Protein AF-A0A948B153-F1 (afdb_monomer)

Secondary structure (DSSP, 8-state):
-HHHHHHHHHHHHHHHHHHHHHHHHS-HHHHHHHHHT--HHHHHHHHHHHHHHHHHHHHHHHHHHHHTT----HHHHHHHHHHHHHHHHHSGGGGGGGHHHHHHHHTS---HHHHHHHHHHHHHHHHHTHHHHHHHHHHHTT---HHHHHHHHHHHHHHHHHHHHHHHHHHHHHHHHHTT-GGG-HHHHHHHHHHHHHHHHHHHHHHHTT-HHHHHHHHHHHHHHHHHHHHHHHHHHHGGGT--GGGS-HHHHHHHHHHHHHHHTSTT--GGGTTHHHHHHHHHHHHHTS-HHHHHHHHHHHHHHHHHHHHHHHHHHHHHHHSGGG--PPPP---PPPPHHHHHHHHHHHHHHHHHHHHHHHHHSPP---------SS--HHHHHHHHHHHTT---EEEEEETTEEEEEETT---PEEEESS-EEEEE-TTSSEEEEEETTEEEEEETTEEEEEEEEE-SSEEEEEE-TTSSEEEEEETTEEEEEETTT--EEEEEESSEEEEEEE-TTS-EEEEEESSSEEEEEE-TTT--EEEEEE-B---B-TTSSEEEEEETTTTEEEEEETTT--B--

Radius of gyration: 30.51 Å; Cα contacts (8 Å, |Δi|>4): 969; chains: 1; bounding box: 80×53×83 Å

Sequence (573 aa):
MKKNLAYVLFSVAVTVGIFAWLFSHVSVRDVADLLRNVDPRGVALFLLASLAMSLFRAWRYLVVLRASGYVPGRIALYLVVLVRNTFSDLLPARIGTLVYIYIITTRLGIPFGAASSSFALAFIFDMIALAPLIAWAALGLGGGSLWMLIGFGVLLAGLMIAILRWLPRLLEYAGERVARVRLLGAERGRRWKQALDEVVNDLRKAREAGIYGRVFVLSLMVRFFKYASLYLFLFALVAPLGYGWRALPVPRVFTGLCAAEAAASLPISGFAGFGAYEGAWAMVFRMLLFPAPLAKMTSIAHHLFTQVYGYSLGALALLVLLLPFWRRVHTPRPQGTEPAFRFGAKLVALLLGVAGLAGLLYHFSPAAQGGTIPVESRPSDQETAALNRLAGRIDGWVVFQRPDGVYRVRVGETEPVCLASPGEFPRWSPDGQRIAFLQSNRVVQVSRGGGEPEVLTQVLAPRALAYHPSGEEIYFTDGRLIRAVNLKTRAVRDVLSGFQFRELDIAPDGRIVATLRARGVSMIGFDPGSGKQWRIAGGCSASLAPDGRRVTNNEGDHRKLAIRDFESGARLG

pLDDT: mean 88.72, std 10.33, range [36.38, 98.69]

Foldseek 3Di:
DVVVVVVVVVLVVLVCVLVVVLCVQAPPVLLVVLLVLFWQLLVVLLVLLLLQLLLLLLVLLQQLLVLVQFHADSLLSSLLSLLLLLLQLQAALSPRNCVQLVCCCFQVVRDSLSSVLSVVLLVLLLVLLVQLVLLVLCVVVVNDDPVVSVVSNVVSVVVSCVCLVCVLVVLLVVLVVLCPPPVCPNVSSPVSSVSSVSNSVSSVSSVVLVCSVVSNVSSNSSVVSVLSSLLSRLCRSCQLVVQDPVLPRPSLSSVLQVQLVVQLSHNSARGSSPPSSLVSQLVSCCVRHDPNNSSNSSSCSSSVVVSVVSNVRSVVSVVVSPDPVSRDNTDRDNDHNDDPVVSVVVVVVSVVVSVVVSVVSNVPPDTSPRNPPPPVVDPDPVVLVVQVVQCVVDFDKDWDADSFPIWIDTRSDDDIDGQDGHWAAWEAQLVRQKIWTDDPQFIWMAGPVHDDIHTLDGADAWAYWYAFLVSQWIWTDGQQFIWIAGRPPSDIDTQDGDFGWHYWEAANVGKMWTWTDDVAIFIKIADSVVRDIDGQGGADDWYADNNRQWIWGQDDPSPDIFIAGRPRNHTPD

Solvent-accessible surface area (backbone atoms only — not comparable to full-atom values): 29054 Å² total; per-residue (Å²): 113,72,74,60,50,54,51,50,52,47,42,49,50,51,33,51,52,43,50,53,57,49,54,75,77,42,62,68,64,59,35,51,52,41,63,73,54,38,17,50,30,26,44,54,48,16,50,51,28,46,53,49,18,44,48,34,47,28,53,37,46,50,58,43,27,31,45,58,17,39,82,75,56,68,67,61,45,36,32,47,43,39,32,23,55,32,29,28,42,48,35,51,44,36,57,32,40,55,50,39,41,53,47,38,34,73,40,43,34,39,56,65,22,45,37,49,30,35,49,51,52,51,52,54,32,45,60,57,36,44,49,64,56,52,47,55,25,38,42,69,70,72,74,55,53,76,66,55,47,52,53,51,49,51,51,49,51,51,51,49,52,47,51,69,68,44,48,48,57,52,41,51,53,47,19,61,49,47,40,65,39,74,92,62,36,68,69,53,10,47,52,53,23,51,51,34,52,39,22,37,50,31,48,48,38,34,56,75,57,65,44,60,69,59,43,37,54,30,24,31,47,25,46,49,24,45,53,48,14,57,49,31,39,51,45,10,49,37,35,29,66,63,45,50,73,83,72,53,49,61,35,55,52,51,51,22,53,50,45,13,56,52,37,26,47,33,86,77,20,23,63,60,23,44,56,30,23,38,51,35,23,22,52,39,27,36,75,67,74,34,59,64,69,57,17,46,44,49,28,49,42,53,49,52,50,54,47,54,52,37,41,54,52,9,52,53,28,43,57,61,59,66,42,79,87,54,64,42,80,59,71,77,44,95,58,83,75,80,55,69,66,62,53,49,51,52,51,49,52,50,51,50,52,52,50,53,50,44,52,49,45,57,69,71,35,59,68,49,76,67,25,63,57,78,60,62,92,56,68,51,75,67,51,46,51,48,30,51,55,45,32,77,75,41,86,54,75,49,74,48,68,51,102,64,16,28,33,38,30,46,53,56,60,90,74,65,47,80,47,43,72,67,33,39,61,68,35,63,36,74,85,63,54,33,36,35,29,37,44,87,50,27,43,30,36,25,46,64,91,31,62,81,68,44,79,59,47,81,47,89,46,61,66,29,50,33,50,37,63,86,62,50,36,38,37,31,34,39,44,45,30,33,30,35,35,33,73,84,79,51,50,72,46,84,69,46,72,87,47,40,50,52,41,44,26,58,20,74,87,59,34,32,41,36,20,32,56,72,104,51,49,28,30,32,33,36,33,76,89,80,68,51,71,47,70,32,47,71,19,36,74,52,44,55,38,91,85,48,48,37,26,38,33,32,32,87,88,69,84,46,78,32,36,21,34,47,80,78,28,48,78,79,80

Structure (mmCIF, N/CA/C/O backbone):
data_AF-A0A948B153-F1
#
_entry.id   AF-A0A948B153-F1
#
loop_
_atom_site.group_PDB
_atom_site.id
_atom_site.type_symbol
_atom_site.label_atom_id
_atom_site.label_alt_id
_atom_site.label_comp_id
_atom_site.label_asym_id
_atom_site.label_entity_id
_atom_site.label_seq_id
_atom_site.pdbx_PDB_ins_code
_atom_site.Cartn_x
_atom_site.Cartn_y
_atom_site.Cartn_z
_atom_site.occupancy
_atom_site.B_iso_or_equiv
_atom_site.auth_seq_id
_atom_site.auth_comp_id
_atom_site.auth_asym_id
_atom_site.auth_atom_id
_atom_site.pdbx_PDB_model_num
ATOM 1 N N . MET A 1 1 ? -37.673 11.334 1.629 1.00 49.97 1 MET A N 1
ATOM 2 C CA . MET A 1 1 ? -37.453 10.279 0.609 1.00 49.97 1 MET A CA 1
ATOM 3 C C . MET A 1 1 ? -36.768 10.792 -0.665 1.00 49.97 1 MET A C 1
ATOM 5 O O . MET A 1 1 ? -35.723 10.251 -0.992 1.00 49.97 1 MET A O 1
ATOM 9 N N . LYS A 1 2 ? -37.243 11.857 -1.339 1.00 51.28 2 LYS A N 1
ATOM 10 C CA . LYS A 1 2 ? -36.663 12.344 -2.620 1.00 51.28 2 LYS A CA 1
ATOM 11 C C . LYS A 1 2 ? -35.162 12.720 -2.592 1.00 51.28 2 LYS A C 1
ATOM 13 O O . LYS A 1 2 ? -34.446 12.390 -3.529 1.00 51.28 2 LYS A O 1
ATOM 18 N N . LYS A 1 3 ? -34.656 13.336 -1.511 1.00 54.22 3 LYS A N 1
ATOM 19 C CA . LYS A 1 3 ? -33.224 13.705 -1.377 1.00 54.22 3 LYS A CA 1
ATOM 20 C C . LYS A 1 3 ? -32.279 12.495 -1.284 1.00 54.22 3 LYS A C 1
ATOM 22 O O . LYS A 1 3 ? -31.180 12.543 -1.821 1.00 54.22 3 LYS A O 1
ATOM 27 N N . ASN A 1 4 ? -32.729 11.400 -0.667 1.00 60.72 4 ASN A N 1
ATOM 28 C CA . ASN A 1 4 ? -31.931 10.174 -0.553 1.00 60.72 4 ASN A CA 1
ATOM 29 C C . ASN A 1 4 ? -31.893 9.416 -1.885 1.00 60.72 4 ASN A C 1
ATOM 31 O O . ASN A 1 4 ? -30.873 8.828 -2.214 1.00 60.72 4 ASN A O 1
ATOM 35 N N . LEU A 1 5 ? -32.973 9.485 -2.673 1.00 77.25 5 LEU A N 1
ATOM 36 C CA . LEU A 1 5 ? -33.023 8.872 -3.999 1.00 77.25 5 LEU A CA 1
ATOM 37 C C . LEU A 1 5 ? -32.072 9.568 -4.983 1.00 77.25 5 LEU A C 1
ATOM 39 O O . LEU A 1 5 ? -31.342 8.888 -5.689 1.00 77.25 5 LEU A O 1
ATOM 43 N N . ALA A 1 6 ? -32.024 10.905 -4.985 1.00 74.25 6 ALA A N 1
ATOM 44 C CA . ALA A 1 6 ? -31.100 11.660 -5.836 1.00 74.25 6 ALA A CA 1
ATOM 45 C C . ALA A 1 6 ? -29.627 11.350 -5.517 1.00 74.25 6 ALA A C 1
ATOM 47 O O . ALA A 1 6 ? -28.835 11.148 -6.430 1.00 74.25 6 ALA A O 1
ATOM 48 N N . TYR A 1 7 ? -29.275 11.252 -4.230 1.00 68.44 7 TYR A N 1
ATOM 49 C CA . TYR A 1 7 ? -27.928 10.861 -3.810 1.00 68.44 7 TYR A CA 1
ATOM 50 C C . TYR A 1 7 ? -27.584 9.430 -4.240 1.00 68.44 7 TYR A C 1
ATOM 52 O O . TYR A 1 7 ? -26.522 9.208 -4.808 1.00 68.44 7 TYR A O 1
ATOM 60 N N . VAL A 1 8 ? -28.491 8.469 -4.028 1.00 71.31 8 VAL A N 1
ATOM 61 C CA . VAL A 1 8 ? -28.276 7.074 -4.441 1.00 71.31 8 VAL A CA 1
ATOM 62 C C . VAL A 1 8 ? -28.133 6.968 -5.958 1.00 71.31 8 VAL A C 1
ATOM 64 O O . VAL A 1 8 ? -27.184 6.350 -6.424 1.00 71.31 8 VAL A O 1
ATOM 67 N N . LEU A 1 9 ? -29.013 7.610 -6.732 1.00 78.31 9 LEU A N 1
ATOM 68 C CA . LEU A 1 9 ? -28.926 7.628 -8.195 1.00 78.31 9 LEU A CA 1
ATOM 69 C C . LEU A 1 9 ? -27.628 8.281 -8.677 1.00 78.31 9 LEU A C 1
ATOM 71 O O . LEU A 1 9 ? -26.991 7.750 -9.581 1.00 78.31 9 LEU A O 1
ATOM 75 N N . PHE A 1 10 ? -27.197 9.379 -8.050 1.00 75.31 10 PHE A N 1
ATOM 76 C CA . PHE A 1 10 ? -25.917 10.016 -8.352 1.00 75.31 10 PHE A CA 1
ATOM 77 C C . PHE A 1 10 ? -24.734 9.094 -8.032 1.00 75.31 10 PHE A C 1
ATOM 79 O O . PHE A 1 10 ? -23.879 8.890 -8.886 1.00 75.31 10 PHE A O 1
ATOM 86 N N . SER A 1 11 ? -24.694 8.477 -6.848 1.00 65.50 11 SER A N 1
ATOM 87 C CA . SER A 1 11 ? -23.633 7.534 -6.476 1.00 65.50 11 SER A CA 1
ATOM 88 C C . SER A 1 11 ? -23.602 6.309 -7.388 1.00 65.50 11 SER A C 1
ATOM 90 O O . SER A 1 11 ? -22.515 5.870 -7.759 1.00 65.50 11 SER A O 1
ATOM 92 N N . VAL A 1 12 ? -24.761 5.777 -7.790 1.00 74.88 12 VAL A N 1
ATOM 93 C CA . VAL A 1 12 ? -24.856 4.677 -8.762 1.00 74.88 12 VAL A CA 1
ATOM 94 C C . VAL A 1 12 ? -24.360 5.134 -10.131 1.00 74.88 12 VAL A C 1
ATOM 96 O O . VAL A 1 12 ? -23.525 4.450 -10.707 1.00 74.88 12 VAL A O 1
ATOM 99 N N . ALA A 1 13 ? -24.783 6.299 -10.626 1.00 78.69 13 ALA A N 1
ATOM 100 C CA . ALA A 1 13 ? -24.336 6.834 -11.912 1.00 78.69 13 ALA A CA 1
ATOM 101 C C . ALA A 1 13 ? -22.823 7.104 -11.939 1.00 78.69 13 ALA A C 1
ATOM 103 O O . ALA A 1 13 ? -22.151 6.718 -12.891 1.00 78.69 13 ALA A O 1
ATOM 104 N N . VAL A 1 14 ? -22.268 7.694 -10.874 1.00 72.00 14 VAL A N 1
ATOM 105 C CA . VAL A 1 14 ? -20.819 7.890 -10.706 1.00 72.00 14 VAL A CA 1
ATOM 106 C C . VAL A 1 14 ? -20.100 6.545 -10.673 1.00 72.00 14 VAL A C 1
ATOM 108 O O . VAL A 1 14 ? -19.097 6.378 -11.356 1.00 72.00 14 VAL A O 1
ATOM 111 N N . THR A 1 15 ? -20.629 5.563 -9.941 1.00 70.25 15 THR A N 1
ATOM 112 C CA . THR A 1 15 ? -20.040 4.219 -9.858 1.00 70.25 15 THR A CA 1
ATOM 113 C C . THR A 1 15 ? -20.059 3.524 -11.223 1.00 70.25 15 THR A C 1
ATOM 115 O O . THR A 1 15 ? -19.019 3.054 -11.673 1.00 70.25 15 THR A O 1
ATOM 118 N N . VAL A 1 16 ? -21.194 3.522 -11.931 1.00 79.06 16 VAL A N 1
ATOM 119 C CA . VAL A 1 16 ? -21.322 2.970 -13.292 1.00 79.06 16 VAL A CA 1
ATOM 120 C C . VAL A 1 16 ? -20.384 3.687 -14.262 1.00 79.06 16 VAL A C 1
ATOM 122 O O . VAL A 1 16 ? -19.692 3.021 -15.023 1.00 79.06 16 VAL A O 1
ATOM 125 N N . GLY A 1 17 ? -20.302 5.019 -14.208 1.00 78.31 17 GLY A N 1
ATOM 126 C CA . GLY A 1 17 ? -19.389 5.804 -15.040 1.00 78.31 17 GLY A CA 1
ATOM 127 C C . GLY A 1 17 ? -17.918 5.483 -14.769 1.00 78.31 17 GLY A C 1
ATOM 128 O O . GLY A 1 17 ? -17.150 5.294 -15.712 1.00 78.31 17 GLY A O 1
ATOM 129 N N . ILE A 1 18 ? -17.536 5.344 -13.494 1.00 72.19 18 ILE A N 1
ATOM 130 C CA . ILE A 1 18 ? -16.194 4.914 -13.088 1.00 72.19 18 ILE A CA 1
ATOM 131 C C . ILE A 1 18 ? -15.910 3.524 -13.646 1.00 72.19 18 ILE A C 1
ATOM 133 O O . ILE A 1 18 ? -14.914 3.374 -14.340 1.00 72.19 18 ILE A O 1
ATOM 137 N N . PHE A 1 19 ? -16.771 2.530 -13.404 1.00 72.69 19 PHE A N 1
ATOM 138 C CA . PHE A 1 19 ? -16.558 1.160 -13.881 1.00 72.69 19 PHE A CA 1
ATOM 139 C C . PHE A 1 19 ? -16.545 1.061 -15.409 1.00 72.69 19 PHE A C 1
ATOM 141 O O . PHE A 1 19 ? -15.691 0.367 -15.951 1.00 72.69 19 PHE A O 1
ATOM 148 N N . ALA A 1 20 ? -17.419 1.781 -16.116 1.00 77.12 20 ALA A N 1
ATOM 149 C CA . ALA A 1 20 ? -17.417 1.828 -17.577 1.00 77.12 20 ALA A CA 1
ATOM 150 C C . ALA A 1 20 ? -16.093 2.392 -18.115 1.00 77.12 20 ALA A C 1
ATOM 152 O O . ALA A 1 20 ? -15.475 1.805 -19.006 1.00 77.12 20 ALA A O 1
ATOM 153 N N . TRP A 1 21 ? -15.599 3.485 -17.525 1.00 74.81 21 TRP A N 1
ATOM 154 C CA . TRP A 1 21 ? -14.290 4.033 -17.873 1.00 74.81 21 TRP A CA 1
ATOM 155 C C . TRP A 1 21 ? -13.151 3.066 -17.516 1.00 74.81 21 TRP A C 1
ATOM 157 O O . TRP A 1 21 ? -12.236 2.871 -18.315 1.00 74.81 21 TRP A O 1
ATOM 167 N N . LEU A 1 22 ? -13.217 2.408 -16.360 1.00 69.38 22 LEU A N 1
ATOM 168 C CA . LEU A 1 22 ? -12.187 1.487 -15.881 1.00 69.38 22 LEU A CA 1
ATOM 169 C C . LEU A 1 22 ? -12.085 0.237 -16.770 1.00 69.38 22 LEU A C 1
ATOM 171 O O . LEU A 1 22 ? -10.990 -0.100 -17.220 1.00 69.38 22 LEU A O 1
ATOM 175 N N . PHE A 1 23 ? -13.218 -0.383 -17.106 1.00 71.88 23 PHE A N 1
ATOM 176 C CA . PHE A 1 23 ? -13.286 -1.558 -17.982 1.00 71.88 23 PHE A CA 1
ATOM 177 C C . PHE A 1 23 ? -13.023 -1.241 -19.457 1.00 71.88 23 PHE A C 1
ATOM 179 O O . PHE A 1 23 ? -12.610 -2.128 -20.196 1.00 71.88 23 PHE A O 1
ATOM 186 N N . SER A 1 24 ? -13.158 0.017 -19.892 1.00 74.19 24 SER A N 1
ATOM 187 C CA . SER A 1 24 ? -12.685 0.418 -21.228 1.00 74.19 24 SER A CA 1
ATOM 188 C C . SER A 1 24 ? -11.152 0.437 -21.352 1.00 74.19 24 SER A C 1
ATOM 190 O O . SER A 1 24 ? -10.626 0.421 -22.461 1.00 74.19 24 SER A O 1
ATOM 192 N N . HIS A 1 25 ? -10.425 0.445 -20.227 1.00 68.19 25 HIS A N 1
ATOM 193 C CA . HIS A 1 25 ? -8.959 0.501 -20.193 1.00 68.19 25 HIS A CA 1
ATOM 194 C C . HIS A 1 25 ? -8.298 -0.739 -19.578 1.00 68.19 25 HIS A C 1
ATOM 196 O O . HIS A 1 25 ? -7.066 -0.817 -19.586 1.00 68.19 25 HIS A O 1
ATOM 202 N N . VAL A 1 26 ? -9.075 -1.663 -19.002 1.00 71.31 26 VAL A N 1
ATOM 203 C CA . VAL A 1 26 ? -8.573 -2.876 -18.346 1.00 71.31 26 VAL A CA 1
ATOM 204 C C . VAL A 1 26 ? -9.464 -4.064 -18.689 1.00 71.31 26 VAL A C 1
ATOM 206 O O . VAL A 1 26 ? -10.675 -4.027 -18.479 1.00 71.31 26 VAL A O 1
ATOM 209 N N . SER A 1 27 ? -8.845 -5.136 -19.180 1.00 78.50 27 SER A N 1
ATOM 210 C CA . SER A 1 27 ? -9.515 -6.402 -19.469 1.00 78.50 27 SER A CA 1
ATOM 211 C C . SER A 1 27 ? -9.9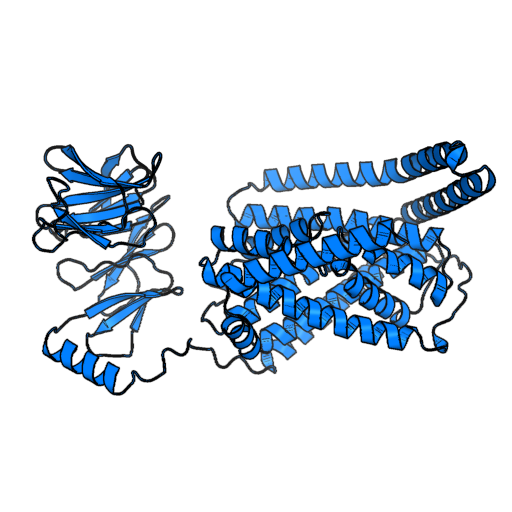48 -7.089 -18.170 1.00 78.50 27 SER A C 1
ATOM 213 O O . SER A 1 27 ? -9.143 -7.354 -17.276 1.00 78.50 27 SER A O 1
ATOM 215 N N . VAL A 1 28 ? -11.243 -7.403 -18.071 1.00 80.12 28 VAL A N 1
ATOM 216 C CA . VAL A 1 28 ? -11.813 -8.183 -16.956 1.00 80.12 28 VAL A CA 1
ATOM 217 C C . VAL A 1 28 ? -11.174 -9.569 -16.876 1.00 80.12 28 VAL A C 1
ATOM 219 O O . VAL A 1 28 ? -10.985 -10.096 -15.781 1.00 80.12 28 VAL A O 1
ATOM 222 N N . ARG A 1 29 ? -10.814 -10.145 -18.032 1.00 77.50 29 ARG A N 1
ATOM 223 C CA . ARG A 1 29 ? -10.128 -11.436 -18.114 1.00 77.50 29 ARG A CA 1
ATOM 224 C C . ARG A 1 29 ? -8.774 -11.367 -17.413 1.00 77.50 29 ARG A C 1
ATOM 226 O O . ARG A 1 29 ? -8.515 -12.207 -16.567 1.00 77.50 29 ARG A O 1
ATOM 233 N N . ASP A 1 30 ? -7.992 -10.319 -17.656 1.00 78.62 30 ASP A N 1
ATOM 234 C CA . ASP A 1 30 ? -6.652 -10.170 -17.076 1.00 78.62 30 ASP A CA 1
ATOM 235 C C . ASP A 1 30 ? -6.721 -10.028 -15.547 1.00 78.62 30 ASP A C 1
ATOM 237 O O . ASP A 1 30 ? -5.929 -10.622 -14.820 1.00 78.62 30 ASP A O 1
ATOM 241 N N . VAL A 1 31 ? -7.717 -9.291 -15.036 1.00 85.38 31 VAL A N 1
ATOM 242 C CA . VAL A 1 31 ? -7.975 -9.182 -13.588 1.00 85.38 31 VAL A CA 1
ATOM 243 C C . VAL A 1 31 ? -8.384 -10.535 -12.997 1.00 85.38 31 VAL A C 1
ATOM 245 O O . VAL A 1 31 ? -7.908 -10.905 -11.922 1.00 85.38 31 VAL A O 1
ATOM 248 N N . ALA A 1 32 ? -9.255 -11.279 -13.682 1.00 85.38 32 ALA A N 1
ATOM 249 C CA . ALA A 1 32 ? -9.679 -12.605 -13.244 1.00 85.38 32 ALA A CA 1
ATOM 250 C C . ALA A 1 32 ? -8.516 -13.607 -13.255 1.00 85.38 32 ALA A C 1
ATOM 252 O O . ALA A 1 32 ? -8.373 -14.380 -12.311 1.00 85.38 32 ALA A O 1
ATOM 253 N N . ASP A 1 33 ? -7.665 -13.566 -14.275 1.00 80.56 33 ASP A N 1
ATOM 254 C CA . ASP A 1 33 ? -6.500 -14.437 -14.397 1.00 80.56 33 ASP A CA 1
ATOM 255 C C . ASP A 1 33 ? -5.433 -14.086 -13.353 1.00 80.56 33 ASP A C 1
ATOM 257 O O . ASP A 1 33 ? -4.861 -14.988 -12.741 1.00 80.56 33 ASP A O 1
ATOM 261 N N . LEU A 1 34 ? -5.237 -12.798 -13.042 1.00 84.81 34 LEU A N 1
ATOM 262 C CA . LEU A 1 34 ? -4.384 -12.374 -11.929 1.00 84.81 34 LEU A CA 1
ATOM 263 C C . LEU A 1 34 ? -4.885 -12.932 -10.587 1.00 84.81 34 LEU A C 1
ATOM 265 O O . LEU A 1 34 ? -4.090 -13.402 -9.778 1.00 84.81 34 LEU A O 1
ATOM 269 N N . LEU A 1 35 ? -6.202 -12.902 -10.353 1.00 91.88 35 LEU A N 1
ATOM 270 C CA . LEU A 1 35 ? -6.816 -13.418 -9.126 1.00 91.88 35 LEU A CA 1
ATOM 271 C C . LEU A 1 35 ? -6.811 -14.948 -9.039 1.00 91.88 35 LEU A C 1
ATOM 273 O O . LEU A 1 35 ? -6.684 -15.489 -7.945 1.00 91.88 35 LEU A O 1
ATOM 277 N N . ARG A 1 36 ? -6.947 -15.653 -10.165 1.00 88.88 36 ARG A N 1
ATOM 278 C CA . ARG A 1 36 ? -6.877 -17.123 -10.214 1.00 88.88 36 ARG A CA 1
ATOM 279 C C . ARG A 1 36 ? -5.478 -17.647 -9.920 1.00 88.88 36 ARG A C 1
ATOM 281 O O . ARG A 1 36 ? -5.352 -18.707 -9.321 1.00 88.88 36 ARG A O 1
ATOM 288 N N . ASN A 1 37 ? -4.455 -16.901 -10.327 1.00 87.19 37 ASN A N 1
ATOM 289 C CA . ASN A 1 37 ? -3.062 -17.316 -10.212 1.00 87.19 37 ASN A CA 1
ATOM 290 C C . ASN A 1 37 ? -2.371 -16.820 -8.933 1.00 87.19 37 ASN A C 1
ATOM 292 O O . ASN A 1 37 ? -1.159 -16.966 -8.829 1.00 87.19 37 ASN A O 1
ATOM 296 N N . VAL A 1 38 ? -3.098 -16.234 -7.970 1.00 92.06 38 VAL A N 1
ATOM 297 C CA . VAL A 1 38 ? -2.509 -15.691 -6.730 1.00 92.06 38 VAL A CA 1
ATOM 298 C C . VAL A 1 38 ? -1.681 -16.720 -5.969 1.00 92.06 38 VAL A C 1
ATOM 300 O O . VAL A 1 38 ? -2.066 -17.880 -5.836 1.00 92.06 38 VAL A O 1
ATOM 303 N N . ASP A 1 39 ? -0.572 -16.267 -5.388 1.00 90.44 39 ASP A N 1
ATOM 304 C CA . ASP A 1 39 ? 0.268 -17.103 -4.536 1.00 90.44 39 ASP A CA 1
ATOM 305 C C . ASP A 1 39 ? -0.457 -17.491 -3.231 1.00 90.44 39 ASP A C 1
ATOM 307 O O . ASP A 1 39 ? -0.754 -16.616 -2.403 1.00 90.44 39 ASP A O 1
ATOM 311 N N . PRO A 1 40 ? -0.727 -18.795 -2.997 1.00 91.56 40 PRO A N 1
ATOM 312 C CA . PRO A 1 40 ? -1.476 -19.242 -1.825 1.00 91.56 40 PRO A CA 1
ATOM 313 C C . PRO A 1 40 ? -0.781 -18.900 -0.504 1.00 91.56 40 PRO A C 1
ATOM 315 O O . PRO A 1 40 ? -1.457 -18.591 0.480 1.00 91.56 40 PRO A O 1
ATOM 318 N N . ARG A 1 41 ? 0.562 -18.897 -0.474 1.00 91.19 41 ARG A N 1
ATOM 319 C CA . ARG A 1 41 ? 1.351 -18.464 0.693 1.00 91.19 41 ARG A CA 1
ATOM 320 C C . ARG A 1 41 ? 1.061 -17.010 1.042 1.00 91.19 41 ARG A C 1
ATOM 322 O O . ARG A 1 41 ? 0.731 -16.707 2.189 1.00 91.19 41 ARG A O 1
ATOM 329 N N . GLY A 1 42 ? 1.151 -16.115 0.064 1.00 93.25 42 GLY A N 1
ATOM 330 C CA . GLY A 1 42 ? 0.851 -14.700 0.229 1.00 93.25 42 GLY A CA 1
ATOM 331 C C . GLY A 1 42 ? -0.586 -14.462 0.696 1.00 93.25 42 GLY A C 1
ATOM 332 O O . GLY A 1 42 ? -0.802 -13.656 1.602 1.00 93.25 42 GLY A O 1
ATOM 333 N N . VAL A 1 43 ? -1.559 -15.218 0.169 1.00 95.94 43 VAL A N 1
ATOM 334 C CA . VAL A 1 43 ? -2.959 -15.165 0.630 1.00 95.94 43 VAL A CA 1
ATOM 335 C C . VAL A 1 43 ? -3.093 -15.635 2.081 1.00 95.94 43 VAL A C 1
ATOM 337 O O . VAL A 1 43 ? -3.714 -14.942 2.886 1.00 95.94 43 VAL A O 1
ATOM 340 N N . ALA A 1 44 ? -2.484 -16.759 2.463 1.00 96.25 44 ALA A N 1
ATOM 341 C CA . ALA A 1 44 ? -2.533 -17.262 3.838 1.00 96.25 44 ALA A CA 1
ATOM 342 C C . ALA A 1 44 ? -1.931 -16.258 4.839 1.00 96.25 44 ALA A C 1
ATOM 344 O O . ALA A 1 44 ? -2.517 -15.978 5.890 1.00 96.25 44 ALA A O 1
ATOM 345 N N . LEU A 1 45 ? -0.794 -15.651 4.488 1.00 97.00 45 LEU A N 1
ATOM 346 C CA . LEU A 1 45 ? -0.159 -14.610 5.294 1.00 97.00 45 LEU A CA 1
ATOM 347 C C . LEU A 1 45 ? -0.995 -13.321 5.345 1.00 97.00 45 LEU A C 1
ATOM 349 O O . LEU A 1 45 ? -1.090 -12.698 6.406 1.00 97.00 45 LEU A O 1
ATOM 353 N N . PHE A 1 46 ? -1.645 -12.937 4.241 1.00 98.00 46 PHE A N 1
ATOM 354 C CA . PHE A 1 46 ? -2.620 -11.842 4.218 1.00 98.00 46 PHE A CA 1
ATOM 355 C C . PHE A 1 46 ? -3.761 -12.091 5.210 1.00 98.00 46 PHE A C 1
ATOM 357 O O . PHE A 1 46 ? -4.065 -11.207 6.017 1.00 98.00 46 PHE A O 1
ATOM 364 N N . LEU A 1 47 ? -4.365 -13.285 5.184 1.00 97.75 47 LEU A N 1
ATOM 365 C CA . LEU A 1 47 ? -5.469 -13.655 6.072 1.00 97.75 47 LEU A CA 1
ATOM 366 C C . LEU A 1 47 ? -5.038 -13.569 7.537 1.00 97.75 47 LEU A C 1
ATOM 368 O O . LEU A 1 47 ? -5.707 -12.916 8.341 1.00 97.75 47 LEU A O 1
ATOM 372 N N . LEU A 1 48 ? -3.881 -14.142 7.876 1.00 98.38 48 LEU A N 1
ATOM 373 C CA . LEU A 1 48 ? -3.324 -14.075 9.225 1.00 98.38 48 LEU A CA 1
ATOM 374 C C . LEU A 1 48 ? -3.106 -12.625 9.683 1.00 98.38 48 LEU A C 1
ATOM 376 O O . LEU A 1 48 ? -3.554 -12.245 10.768 1.00 98.38 48 LEU A O 1
ATOM 380 N N . ALA A 1 49 ? -2.463 -11.797 8.857 1.00 98.50 49 ALA A N 1
ATOM 381 C CA . ALA A 1 49 ? -2.215 -10.394 9.179 1.00 98.50 49 ALA A CA 1
ATOM 382 C C . ALA A 1 49 ? -3.525 -9.596 9.333 1.00 98.50 49 ALA A C 1
ATOM 384 O O . ALA A 1 49 ? -3.656 -8.777 10.245 1.00 98.50 49 ALA A O 1
ATOM 385 N N . SER A 1 50 ? -4.526 -9.869 8.494 1.00 98.06 50 SER A N 1
ATOM 386 C CA . SER A 1 50 ? -5.847 -9.234 8.548 1.00 98.06 50 SER A CA 1
ATOM 387 C C . SER A 1 50 ? -6.632 -9.601 9.819 1.00 98.06 50 SER A C 1
ATOM 389 O O . SER A 1 50 ? -7.216 -8.735 10.488 1.00 98.06 50 SER A O 1
ATOM 391 N N . LEU A 1 51 ? -6.592 -10.874 10.221 1.00 98.06 51 LEU A N 1
ATOM 392 C CA . LEU A 1 51 ? -7.208 -11.347 11.463 1.00 98.06 51 LEU A CA 1
ATOM 393 C C . LEU A 1 51 ? -6.478 -10.803 12.699 1.00 98.06 51 LEU A C 1
ATOM 395 O O . LEU A 1 51 ? -7.139 -10.369 13.649 1.00 98.06 51 LEU A O 1
ATOM 399 N N . ALA A 1 52 ? -5.142 -10.741 12.667 1.00 98.44 52 ALA A N 1
ATOM 400 C CA . ALA A 1 52 ? -4.327 -10.128 13.716 1.00 98.44 52 ALA A CA 1
ATOM 401 C C . ALA A 1 52 ? -4.644 -8.631 13.875 1.00 98.44 52 ALA A C 1
ATOM 403 O O . ALA A 1 52 ? -4.879 -8.166 14.991 1.00 98.44 52 ALA A O 1
ATOM 404 N N . MET A 1 53 ? -4.756 -7.880 12.771 1.00 98.25 53 MET A N 1
ATOM 405 C CA . MET A 1 53 ? -5.199 -6.477 12.779 1.00 98.25 53 MET A CA 1
ATOM 406 C C . MET A 1 53 ? -6.551 -6.312 13.487 1.00 98.25 53 MET A C 1
ATOM 408 O O . MET A 1 53 ? -6.705 -5.440 14.350 1.00 98.25 53 MET A O 1
ATOM 412 N N . SER A 1 54 ? -7.519 -7.177 13.170 1.00 98.19 54 SER A N 1
ATOM 413 C CA . SER A 1 54 ? -8.846 -7.163 13.797 1.00 98.19 54 SER A CA 1
ATOM 414 C C . SER A 1 54 ? -8.779 -7.489 15.294 1.00 98.19 54 SER A C 1
ATOM 416 O O . SER A 1 54 ? -9.499 -6.888 16.094 1.00 98.19 54 SER A O 1
ATOM 418 N N . LEU A 1 55 ? -7.865 -8.373 15.703 1.00 98.31 55 LEU A N 1
ATOM 419 C CA . LEU A 1 55 ? -7.664 -8.743 17.102 1.00 98.31 55 LEU A CA 1
ATOM 420 C C . LEU A 1 55 ? -7.061 -7.589 17.911 1.00 98.31 55 LEU A C 1
ATOM 422 O O . LEU A 1 55 ? -7.583 -7.260 18.977 1.00 98.31 55 LEU A O 1
ATOM 426 N N . PHE A 1 56 ? -6.031 -6.915 17.391 1.00 98.69 56 PHE A N 1
ATOM 427 C CA . PHE A 1 56 ? -5.468 -5.715 18.023 1.00 98.69 56 PHE A CA 1
ATOM 428 C C . PHE A 1 56 ? -6.499 -4.589 18.130 1.00 98.69 56 PHE A C 1
ATOM 430 O O . PHE A 1 56 ? -6.570 -3.906 19.154 1.00 98.69 56 PHE A O 1
ATOM 437 N N . ARG A 1 57 ? -7.357 -4.428 17.115 1.00 98.31 57 ARG A N 1
ATOM 438 C CA . ARG A 1 57 ? -8.455 -3.453 17.140 1.00 98.31 57 ARG A CA 1
ATOM 439 C C . ARG A 1 57 ? -9.489 -3.790 18.219 1.00 98.31 57 ARG A C 1
ATOM 441 O O . ARG A 1 57 ? -9.881 -2.897 18.970 1.00 98.31 57 ARG A O 1
ATOM 448 N N . ALA A 1 58 ? -9.897 -5.054 18.337 1.00 98.12 58 ALA A N 1
ATOM 449 C CA . ALA A 1 58 ? -10.814 -5.502 19.387 1.00 98.12 58 ALA A CA 1
ATOM 450 C C . ALA A 1 58 ? -10.196 -5.343 20.784 1.00 98.12 58 ALA A C 1
ATOM 452 O O . ALA A 1 58 ? -10.844 -4.834 21.699 1.00 98.12 58 ALA A O 1
ATOM 453 N N . TRP A 1 59 ? -8.916 -5.691 20.941 1.00 97.94 59 TRP A N 1
ATOM 454 C CA . TRP A 1 59 ? -8.189 -5.492 22.192 1.00 97.94 59 TRP A CA 1
ATOM 455 C C . TRP A 1 59 ? -8.111 -4.009 22.570 1.00 97.94 59 TRP A C 1
ATOM 457 O O . TRP A 1 59 ? -8.354 -3.652 23.722 1.00 97.94 59 TRP A O 1
ATOM 467 N N . ARG A 1 60 ? -7.875 -3.120 21.601 1.00 97.81 60 ARG A N 1
ATOM 468 C CA . ARG A 1 60 ? -7.889 -1.673 21.833 1.00 97.81 60 ARG A CA 1
ATOM 469 C C . ARG A 1 60 ? -9.239 -1.189 22.347 1.00 97.81 60 ARG A C 1
ATOM 471 O O . ARG A 1 60 ? -9.273 -0.487 23.354 1.00 97.81 60 ARG A O 1
ATOM 478 N N . TYR A 1 61 ? -10.337 -1.574 21.696 1.00 97.62 61 TYR A N 1
ATOM 479 C CA . TYR A 1 61 ? -11.674 -1.206 22.169 1.00 97.62 61 TYR A CA 1
ATOM 480 C C . TYR A 1 61 ? -11.940 -1.738 23.580 1.00 97.62 61 TYR A C 1
ATOM 482 O O . TYR A 1 61 ? -12.474 -1.009 24.409 1.00 97.62 61 TYR A O 1
ATOM 490 N N . LEU A 1 62 ? -11.486 -2.955 23.894 1.00 95.38 62 LEU A N 1
ATOM 491 C CA . LEU A 1 62 ? -11.609 -3.524 25.235 1.00 95.38 62 LEU A CA 1
ATOM 492 C C . LEU A 1 62 ? -10.860 -2.699 26.292 1.00 95.38 62 LEU A C 1
ATOM 494 O O . LEU A 1 62 ? -11.379 -2.514 27.388 1.00 95.38 62 LEU A O 1
ATOM 498 N N . VAL A 1 63 ? -9.657 -2.203 25.982 1.00 95.62 63 VAL A N 1
ATOM 499 C CA . VAL A 1 63 ? -8.879 -1.342 26.892 1.00 95.62 63 VAL A CA 1
ATOM 500 C C . VAL A 1 63 ? -9.619 -0.037 27.180 1.00 95.62 63 VAL A C 1
ATOM 502 O O . VAL A 1 63 ? -9.685 0.372 28.337 1.00 95.62 63 VAL A O 1
ATOM 505 N N . VAL A 1 64 ? -10.202 0.595 26.158 1.00 95.75 64 VAL A N 1
ATOM 506 C CA . VAL A 1 64 ? -10.916 1.868 26.338 1.00 95.75 64 VAL A CA 1
ATOM 507 C C . VAL A 1 64 ? -12.241 1.671 27.075 1.00 95.75 64 VAL A C 1
ATOM 509 O O . VAL A 1 64 ? -12.511 2.376 28.040 1.00 95.75 64 VAL A O 1
ATOM 512 N N . LEU A 1 65 ? -13.033 0.666 26.693 1.00 94.69 65 LEU A N 1
ATOM 513 C CA . LEU A 1 65 ? -14.312 0.369 27.346 1.00 94.69 65 LEU A CA 1
ATOM 514 C C . LEU A 1 65 ? -14.137 -0.014 28.822 1.00 94.69 65 LEU A C 1
ATOM 516 O O . LEU A 1 65 ? -14.948 0.389 29.655 1.00 94.69 65 LEU A O 1
ATOM 520 N N . ARG A 1 66 ? -13.048 -0.716 29.166 1.00 92.75 66 ARG A N 1
ATOM 521 C CA . ARG A 1 66 ? -12.695 -1.026 30.560 1.00 92.75 66 ARG A CA 1
ATOM 522 C C . ARG A 1 66 ? -12.448 0.219 31.398 1.00 92.75 66 ARG A C 1
ATOM 524 O O . ARG A 1 66 ? -12.878 0.244 32.544 1.00 92.75 66 ARG A O 1
ATOM 531 N N . ALA A 1 67 ? -11.805 1.245 30.837 1.00 92.00 67 ALA A N 1
ATOM 532 C CA . ALA A 1 67 ? -11.606 2.516 31.537 1.00 92.00 67 ALA A CA 1
ATOM 533 C C . ALA A 1 67 ? -12.936 3.243 31.812 1.00 92.00 67 ALA A C 1
ATOM 535 O O . ALA A 1 67 ? -13.061 3.939 32.814 1.00 92.00 67 ALA A O 1
ATOM 536 N N . SER A 1 68 ? -13.954 3.015 30.978 1.00 91.25 68 SER A N 1
ATOM 537 C CA . SER A 1 68 ? -15.334 3.462 31.216 1.00 91.25 68 SER A CA 1
ATOM 538 C C . SER A 1 68 ? -16.147 2.534 32.133 1.00 91.25 68 SER A C 1
ATOM 540 O O . SER A 1 68 ? -17.307 2.827 32.413 1.00 91.25 68 SER A O 1
ATOM 542 N N . GLY A 1 69 ? -15.567 1.430 32.619 1.00 90.69 69 GLY A N 1
ATOM 543 C CA . GLY A 1 69 ? -16.222 0.469 33.515 1.00 90.69 69 GLY A CA 1
ATOM 544 C C . GLY A 1 69 ? -16.975 -0.672 32.819 1.00 90.69 69 GLY A C 1
ATOM 545 O O . GLY A 1 69 ? -17.730 -1.386 33.477 1.00 90.69 69 GLY A O 1
ATOM 546 N N . TYR A 1 70 ? -16.782 -0.874 31.510 1.00 91.56 70 TYR A N 1
ATOM 547 C CA . TYR A 1 70 ? -17.483 -1.900 30.725 1.00 91.56 70 TYR A CA 1
ATOM 548 C C . TYR A 1 70 ? -16.535 -2.985 30.209 1.00 91.56 70 TYR A C 1
ATOM 550 O O . TYR A 1 70 ? -15.488 -2.706 29.624 1.00 91.56 70 TYR A O 1
ATOM 558 N N . VAL A 1 71 ? -16.928 -4.253 30.366 1.00 88.81 71 VAL A N 1
ATOM 559 C CA . VAL A 1 71 ? -16.156 -5.409 29.878 1.00 88.81 71 VAL A CA 1
ATOM 560 C C . VAL A 1 71 ? -17.022 -6.288 28.989 1.00 88.81 71 VAL A C 1
ATOM 562 O O . VAL A 1 71 ? -17.563 -7.286 29.465 1.00 88.81 71 VAL A O 1
ATOM 565 N N . PRO A 1 72 ? -17.156 -5.946 27.696 1.00 90.12 72 PRO A N 1
ATOM 566 C CA . PRO A 1 72 ? -17.844 -6.820 26.761 1.00 90.12 72 PRO A CA 1
ATOM 567 C C . PRO A 1 72 ? -17.130 -8.170 26.633 1.00 90.12 72 PRO A C 1
ATOM 569 O O . PRO A 1 72 ? -15.910 -8.286 26.808 1.00 90.12 72 PRO A O 1
ATOM 572 N N . GLY A 1 73 ? -17.894 -9.200 26.264 1.00 89.75 73 GLY A N 1
ATOM 573 C CA . GLY A 1 73 ? -17.334 -10.493 25.880 1.00 89.75 73 GLY A CA 1
ATOM 574 C C . GLY A 1 73 ? -16.338 -10.331 24.728 1.00 89.75 73 GLY A C 1
ATOM 575 O O . GLY A 1 73 ? -16.637 -9.677 23.730 1.00 89.75 73 GLY A O 1
ATOM 576 N N . ARG A 1 74 ? -15.148 -10.934 24.853 1.00 93.00 74 ARG A N 1
ATOM 577 C CA . ARG A 1 74 ? -14.047 -10.761 23.883 1.00 93.00 74 ARG A CA 1
ATOM 578 C C . ARG A 1 74 ? -14.439 -11.189 22.468 1.00 93.00 74 ARG A C 1
ATOM 580 O O . ARG A 1 74 ? -14.139 -10.476 21.518 1.00 93.00 74 ARG A O 1
ATOM 587 N N . ILE A 1 75 ? -15.144 -12.316 22.352 1.00 94.12 75 ILE A N 1
ATOM 588 C CA . ILE A 1 75 ? -15.634 -12.841 21.071 1.00 94.12 75 ILE A CA 1
ATOM 589 C C . ILE A 1 75 ? -16.670 -11.887 20.473 1.00 94.12 75 ILE A C 1
ATOM 591 O O . ILE A 1 75 ? -16.545 -11.511 19.315 1.00 94.12 75 ILE A O 1
ATOM 595 N N . ALA A 1 76 ? -17.633 -11.420 21.277 1.00 94.00 76 ALA A N 1
ATOM 596 C CA . ALA A 1 76 ? -18.641 -10.463 20.828 1.00 94.00 76 ALA A CA 1
ATOM 597 C C . ALA A 1 76 ? -17.983 -9.203 20.254 1.00 94.00 76 ALA A C 1
ATOM 599 O O . ALA A 1 76 ? -18.279 -8.801 19.135 1.00 94.00 76 ALA A O 1
ATOM 600 N N . LEU A 1 77 ? -17.039 -8.614 20.994 1.00 95.62 77 LEU A N 1
ATOM 601 C CA . LEU A 1 77 ? -16.333 -7.409 20.567 1.00 95.62 77 LEU A CA 1
ATOM 602 C C . LEU A 1 77 ? -15.496 -7.640 19.300 1.00 95.62 77 LEU A C 1
ATOM 604 O O . LEU A 1 77 ? -15.437 -6.760 18.443 1.00 95.62 77 LEU A O 1
ATOM 608 N N . TYR A 1 78 ? -14.880 -8.816 19.158 1.00 97.38 78 TYR A N 1
ATOM 609 C CA . TYR A 1 78 ? -14.174 -9.195 17.935 1.00 97.38 78 TYR A CA 1
ATOM 610 C C . TYR A 1 78 ? -15.125 -9.283 16.733 1.00 97.38 78 TYR A C 1
ATOM 612 O O . TYR A 1 78 ? -14.842 -8.688 15.696 1.00 97.38 78 TYR A O 1
ATOM 620 N N . LEU A 1 79 ? -16.293 -9.917 16.888 1.00 97.00 79 LEU A N 1
ATOM 621 C CA . LEU A 1 79 ? -17.326 -9.952 15.847 1.00 97.00 79 LEU A CA 1
ATOM 622 C C . LEU A 1 79 ? -17.801 -8.539 15.481 1.00 97.00 79 LEU A C 1
ATOM 624 O O . LEU A 1 79 ? -17.910 -8.225 14.299 1.00 97.00 79 LEU A O 1
ATOM 628 N N . VAL A 1 80 ? -18.004 -7.651 16.466 1.00 96.81 80 VAL A N 1
ATOM 629 C CA . VAL A 1 80 ? -18.378 -6.248 16.202 1.00 96.81 80 VAL A CA 1
ATOM 630 C C . VAL A 1 80 ? -17.309 -5.556 15.357 1.00 96.81 80 VAL A C 1
ATOM 632 O O . VAL A 1 80 ? -17.635 -4.798 14.444 1.00 96.81 80 VAL A O 1
ATOM 635 N N . VAL A 1 81 ? -16.031 -5.816 15.639 1.00 97.31 81 VAL A N 1
ATOM 636 C CA . VAL A 1 81 ? -14.919 -5.279 14.852 1.00 97.31 81 VAL A CA 1
ATOM 637 C C . VAL A 1 81 ? -14.947 -5.784 13.409 1.00 97.31 81 VAL A C 1
ATOM 639 O O . VAL A 1 81 ? -14.752 -4.973 12.502 1.00 97.31 81 VAL A O 1
ATOM 642 N N . LEU A 1 82 ? -15.225 -7.070 13.181 1.00 97.06 82 LEU A N 1
ATOM 643 C CA . LEU A 1 82 ? -15.350 -7.623 11.829 1.00 97.06 82 LEU A CA 1
ATOM 644 C C . LEU A 1 82 ? -16.488 -6.950 11.054 1.00 97.06 82 LEU A C 1
ATOM 646 O O . LEU A 1 82 ? -16.263 -6.475 9.943 1.00 97.06 82 LEU A O 1
ATOM 650 N N . VAL A 1 83 ? -17.666 -6.797 11.673 1.00 96.62 83 VAL A N 1
ATOM 651 C CA . VAL A 1 83 ? -18.790 -6.062 11.067 1.00 96.62 83 VAL A CA 1
ATOM 652 C C . VAL A 1 83 ? -18.395 -4.613 10.771 1.00 96.62 83 VAL A C 1
ATOM 654 O O . VAL A 1 83 ? -18.609 -4.114 9.670 1.00 96.62 83 VAL A O 1
ATOM 657 N N . ARG A 1 84 ? -17.748 -3.923 11.717 1.00 95.62 84 ARG A N 1
ATOM 658 C CA . ARG A 1 84 ? -17.274 -2.545 11.517 1.00 95.62 84 ARG A CA 1
ATOM 659 C C . ARG A 1 84 ? -16.305 -2.426 10.343 1.00 95.62 84 ARG A C 1
ATOM 661 O O . ARG A 1 84 ? -16.296 -1.387 9.686 1.00 95.62 84 ARG A O 1
ATOM 668 N N . ASN A 1 85 ? -15.456 -3.424 10.107 1.00 92.81 85 ASN A N 1
ATOM 669 C CA . ASN A 1 85 ? -14.514 -3.399 8.991 1.00 92.81 85 ASN A CA 1
ATOM 670 C C . ASN A 1 85 ? -15.252 -3.450 7.646 1.00 92.81 85 ASN A C 1
ATOM 672 O O . ASN A 1 85 ? -14.950 -2.626 6.793 1.00 92.81 85 ASN A O 1
ATOM 676 N N . THR A 1 86 ? -16.284 -4.286 7.500 1.00 89.94 86 THR A N 1
ATOM 677 C CA . THR A 1 86 ? -17.149 -4.331 6.303 1.00 89.94 86 THR A CA 1
ATOM 678 C C . THR A 1 86 ? -17.781 -2.982 5.979 1.00 89.94 86 THR A C 1
ATOM 680 O O . THR A 1 86 ? -17.679 -2.490 4.859 1.00 89.94 86 THR A O 1
ATOM 683 N N . PHE A 1 87 ? -18.392 -2.329 6.969 1.00 89.69 87 PHE A N 1
ATOM 684 C CA . PHE A 1 87 ? -19.027 -1.027 6.747 1.00 89.69 87 PHE A CA 1
ATOM 685 C C . PHE A 1 87 ? -18.019 0.120 6.584 1.00 89.69 87 PHE A C 1
ATOM 687 O O . PHE A 1 87 ? -18.409 1.216 6.188 1.00 89.69 87 PHE A O 1
ATOM 694 N N . SER A 1 88 ? -16.734 -0.104 6.884 1.00 87.94 88 SER A N 1
ATOM 695 C CA . SER A 1 88 ? -15.700 0.928 6.781 1.00 87.94 88 SER A CA 1
ATOM 696 C C . SER A 1 88 ? -15.552 1.451 5.366 1.00 87.94 88 SER A C 1
ATOM 698 O O . SER A 1 88 ? -15.394 2.655 5.196 1.00 87.94 88 SER A O 1
ATOM 700 N N . ASP A 1 89 ? -15.611 0.556 4.388 1.00 78.25 89 ASP A N 1
ATOM 701 C CA . ASP A 1 89 ? -15.340 0.900 2.998 1.00 78.25 89 ASP A CA 1
ATOM 702 C C . ASP A 1 89 ? -16.617 0.857 2.141 1.00 78.25 89 ASP A C 1
ATOM 704 O O . ASP A 1 89 ? -16.600 1.309 1.007 1.00 78.25 89 ASP A O 1
ATOM 708 N N . LEU A 1 90 ? -17.753 0.418 2.707 1.00 82.75 90 LEU A N 1
ATOM 709 C CA . LEU A 1 90 ? -19.062 0.391 2.041 1.00 82.75 90 LEU A CA 1
ATOM 710 C C . LEU A 1 90 ? -19.610 1.794 1.723 1.00 82.75 90 LEU A C 1
ATOM 712 O O . LEU A 1 90 ? -20.206 2.004 0.666 1.00 82.75 90 LEU A O 1
ATOM 716 N N . LEU A 1 91 ? -19.439 2.743 2.652 1.00 81.06 91 LEU A N 1
ATOM 717 C CA . LEU A 1 91 ? -19.966 4.108 2.548 1.00 81.06 91 LEU A CA 1
ATOM 718 C C . LEU A 1 91 ? -18.835 5.138 2.372 1.00 81.06 91 LEU A C 1
ATOM 720 O O . LEU A 1 91 ? -17.777 4.976 2.989 1.00 81.06 91 LEU A O 1
ATOM 724 N N . PRO A 1 92 ? -19.066 6.240 1.627 1.00 74.94 92 PRO A N 1
ATOM 725 C CA . PRO A 1 92 ? -18.070 7.295 1.441 1.00 74.94 92 PRO A CA 1
ATOM 726 C C . PRO A 1 92 ? -17.563 7.896 2.755 1.00 74.94 92 PRO A C 1
ATOM 728 O O . PRO A 1 92 ? -18.250 7.877 3.783 1.00 74.94 92 PRO A O 1
ATOM 731 N N . ALA A 1 93 ? -16.341 8.437 2.719 1.00 78.12 93 ALA A N 1
ATOM 732 C CA . ALA A 1 93 ? -15.664 9.049 3.866 1.00 78.12 93 ALA A CA 1
ATOM 733 C C . ALA A 1 93 ? -15.602 8.163 5.129 1.00 78.12 93 ALA A C 1
ATOM 735 O O . ALA A 1 93 ? -15.462 8.659 6.248 1.00 78.12 93 ALA A O 1
ATOM 736 N N . ARG A 1 94 ? -15.718 6.837 4.966 1.00 84.69 94 ARG A N 1
ATOM 737 C CA . ARG A 1 94 ? -15.695 5.848 6.054 1.00 84.69 94 ARG A CA 1
ATOM 738 C C . ARG A 1 94 ? -16.752 6.083 7.136 1.00 84.69 94 ARG A C 1
ATOM 740 O O . ARG A 1 94 ? -16.586 5.660 8.285 1.00 84.69 94 ARG A O 1
ATOM 747 N N . ILE A 1 95 ? -17.870 6.717 6.783 1.00 85.19 95 ILE A N 1
ATOM 748 C CA . ILE A 1 95 ? -18.969 6.997 7.722 1.00 85.19 95 ILE A CA 1
ATOM 749 C C . ILE A 1 95 ? -19.581 5.695 8.257 1.00 85.19 95 ILE A C 1
ATOM 751 O O . ILE A 1 95 ? -19.998 5.634 9.413 1.00 85.19 95 ILE A O 1
ATOM 755 N N . GLY A 1 96 ? -19.564 4.611 7.474 1.00 86.12 96 GLY A N 1
ATOM 756 C CA . GLY A 1 96 ? -20.091 3.315 7.910 1.00 86.12 96 GLY A CA 1
ATOM 757 C C . GLY A 1 96 ? -19.357 2.716 9.117 1.00 86.12 96 GLY A C 1
ATOM 758 O O . GLY A 1 96 ? -19.909 1.876 9.821 1.00 86.12 96 GLY A O 1
ATOM 759 N N . THR A 1 97 ? -18.171 3.220 9.471 1.00 92.69 97 THR A N 1
ATOM 760 C CA . THR A 1 97 ? -17.474 2.827 10.707 1.00 92.69 97 THR A CA 1
ATOM 761 C C . THR A 1 97 ? -18.259 3.146 11.986 1.00 92.69 97 THR A C 1
ATOM 763 O O . THR A 1 97 ? -18.032 2.495 13.009 1.00 92.69 97 THR A O 1
ATOM 766 N N . LEU A 1 98 ? -19.226 4.073 11.922 1.00 94.44 98 LEU A N 1
ATOM 767 C CA . LEU A 1 98 ? -20.156 4.397 13.010 1.00 94.44 98 LEU A CA 1
ATOM 768 C C . LEU A 1 98 ? -21.086 3.231 13.380 1.00 94.44 98 LEU A C 1
ATOM 770 O O . LEU A 1 98 ? -21.642 3.230 14.480 1.00 94.44 98 LEU A O 1
ATOM 774 N N . VAL A 1 99 ? -21.202 2.199 12.532 1.00 95.50 99 VAL A N 1
ATOM 775 C CA . VAL A 1 99 ? -21.943 0.966 12.855 1.00 95.50 99 VAL A CA 1
ATOM 776 C C . VAL A 1 99 ? -21.444 0.318 14.151 1.00 95.50 99 VAL A C 1
ATOM 778 O O . VAL A 1 99 ? -22.221 -0.304 14.870 1.00 95.50 99 VAL A O 1
ATOM 781 N N . TYR A 1 100 ? -20.167 0.518 14.499 1.00 96.88 100 TYR A N 1
ATOM 782 C CA . TYR A 1 100 ? -19.610 0.094 15.782 1.00 96.88 100 TYR A CA 1
ATOM 783 C C . TYR A 1 100 ? -20.417 0.645 16.962 1.00 96.88 100 TYR A C 1
ATOM 785 O O . TYR A 1 100 ? -20.821 -0.122 17.832 1.00 96.88 100 TYR A O 1
ATOM 793 N N . ILE A 1 101 ? -20.699 1.953 16.965 1.00 96.69 101 ILE A N 1
ATOM 794 C CA . ILE A 1 101 ? -21.431 2.620 18.050 1.00 96.69 101 ILE A CA 1
ATOM 795 C C . ILE A 1 101 ? -22.843 2.038 18.141 1.00 96.69 101 ILE A C 1
ATOM 797 O O . ILE A 1 101 ? -23.316 1.711 19.229 1.00 96.69 101 ILE A O 1
ATOM 801 N N . TYR A 1 102 ? -23.490 1.835 16.993 1.00 95.00 102 TYR A N 1
ATOM 802 C CA . TYR A 1 102 ? -24.820 1.242 16.924 1.00 95.00 102 TYR A CA 1
ATOM 803 C C . TYR A 1 102 ? -24.857 -0.187 17.485 1.00 95.00 102 TYR A C 1
ATOM 805 O O . TYR A 1 102 ? -25.699 -0.492 18.326 1.00 95.00 102 TYR A O 1
ATOM 813 N N . ILE A 1 103 ? -23.941 -1.072 17.084 1.00 94.19 103 ILE A N 1
ATOM 814 C CA . ILE A 1 103 ? -23.962 -2.475 17.532 1.00 94.19 103 ILE A CA 1
ATOM 815 C C . ILE A 1 103 ? -23.584 -2.583 19.015 1.00 94.19 103 ILE A C 1
ATOM 817 O O . ILE A 1 103 ? -24.210 -3.332 19.762 1.00 94.19 103 ILE A O 1
ATOM 821 N N . ILE A 1 104 ? -22.595 -1.811 19.468 1.00 94.06 104 ILE A N 1
ATOM 822 C CA . ILE A 1 104 ? -22.167 -1.782 20.874 1.00 94.06 104 ILE A CA 1
ATOM 823 C C . ILE A 1 104 ? -23.310 -1.333 21.791 1.00 94.06 104 ILE A C 1
ATOM 825 O O . ILE A 1 104 ? -23.538 -1.948 22.833 1.00 94.06 104 ILE A O 1
ATOM 829 N N . THR A 1 105 ? -24.061 -0.309 21.383 1.00 93.81 105 THR A N 1
ATOM 830 C CA . THR A 1 105 ? -25.186 0.212 22.171 1.00 93.81 105 THR A CA 1
ATOM 831 C C . THR A 1 105 ? -26.394 -0.719 22.135 1.00 93.81 105 THR A C 1
ATOM 833 O O . THR A 1 105 ? -26.948 -1.049 23.180 1.00 93.81 105 THR A O 1
ATOM 836 N N . THR A 1 106 ? -26.777 -1.214 20.958 1.00 90.75 106 THR A N 1
ATOM 837 C CA . THR A 1 106 ? -28.018 -1.991 20.791 1.00 90.75 106 THR A CA 1
ATOM 838 C C . THR A 1 106 ? -27.882 -3.479 21.109 1.00 90.75 106 THR A C 1
ATOM 840 O O . THR A 1 106 ? -28.830 -4.084 21.606 1.00 90.75 106 THR A O 1
ATOM 843 N N . ARG A 1 107 ? -26.731 -4.103 20.821 1.00 90.12 107 ARG A N 1
ATOM 844 C CA . ARG A 1 107 ? -26.514 -5.547 21.040 1.00 90.12 107 ARG A CA 1
ATOM 845 C C . ARG A 1 107 ? -25.786 -5.826 22.341 1.00 90.12 107 ARG A C 1
ATOM 847 O O . ARG A 1 107 ? -26.155 -6.762 23.043 1.00 90.12 107 ARG A O 1
ATOM 854 N N . LEU A 1 108 ? -24.771 -5.025 22.656 1.00 90.38 108 LEU A N 1
ATOM 855 C CA . LEU A 1 108 ? -23.951 -5.227 23.851 1.00 90.38 108 LEU A CA 1
ATOM 856 C C . LEU A 1 108 ? -24.387 -4.354 25.032 1.00 90.38 108 LEU A C 1
ATOM 858 O O . LEU A 1 108 ? -23.782 -4.456 26.092 1.00 90.38 108 LEU A O 1
ATOM 862 N N . GLY A 1 109 ? -25.422 -3.520 24.884 1.00 89.88 109 GLY A N 1
ATOM 863 C CA . GLY A 1 109 ? -26.009 -2.762 25.992 1.00 89.88 109 GLY A CA 1
ATOM 864 C C . GLY A 1 109 ? -25.035 -1.796 26.670 1.00 89.88 109 GLY A C 1
ATOM 865 O O . GLY A 1 109 ? -25.190 -1.511 27.854 1.00 89.88 109 GLY A O 1
ATOM 866 N N . ILE A 1 110 ? -24.002 -1.343 25.955 1.00 93.31 110 ILE A N 1
ATOM 867 C CA . ILE A 1 110 ? -23.033 -0.367 26.462 1.00 93.31 110 ILE A CA 1
ATOM 868 C C . ILE A 1 110 ? -23.554 1.041 26.137 1.00 93.31 110 ILE A C 1
ATOM 870 O O . ILE A 1 110 ? -23.902 1.289 24.983 1.00 93.31 110 ILE A O 1
ATOM 874 N N . PRO A 1 111 ? -23.593 1.982 27.095 1.00 93.56 111 PRO A N 1
ATOM 875 C CA . PRO A 1 111 ? -24.113 3.326 26.856 1.00 93.56 111 PRO A CA 1
ATOM 876 C C . PRO A 1 111 ? -23.389 4.097 25.751 1.00 93.56 111 PRO A C 1
ATOM 878 O O . PRO A 1 111 ? -22.210 3.869 25.458 1.00 93.56 111 PRO A O 1
ATOM 881 N N . PHE A 1 112 ? -24.106 5.057 25.165 1.00 94.38 112 PHE A N 1
ATOM 882 C CA . PHE A 1 112 ? -23.616 5.869 24.055 1.00 94.38 112 PHE A CA 1
ATOM 883 C C . PHE A 1 112 ? -22.322 6.618 24.398 1.00 94.38 112 PHE A C 1
ATOM 885 O O . PHE A 1 112 ? -21.410 6.609 23.574 1.00 94.38 112 PHE A O 1
ATOM 892 N N . GLY A 1 113 ? -22.197 7.195 25.601 1.00 94.31 113 GLY A N 1
ATOM 893 C CA . GLY A 1 113 ? -20.967 7.856 26.064 1.00 94.31 113 GLY A CA 1
ATOM 894 C C . GLY A 1 113 ? -19.709 6.995 25.903 1.00 94.31 113 GLY A C 1
ATOM 895 O O . GLY A 1 113 ? -18.757 7.393 25.222 1.00 94.31 113 GLY A O 1
ATOM 896 N N . ALA A 1 114 ? -19.734 5.767 26.429 1.00 94.56 114 ALA A N 1
ATOM 897 C CA . ALA A 1 114 ? -18.613 4.827 26.373 1.00 94.56 114 ALA A CA 1
ATOM 898 C C . ALA A 1 114 ? -18.362 4.298 24.947 1.00 94.56 114 ALA A C 1
ATOM 900 O O . ALA A 1 114 ? -17.218 4.148 24.506 1.00 94.56 114 ALA A O 1
ATOM 901 N N . ALA A 1 115 ? -19.427 4.045 24.182 1.00 96.12 115 ALA A N 1
ATOM 902 C CA . ALA A 1 115 ? -19.316 3.619 22.788 1.00 96.12 115 ALA A CA 1
ATOM 903 C C . ALA A 1 115 ? -18.683 4.714 21.905 1.00 96.12 115 ALA A C 1
ATOM 905 O O . ALA A 1 115 ? -17.739 4.457 21.158 1.00 96.12 115 ALA A O 1
ATOM 906 N N . SER A 1 116 ? -19.150 5.952 22.031 1.00 96.56 116 SER A N 1
ATOM 907 C CA . SER A 1 116 ? -18.695 7.090 21.231 1.00 96.56 116 SER A CA 1
ATOM 908 C C . SER A 1 116 ? -17.302 7.569 21.633 1.00 96.56 116 SER A C 1
ATOM 910 O O . SER A 1 116 ? -16.476 7.824 20.757 1.00 96.56 116 SER A O 1
ATOM 912 N N . SER A 1 117 ? -16.983 7.625 22.930 1.00 95.56 117 SER A N 1
ATOM 913 C CA . SER A 1 117 ? -15.627 7.952 23.402 1.00 95.56 117 SER A CA 1
ATOM 914 C C . SER A 1 117 ? -14.603 6.891 22.981 1.00 95.56 117 SER A C 1
ATOM 916 O O . SER A 1 117 ? -13.520 7.242 22.506 1.00 95.56 117 SER A O 1
ATOM 918 N N . SER A 1 118 ? -14.951 5.598 23.058 1.00 96.88 118 SER A N 1
ATOM 919 C CA . SER A 1 118 ? -14.070 4.519 22.590 1.00 96.88 118 SER A CA 1
ATOM 920 C C . SER A 1 118 ? -13.832 4.558 21.082 1.00 96.88 118 SER A C 1
ATOM 922 O O . SER A 1 118 ? -12.703 4.336 20.640 1.00 96.88 118 SER A O 1
ATOM 924 N N . PHE A 1 119 ? -14.849 4.913 20.292 1.00 96.88 119 PHE A N 1
ATOM 925 C CA . PHE A 1 119 ? -14.697 5.191 18.866 1.00 96.88 119 PHE A CA 1
ATOM 926 C C . PHE A 1 119 ? -13.806 6.414 18.601 1.00 96.88 119 PHE A C 1
ATOM 928 O O . PHE A 1 119 ? -12.872 6.319 17.805 1.00 96.88 119 PHE A O 1
ATOM 935 N N . ALA A 1 120 ? -14.056 7.538 19.278 1.00 95.31 120 ALA A N 1
ATOM 936 C CA . ALA A 1 120 ? -13.330 8.790 19.071 1.00 95.31 120 ALA A CA 1
ATOM 937 C C . ALA A 1 120 ? -11.837 8.653 19.402 1.00 95.31 120 ALA A C 1
ATOM 939 O O . ALA A 1 120 ? -10.986 9.025 18.594 1.00 95.31 120 ALA A O 1
ATOM 940 N N . LEU A 1 121 ? -11.507 8.048 20.549 1.00 95.62 121 LEU A N 1
ATOM 941 C CA . LEU A 1 121 ? -10.120 7.770 20.924 1.00 95.62 121 LEU A CA 1
ATOM 942 C C . LEU A 1 121 ? -9.457 6.836 19.909 1.00 95.62 121 LEU A C 1
ATOM 944 O O . LEU A 1 121 ? -8.373 7.137 19.418 1.00 95.62 121 LEU A O 1
ATOM 948 N N . ALA A 1 122 ? -10.122 5.739 19.539 1.00 95.81 122 ALA A N 1
ATOM 949 C CA . ALA A 1 122 ? -9.622 4.824 18.519 1.00 95.81 122 ALA A CA 1
ATOM 950 C C . ALA A 1 122 ? -9.313 5.535 17.189 1.00 95.81 122 ALA A C 1
ATOM 952 O O . ALA A 1 122 ? -8.260 5.288 16.608 1.00 95.81 122 ALA A O 1
ATOM 953 N N . PHE A 1 123 ? -10.192 6.432 16.732 1.00 93.12 123 PHE A N 1
ATOM 954 C CA . PHE A 1 123 ? -10.009 7.203 15.502 1.00 93.12 123 PHE A CA 1
ATOM 955 C C . PHE A 1 123 ? -8.802 8.151 15.577 1.00 93.12 123 PHE A C 1
ATOM 957 O O . PHE A 1 123 ? -7.969 8.158 14.671 1.00 93.12 123 PHE A O 1
ATOM 964 N N . ILE A 1 124 ? -8.667 8.902 16.673 1.00 93.50 124 ILE A N 1
ATOM 965 C CA . ILE A 1 124 ? -7.553 9.840 16.885 1.00 93.50 124 ILE A CA 1
ATOM 966 C C . ILE A 1 124 ? -6.219 9.093 16.926 1.00 93.50 124 ILE A C 1
ATOM 968 O O . ILE A 1 124 ? -5.292 9.430 16.189 1.00 93.50 124 ILE A O 1
ATOM 972 N N . PHE A 1 125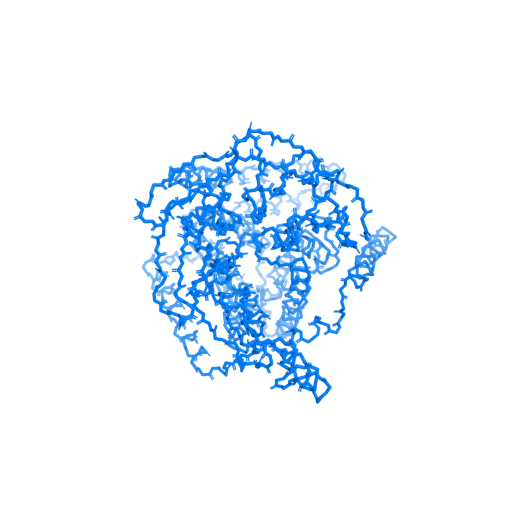 ? -6.127 8.034 17.735 1.00 95.38 125 PHE A N 1
ATOM 973 C CA . PHE A 1 125 ? -4.907 7.235 17.820 1.00 95.38 125 PHE A CA 1
ATOM 974 C C . PHE A 1 125 ? -4.597 6.506 16.507 1.00 95.38 125 PHE A C 1
ATOM 976 O O . PHE A 1 125 ? -3.427 6.352 16.175 1.00 95.38 125 PHE A O 1
ATOM 983 N N . ASP A 1 126 ? -5.606 6.118 15.721 1.00 92.56 126 ASP A N 1
ATOM 984 C CA . ASP A 1 126 ? -5.407 5.566 14.379 1.00 92.56 126 ASP A CA 1
ATOM 985 C C . ASP A 1 126 ? -4.767 6.584 13.420 1.00 92.56 126 ASP A C 1
ATOM 987 O O . ASP A 1 126 ? -3.972 6.176 12.571 1.00 92.56 126 ASP A O 1
ATOM 991 N N . MET A 1 127 ? -5.102 7.877 13.502 1.00 89.75 127 MET A N 1
ATOM 992 C CA . MET A 1 127 ? -4.463 8.919 12.679 1.00 89.75 127 MET A CA 1
ATOM 993 C C . MET A 1 127 ? -3.004 9.129 13.088 1.00 89.75 127 MET A C 1
ATOM 995 O O . MET A 1 127 ? -2.113 9.165 12.244 1.00 89.75 127 MET A O 1
ATOM 999 N N . ILE A 1 128 ? -2.753 9.193 14.394 1.00 91.50 128 ILE A N 1
ATOM 1000 C CA . ILE A 1 128 ? -1.422 9.462 14.947 1.00 91.50 128 ILE A CA 1
ATOM 1001 C C . ILE A 1 128 ? -0.488 8.267 14.729 1.00 91.50 128 ILE A C 1
ATOM 1003 O O . ILE A 1 128 ? 0.664 8.446 14.354 1.00 91.50 128 ILE A O 1
ATOM 1007 N N . ALA A 1 129 ? -0.978 7.037 14.895 1.00 93.81 129 ALA A N 1
ATOM 1008 C CA . ALA A 1 129 ? -0.184 5.822 14.714 1.00 93.81 129 ALA A CA 1
ATOM 1009 C C . ALA A 1 129 ? 0.321 5.617 13.276 1.00 93.81 129 ALA A C 1
ATOM 1011 O O . ALA A 1 129 ? 1.256 4.849 13.061 1.00 93.81 129 ALA A O 1
ATOM 1012 N N . LEU A 1 130 ? -0.281 6.284 12.286 1.00 92.56 130 LEU A N 1
ATOM 1013 C CA . LEU A 1 130 ? 0.169 6.215 10.897 1.00 92.56 130 LEU A CA 1
ATOM 1014 C C . LEU A 1 130 ? 1.430 7.053 10.647 1.00 92.56 130 LEU A C 1
ATOM 1016 O O . LEU A 1 130 ? 2.279 6.673 9.845 1.00 92.56 130 LEU A O 1
ATOM 1020 N N . ALA A 1 131 ? 1.559 8.177 11.345 1.00 90.56 131 ALA A N 1
ATOM 1021 C CA . ALA A 1 131 ? 2.644 9.127 11.164 1.00 90.56 131 ALA A CA 1
ATOM 1022 C C . ALA A 1 131 ? 4.054 8.514 11.326 1.00 90.56 131 ALA A C 1
ATOM 1024 O O . ALA A 1 131 ? 4.848 8.690 10.402 1.00 90.56 131 ALA A O 1
ATOM 1025 N N . PRO A 1 132 ? 4.398 7.744 12.383 1.00 89.62 132 PRO A N 1
ATOM 1026 C CA . PRO A 1 132 ? 5.729 7.135 12.478 1.00 89.62 132 PRO A CA 1
ATOM 1027 C C . PRO A 1 132 ? 6.025 6.155 11.330 1.00 89.62 132 PRO A C 1
ATOM 1029 O O . PRO A 1 132 ? 7.169 6.060 10.894 1.00 89.62 132 PRO A O 1
ATOM 1032 N N . LEU A 1 133 ? 5.005 5.474 10.793 1.00 92.31 133 LEU A N 1
ATOM 1033 C CA . LEU A 1 133 ? 5.164 4.570 9.648 1.00 92.31 133 LEU A CA 1
ATOM 1034 C C . LEU A 1 133 ? 5.431 5.342 8.344 1.00 92.31 133 LEU A C 1
ATOM 1036 O O . LEU A 1 133 ? 6.286 4.940 7.560 1.00 92.31 133 LEU A O 1
ATOM 1040 N N . ILE A 1 134 ? 4.748 6.475 8.132 1.00 91.38 134 ILE A N 1
ATOM 1041 C CA . ILE A 1 134 ? 5.010 7.385 7.000 1.00 91.38 134 ILE A CA 1
ATOM 1042 C C . ILE A 1 134 ? 6.415 7.970 7.093 1.00 91.38 134 ILE A C 1
ATOM 1044 O O . ILE A 1 134 ? 7.137 7.993 6.100 1.00 91.38 134 ILE A O 1
ATOM 1048 N N . ALA A 1 135 ? 6.809 8.416 8.281 1.00 88.31 135 ALA A N 1
ATOM 1049 C CA . ALA A 1 135 ? 8.120 8.998 8.503 1.00 88.31 135 ALA A CA 1
ATOM 1050 C C . ALA A 1 135 ? 9.223 7.970 8.180 1.00 88.31 135 ALA A C 1
ATOM 1052 O O . ALA A 1 135 ? 10.127 8.250 7.393 1.00 88.31 135 ALA A O 1
ATOM 1053 N N . TRP A 1 136 ? 9.086 6.739 8.685 1.00 88.94 136 TRP A N 1
ATOM 1054 C CA . TRP A 1 136 ? 9.973 5.625 8.341 1.00 88.94 136 TRP A CA 1
ATOM 1055 C C . TRP A 1 136 ? 10.027 5.345 6.828 1.00 88.94 136 TRP A C 1
ATOM 1057 O O . TRP A 1 136 ? 11.114 5.200 6.267 1.00 88.94 136 TRP A O 1
ATOM 1067 N N . ALA A 1 137 ? 8.881 5.326 6.142 1.00 90.25 137 ALA A N 1
ATOM 1068 C CA . ALA A 1 137 ? 8.849 5.125 4.695 1.00 90.25 137 ALA A CA 1
ATOM 1069 C C . ALA A 1 137 ? 9.542 6.266 3.925 1.00 90.25 137 ALA A C 1
ATOM 1071 O O . ALA A 1 137 ? 10.242 6.003 2.950 1.00 90.25 137 ALA A O 1
ATOM 1072 N N . ALA A 1 138 ? 9.418 7.517 4.379 1.00 86.81 138 ALA A N 1
ATOM 1073 C CA . ALA A 1 138 ? 10.079 8.665 3.758 1.00 86.81 138 ALA A CA 1
ATOM 1074 C C . ALA A 1 138 ? 11.616 8.564 3.810 1.00 86.81 138 ALA A C 1
ATOM 1076 O O . ALA A 1 138 ? 12.276 8.872 2.814 1.00 86.81 138 ALA A O 1
ATOM 1077 N N . LEU A 1 139 ? 12.187 8.063 4.917 1.00 84.25 139 LEU A N 1
ATOM 1078 C CA . LEU A 1 139 ? 13.621 7.741 4.975 1.00 84.25 139 LEU A CA 1
ATOM 1079 C C . LEU A 1 139 ? 14.002 6.684 3.939 1.00 84.25 139 LEU A C 1
ATOM 1081 O O . LEU A 1 139 ? 14.987 6.842 3.223 1.00 84.25 139 LEU A O 1
ATOM 1085 N N . GLY A 1 140 ? 13.203 5.620 3.832 1.00 83.56 140 GLY A N 1
ATOM 1086 C CA . GLY A 1 140 ? 13.441 4.535 2.880 1.00 83.56 140 GLY A CA 1
ATOM 1087 C C . GLY A 1 140 ? 13.336 4.950 1.406 1.00 83.56 140 GLY A C 1
ATOM 1088 O O . GLY A 1 140 ? 13.816 4.229 0.534 1.00 83.56 140 GLY A O 1
ATOM 1089 N N . LEU A 1 141 ? 12.735 6.107 1.116 1.00 81.56 141 LEU A N 1
ATOM 1090 C CA . LEU A 1 141 ? 12.694 6.716 -0.217 1.00 81.56 141 LEU A CA 1
ATOM 1091 C C . LEU A 1 141 ? 13.869 7.672 -0.488 1.00 81.56 141 LEU A C 1
ATOM 1093 O O . LEU A 1 141 ? 13.946 8.228 -1.581 1.00 81.56 141 LEU A O 1
ATOM 1097 N N . GLY A 1 142 ? 14.768 7.881 0.481 1.00 80.94 142 GLY A N 1
ATOM 1098 C CA . GLY A 1 142 ? 15.866 8.850 0.386 1.00 80.94 142 GLY A CA 1
ATOM 1099 C C . GLY A 1 142 ? 15.424 10.310 0.537 1.00 80.94 142 GLY A C 1
ATOM 1100 O O . GLY A 1 142 ? 16.193 11.216 0.235 1.00 80.94 142 GLY A O 1
ATOM 1101 N N . GLY A 1 143 ? 14.186 10.551 0.984 1.00 68.75 143 GLY A N 1
ATOM 1102 C CA . GLY A 1 143 ? 13.584 11.885 1.063 1.00 68.75 143 GLY A CA 1
ATOM 1103 C C . GLY A 1 143 ? 13.735 12.596 2.411 1.00 68.75 143 GLY A C 1
ATOM 1104 O O . GLY A 1 143 ? 13.215 13.698 2.557 1.00 68.75 143 GLY A O 1
ATOM 1105 N N . GLY A 1 144 ? 14.392 11.996 3.410 1.00 69.31 144 GLY A N 1
ATOM 1106 C CA . GLY A 1 144 ? 14.482 12.579 4.752 1.00 69.31 144 GLY A CA 1
ATOM 1107 C C . GLY A 1 144 ? 15.754 12.212 5.512 1.00 69.31 144 GLY A C 1
ATOM 1108 O O . GLY A 1 144 ? 16.417 11.227 5.196 1.00 69.31 144 GLY A O 1
ATOM 1109 N N . SER A 1 145 ? 16.079 13.008 6.534 1.00 81.31 145 SER A N 1
ATOM 1110 C CA . SER A 1 145 ? 17.169 12.741 7.484 1.00 81.31 145 SER A CA 1
ATOM 1111 C C . SER A 1 145 ? 16.633 12.235 8.830 1.00 81.31 145 SER A C 1
ATOM 1113 O O . SER A 1 145 ? 15.470 12.461 9.176 1.00 81.31 145 SER A O 1
ATOM 1115 N N . LEU A 1 146 ? 17.484 11.586 9.634 1.00 78.69 146 LEU A N 1
ATOM 1116 C CA . LEU A 1 146 ? 17.128 11.141 10.991 1.00 78.69 146 LEU A CA 1
ATOM 1117 C C . LEU A 1 146 ? 16.598 12.298 11.863 1.00 78.69 146 LEU A C 1
ATOM 1119 O O . LEU A 1 146 ? 15.652 12.120 12.625 1.00 78.69 146 LEU A O 1
ATOM 1123 N N . TRP A 1 147 ? 17.144 13.506 11.704 1.00 81.69 147 TRP A N 1
ATOM 1124 C CA . TRP A 1 147 ? 16.682 14.698 12.421 1.00 81.69 147 TRP A CA 1
ATOM 1125 C C . TRP A 1 1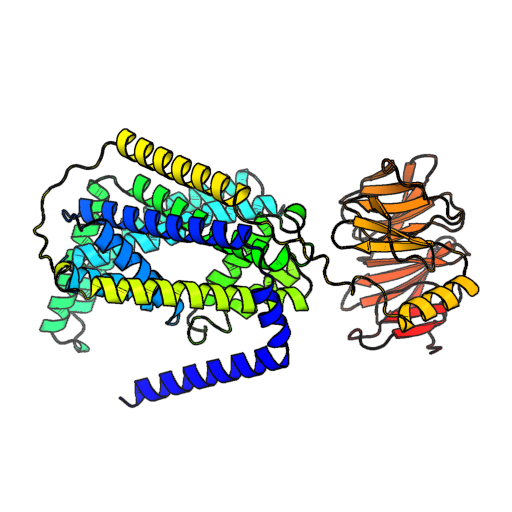47 ? 15.270 15.129 12.025 1.00 81.69 147 TRP A C 1
ATOM 1127 O O . TRP A 1 147 ? 14.500 15.553 12.886 1.00 81.69 147 TRP A O 1
ATOM 1137 N N . MET A 1 148 ? 14.889 14.957 10.754 1.00 78.12 148 MET A N 1
ATOM 1138 C CA . MET A 1 148 ? 13.507 15.186 10.325 1.00 78.12 148 MET A CA 1
ATOM 1139 C C . MET A 1 148 ? 12.549 14.193 10.985 1.00 78.12 148 MET A C 1
ATOM 1141 O O . MET A 1 148 ? 11.459 14.596 11.378 1.00 78.12 148 MET A O 1
ATOM 1145 N N . LEU A 1 149 ? 12.949 12.925 11.172 1.00 78.56 149 LEU A N 1
ATOM 1146 C CA . LEU A 1 149 ? 12.129 11.957 11.912 1.00 78.56 149 LEU A CA 1
ATOM 1147 C C . LEU A 1 149 ? 11.909 12.372 13.359 1.00 78.56 149 LEU A C 1
ATOM 1149 O O . LEU A 1 149 ? 10.784 12.304 13.847 1.00 78.56 149 LEU A O 1
ATOM 1153 N N . ILE A 1 150 ? 12.980 12.783 14.041 1.00 81.88 150 ILE A N 1
ATOM 1154 C CA . ILE A 1 150 ? 12.906 13.216 15.437 1.00 81.88 150 ILE A CA 1
ATOM 1155 C C . ILE A 1 150 ? 12.002 14.449 15.537 1.00 81.88 150 ILE A C 1
ATOM 1157 O O . ILE A 1 150 ? 11.058 14.447 16.325 1.00 81.88 150 ILE A O 1
ATOM 1161 N N . GLY A 1 151 ? 12.220 15.460 14.688 1.00 85.31 151 GLY A N 1
ATOM 1162 C CA . GLY A 1 151 ? 11.393 16.668 14.644 1.00 85.31 151 GLY A CA 1
ATOM 1163 C C . GLY A 1 151 ? 9.922 16.371 14.341 1.00 85.31 151 GLY A C 1
ATOM 1164 O O . GLY A 1 151 ? 9.031 16.874 15.024 1.00 85.31 151 GLY A O 1
ATOM 1165 N N . PHE A 1 152 ? 9.653 15.488 13.379 1.00 82.38 152 PHE A N 1
ATOM 1166 C CA . PHE A 1 152 ? 8.299 15.046 13.053 1.00 82.38 152 PHE A CA 1
ATOM 1167 C C . PHE A 1 152 ? 7.651 14.259 14.201 1.00 82.38 152 PHE A C 1
ATOM 1169 O O . PHE A 1 152 ? 6.474 14.458 14.496 1.00 82.38 152 PHE A O 1
ATOM 1176 N N . GLY A 1 153 ? 8.415 13.414 14.896 1.00 81.56 153 GLY A N 1
ATOM 1177 C CA . GLY A 1 153 ? 7.965 12.692 16.085 1.00 81.56 153 GLY A CA 1
ATOM 1178 C C . GLY A 1 153 ? 7.594 13.628 17.237 1.00 81.56 153 GLY A C 1
ATOM 1179 O O . GLY A 1 153 ? 6.537 13.459 17.846 1.00 81.56 153 GLY A O 1
ATOM 1180 N N . VAL A 1 154 ? 8.411 14.654 17.495 1.00 87.81 154 VAL A N 1
ATOM 1181 C CA . VAL A 1 154 ? 8.127 15.693 18.500 1.00 87.81 154 VAL A CA 1
ATOM 1182 C C . VAL A 1 154 ? 6.878 16.492 18.122 1.00 87.81 154 VAL A C 1
ATOM 1184 O O . VAL A 1 154 ? 5.989 16.660 18.958 1.00 87.81 154 VAL A O 1
ATOM 1187 N N . LEU A 1 155 ? 6.762 16.923 16.861 1.00 88.69 155 LEU A N 1
ATOM 1188 C CA . LEU A 1 155 ? 5.581 17.626 16.349 1.00 88.69 155 LEU A CA 1
ATOM 1189 C C . LEU A 1 155 ? 4.310 16.785 16.528 1.00 88.69 155 LEU A C 1
ATOM 1191 O O . LEU A 1 155 ? 3.297 17.282 17.017 1.00 88.69 155 LEU A O 1
ATOM 1195 N N . LEU A 1 156 ? 4.369 15.503 16.169 1.00 84.31 156 LEU A N 1
ATOM 1196 C CA . LEU A 1 156 ? 3.257 14.569 16.300 1.00 84.31 156 LEU A CA 1
ATOM 1197 C C . LEU A 1 156 ? 2.854 14.361 17.766 1.00 84.31 156 LEU A C 1
ATOM 1199 O O . LEU A 1 156 ? 1.663 14.365 18.080 1.00 84.31 156 LEU A O 1
ATOM 1203 N N . ALA A 1 157 ? 3.828 14.193 18.664 1.00 85.00 157 ALA A N 1
ATOM 1204 C CA . ALA A 1 157 ? 3.576 14.069 20.096 1.00 85.00 157 ALA A CA 1
ATOM 1205 C C . ALA A 1 157 ? 2.918 15.342 20.653 1.00 85.00 157 ALA A C 1
ATOM 1207 O O . ALA A 1 157 ? 1.916 15.250 21.366 1.00 85.00 157 ALA A O 1
ATOM 1208 N N . GLY A 1 158 ? 3.414 16.521 20.265 1.00 90.12 158 GLY A N 1
ATOM 1209 C CA . GLY A 1 158 ? 2.821 17.812 20.613 1.00 90.12 158 GLY A CA 1
ATOM 1210 C C . GLY A 1 158 ? 1.383 17.951 20.109 1.00 90.12 158 GLY A C 1
ATOM 1211 O O . GLY A 1 158 ? 0.486 18.291 20.883 1.00 90.12 158 GLY A O 1
ATOM 1212 N N . LEU A 1 159 ? 1.133 17.604 18.842 1.00 88.19 159 LEU A N 1
ATOM 1213 C CA . LEU A 1 159 ? -0.201 17.627 18.239 1.00 88.19 159 LEU A CA 1
ATOM 1214 C C . LEU A 1 159 ? -1.159 16.649 18.933 1.00 88.19 159 LEU A C 1
ATOM 1216 O O . LEU A 1 159 ? -2.298 17.008 19.221 1.00 88.19 159 LEU A O 1
ATOM 1220 N N . MET A 1 160 ? -0.706 15.435 19.252 1.00 88.06 160 MET A N 1
ATOM 1221 C CA . MET A 1 160 ? -1.493 14.455 20.004 1.00 88.06 160 MET A CA 1
ATOM 1222 C C . MET A 1 160 ? -1.879 14.990 21.385 1.00 88.06 160 MET A C 1
ATOM 1224 O O . MET A 1 160 ? -3.048 14.911 21.769 1.00 88.06 160 MET A O 1
ATOM 1228 N N . ILE A 1 161 ? -0.914 15.538 22.130 1.00 89.25 161 ILE A N 1
ATOM 1229 C CA . ILE A 1 161 ? -1.155 16.124 23.453 1.00 89.25 161 ILE A CA 1
ATOM 1230 C C . ILE A 1 161 ? -2.169 17.264 23.338 1.00 89.25 161 ILE A C 1
ATOM 1232 O O . ILE A 1 161 ? -3.117 17.307 24.122 1.00 89.25 161 ILE A O 1
ATOM 1236 N N . ALA A 1 162 ? -2.022 18.141 22.341 1.00 92.25 162 ALA A N 1
ATOM 1237 C CA . ALA A 1 162 ? -2.967 19.219 22.082 1.00 92.25 162 ALA A CA 1
ATOM 1238 C C . ALA A 1 162 ? -4.375 18.671 21.786 1.00 92.25 162 ALA A C 1
ATOM 1240 O O . ALA A 1 162 ? -5.319 18.994 22.506 1.00 92.25 162 ALA A O 1
ATOM 1241 N N . ILE A 1 163 ? -4.534 17.776 20.808 1.00 90.56 163 ILE A N 1
ATOM 1242 C CA . ILE A 1 163 ? -5.842 17.202 20.451 1.00 90.56 163 ILE A CA 1
ATOM 1243 C C . ILE A 1 163 ? -6.509 16.567 21.675 1.00 90.56 163 ILE A C 1
ATOM 1245 O O . ILE A 1 163 ? -7.652 16.892 21.990 1.00 90.56 163 ILE A O 1
ATOM 1249 N N . LEU A 1 164 ? -5.799 15.718 22.422 1.00 89.62 164 LEU A N 1
ATOM 1250 C CA . LEU A 1 164 ? -6.363 15.027 23.586 1.00 89.62 164 LEU A CA 1
ATOM 1251 C C . LEU A 1 164 ? -6.667 15.977 24.757 1.00 89.62 164 LEU A C 1
ATOM 1253 O O . LEU A 1 164 ? -7.589 15.722 25.533 1.00 89.62 164 LEU A O 1
ATOM 1257 N N . ARG A 1 165 ? -5.919 17.078 24.896 1.00 91.12 165 ARG A N 1
ATOM 1258 C CA . ARG A 1 165 ? -6.147 18.096 25.933 1.00 91.12 165 ARG A CA 1
ATOM 1259 C C . ARG A 1 165 ? -7.361 18.971 25.633 1.00 91.12 165 ARG A C 1
ATOM 1261 O O . ARG A 1 165 ? -8.071 19.342 26.572 1.00 91.12 165 ARG A O 1
ATOM 1268 N N . TRP A 1 166 ? -7.556 19.325 24.365 1.00 94.19 166 TRP A N 1
ATOM 1269 C CA . TRP A 1 166 ? -8.573 20.276 23.918 1.00 94.19 166 TRP A CA 1
ATOM 1270 C C . TRP A 1 166 ? -9.889 19.607 23.509 1.00 94.19 166 TRP A C 1
ATOM 1272 O O . TRP A 1 166 ? -10.935 20.235 23.643 1.00 94.19 166 TRP A O 1
ATOM 1282 N N . LEU A 1 167 ? -9.873 18.334 23.100 1.00 93.19 167 LEU A N 1
ATOM 1283 C CA . LEU A 1 167 ? -11.069 17.613 22.655 1.00 93.19 167 LEU A CA 1
ATOM 1284 C C . LEU A 1 167 ? -12.235 17.654 23.663 1.00 93.19 167 LEU A C 1
ATOM 1286 O O . LEU A 1 167 ? -13.330 18.017 23.239 1.00 93.19 167 LEU A O 1
ATOM 1290 N N . PRO A 1 168 ? -12.056 17.372 24.973 1.00 94.50 168 PRO A N 1
ATOM 1291 C CA . PRO A 1 168 ? -13.165 17.458 25.924 1.00 94.50 168 PRO A CA 1
ATOM 1292 C C . PRO A 1 168 ? -13.784 18.861 25.983 1.00 94.50 168 PRO A C 1
ATOM 1294 O O . PRO A 1 168 ? -14.999 18.992 25.939 1.00 94.50 168 PRO A O 1
ATOM 1297 N N . ARG A 1 169 ? -12.951 19.912 25.981 1.00 95.19 169 ARG A N 1
ATOM 1298 C CA . ARG A 1 169 ? -13.411 21.313 26.019 1.00 95.19 169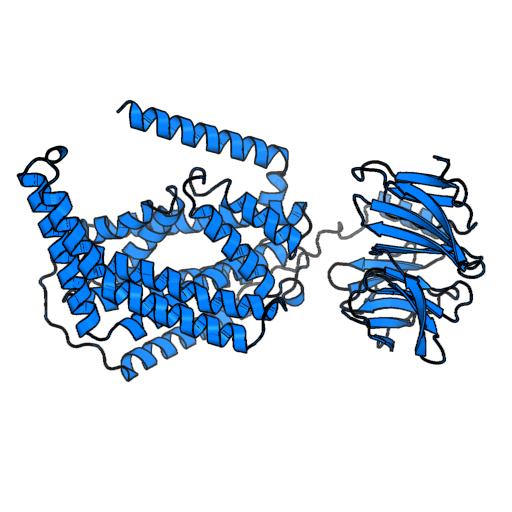 ARG A CA 1
ATOM 1299 C C . ARG A 1 169 ? -14.175 21.704 24.756 1.00 95.19 169 ARG A C 1
ATOM 1301 O O . ARG A 1 169 ? -15.163 22.425 24.830 1.00 95.19 169 ARG A O 1
ATOM 1308 N N . LEU A 1 170 ? -13.722 21.232 23.593 1.00 94.31 170 LEU A N 1
ATOM 1309 C CA . LEU A 1 170 ? -14.409 21.470 22.323 1.00 94.31 170 LEU A CA 1
ATOM 1310 C C . LEU A 1 170 ? -15.787 20.796 22.297 1.00 94.31 170 LEU A C 1
ATOM 1312 O O . LEU A 1 170 ? -16.740 21.393 21.802 1.00 94.31 170 LEU A O 1
ATOM 1316 N N . LEU A 1 171 ? -15.905 19.585 22.849 1.00 94.19 171 LEU A N 1
ATOM 1317 C CA . LEU A 1 171 ? -17.182 18.875 22.951 1.00 94.19 171 LEU A CA 1
ATOM 1318 C C . LEU A 1 171 ? -18.136 19.534 23.956 1.00 94.19 171 LEU A C 1
ATOM 1320 O O . LEU A 1 171 ? -19.320 19.653 23.651 1.00 94.19 171 LEU A O 1
ATOM 1324 N N . GLU A 1 172 ? -17.634 20.023 25.095 1.00 94.44 172 GLU A N 1
ATOM 1325 C CA . GLU A 1 172 ? -18.420 20.821 26.055 1.00 94.44 172 GLU A CA 1
ATOM 1326 C C . GLU A 1 172 ? -18.978 22.083 25.389 1.00 94.44 172 GLU A C 1
ATOM 1328 O O . GLU A 1 172 ? -20.188 22.316 25.389 1.00 94.44 172 GLU A O 1
ATOM 1333 N N . TYR A 1 173 ? -18.108 22.850 24.724 1.00 95.12 173 TYR A N 1
ATOM 1334 C CA . TYR A 1 173 ? -18.503 24.044 23.981 1.00 95.12 173 TYR A CA 1
ATOM 1335 C C . TYR A 1 173 ? -19.540 23.729 22.893 1.00 95.12 173 TYR A C 1
ATOM 1337 O O . TYR A 1 173 ? -20.538 24.440 22.744 1.00 95.12 173 TYR A O 1
ATOM 1345 N N . ALA A 1 174 ? -19.337 22.647 22.135 1.00 93.06 174 ALA A N 1
ATOM 1346 C CA . ALA A 1 174 ? -20.295 22.196 21.134 1.00 93.06 174 ALA A CA 1
ATOM 1347 C C . ALA A 1 174 ? -21.648 21.834 21.771 1.00 93.06 174 ALA A C 1
ATOM 1349 O O . ALA A 1 174 ? -22.687 22.228 21.243 1.00 93.06 174 ALA A O 1
ATOM 1350 N N . GLY A 1 175 ? -21.651 21.161 22.926 1.00 91.69 175 GLY A N 1
ATOM 1351 C CA . GLY A 1 175 ? -22.863 20.815 23.671 1.00 91.69 175 GLY A CA 1
ATOM 1352 C C . GLY A 1 175 ? -23.663 22.039 24.109 1.00 91.69 175 GLY A C 1
ATOM 1353 O O . GLY A 1 175 ? -24.875 22.102 23.889 1.00 91.69 175 GLY A O 1
ATOM 1354 N N . GLU A 1 176 ? -22.991 23.062 24.639 1.00 92.62 176 GLU A N 1
ATOM 1355 C CA . GLU A 1 176 ? -23.622 24.337 25.006 1.00 92.62 176 GLU A CA 1
ATOM 1356 C C . GLU A 1 176 ? -24.198 25.096 23.806 1.00 92.62 176 GLU A C 1
ATOM 1358 O O . GLU A 1 176 ? -25.203 25.806 23.921 1.00 92.62 176 GLU A O 1
ATOM 1363 N N . ARG A 1 177 ? -23.555 24.996 22.638 1.00 93.00 177 ARG A N 1
ATOM 1364 C CA . ARG A 1 177 ? -24.042 25.625 21.405 1.00 93.00 177 ARG A CA 1
ATOM 1365 C C . ARG A 1 177 ? -25.246 24.882 20.849 1.00 93.00 177 ARG A C 1
ATOM 1367 O O . ARG A 1 177 ? -26.251 25.525 20.561 1.00 93.00 177 ARG A O 1
ATOM 1374 N N . VAL A 1 178 ? -25.183 23.555 20.767 1.00 90.31 178 VAL A N 1
ATOM 1375 C CA . VAL A 1 178 ? -26.277 22.709 20.267 1.00 90.31 178 VAL A CA 1
ATOM 1376 C C . VAL A 1 178 ? -27.538 22.866 21.120 1.00 90.31 178 VAL A C 1
ATOM 1378 O O . VAL A 1 178 ? -28.629 22.981 20.565 1.00 90.31 178 VAL A O 1
ATOM 1381 N N . ALA A 1 179 ? -27.403 22.982 22.445 1.00 87.62 179 ALA A N 1
ATOM 1382 C CA . ALA A 1 179 ? -28.533 23.237 23.341 1.00 87.62 179 ALA A CA 1
ATOM 1383 C C . ALA A 1 179 ? -29.260 24.570 23.064 1.00 87.62 179 ALA A C 1
ATOM 1385 O O . ALA A 1 179 ? -30.439 24.702 23.388 1.00 87.62 179 ALA A O 1
ATOM 1386 N N . ARG A 1 180 ? -28.576 25.548 22.451 1.00 88.94 180 ARG A N 1
ATOM 1387 C CA . ARG A 1 180 ? -29.111 26.881 22.122 1.00 88.94 180 ARG A CA 1
ATOM 1388 C C . ARG A 1 180 ? -29.657 27.003 20.696 1.00 88.94 180 ARG A C 1
ATOM 1390 O O . ARG A 1 180 ? -30.246 28.031 20.360 1.00 88.94 180 ARG A O 1
ATOM 1397 N N . VAL A 1 181 ? -29.482 25.991 19.842 1.00 87.56 181 VAL A N 1
ATOM 1398 C CA . VAL A 1 181 ? -29.967 26.031 18.454 1.00 87.56 181 VAL A CA 1
ATOM 1399 C C . VAL A 1 181 ? -31.492 25.907 18.432 1.00 87.56 181 VAL A C 1
ATOM 1401 O O . VAL A 1 181 ? -32.044 24.818 18.593 1.00 87.56 181 VAL A O 1
ATOM 1404 N N . ARG A 1 182 ? -32.181 27.026 18.168 1.00 81.00 182 ARG A N 1
ATOM 1405 C CA . ARG A 1 182 ? -33.656 27.093 18.104 1.00 81.00 182 ARG A CA 1
ATOM 1406 C C . ARG A 1 182 ? -34.264 26.076 17.126 1.00 81.00 182 ARG A C 1
ATOM 1408 O O . ARG A 1 182 ? -35.282 25.473 17.439 1.00 81.00 182 ARG A O 1
ATOM 1415 N N . LEU A 1 183 ? -33.596 25.822 15.996 1.00 85.56 183 LEU A N 1
ATOM 1416 C CA . LEU A 1 183 ? -34.014 24.866 14.956 1.00 85.56 183 LEU A CA 1
ATOM 1417 C C . LEU A 1 183 ? -34.138 23.406 15.429 1.00 85.56 183 LEU A C 1
ATOM 1419 O O . LEU A 1 183 ? -34.856 22.628 14.808 1.00 85.56 183 LEU A O 1
ATOM 1423 N N . LEU A 1 184 ? -33.444 23.009 16.501 1.00 77.00 184 LEU A N 1
ATOM 1424 C CA . LEU A 1 184 ? -33.485 21.631 17.001 1.00 77.00 184 LEU A CA 1
ATOM 1425 C C . LEU A 1 184 ? -34.639 21.388 17.987 1.00 77.00 184 LEU A C 1
ATOM 1427 O O . LEU A 1 184 ? -35.020 20.236 18.197 1.00 77.00 184 LEU A O 1
ATOM 1431 N N . GLY A 1 185 ? -35.211 22.450 18.562 1.00 85.25 185 GLY A N 1
ATOM 1432 C CA . GLY A 1 185 ? -36.140 22.370 19.689 1.00 85.25 185 GLY A CA 1
ATOM 1433 C C . GLY A 1 185 ? -35.425 22.101 21.021 1.00 85.25 185 GLY A C 1
ATOM 1434 O O . GLY A 1 185 ? -34.423 21.384 21.081 1.00 85.25 185 GLY A O 1
ATOM 1435 N N . ALA A 1 186 ? -35.949 22.674 22.111 1.00 85.31 186 ALA A N 1
ATOM 1436 C CA . ALA A 1 186 ? -35.286 22.679 23.420 1.00 85.31 186 ALA A CA 1
ATOM 1437 C C . ALA A 1 186 ? -35.012 21.268 23.976 1.00 85.31 186 ALA A C 1
ATOM 1439 O O . ALA A 1 186 ? -33.948 21.015 24.539 1.00 85.31 186 ALA A O 1
ATOM 1440 N N . GLU A 1 187 ? -35.936 20.322 23.784 1.00 88.06 187 GLU A N 1
ATOM 1441 C CA . GLU A 1 187 ? -35.756 18.941 24.246 1.00 88.06 187 GLU A CA 1
ATOM 1442 C C . GLU A 1 187 ? -34.636 18.202 23.515 1.00 88.06 187 GLU A C 1
ATOM 1444 O O . GLU A 1 187 ? -33.799 17.563 24.155 1.00 88.06 187 GLU A O 1
ATOM 1449 N N . ARG A 1 188 ? -34.580 18.297 22.178 1.00 87.94 188 ARG A N 1
ATOM 1450 C CA . ARG A 1 188 ? -33.521 17.629 21.406 1.00 87.94 188 ARG A CA 1
ATOM 1451 C C . ARG A 1 188 ? -32.170 18.267 21.695 1.00 87.94 188 ARG A C 1
ATOM 1453 O O . ARG A 1 188 ? -31.196 17.538 21.852 1.00 87.94 188 ARG A O 1
ATOM 1460 N N . GLY A 1 189 ? -32.120 19.595 21.822 1.00 89.19 189 GLY A N 1
ATOM 1461 C CA . GLY A 1 189 ? -30.914 20.317 22.230 1.00 89.19 189 GLY A CA 1
ATOM 1462 C C . GLY A 1 189 ? -30.360 19.811 23.567 1.00 89.19 189 GLY A C 1
ATOM 1463 O O . GLY A 1 189 ? -29.173 19.497 23.654 1.00 89.19 189 GLY A O 1
ATOM 1464 N N . ARG A 1 190 ? -31.223 19.637 24.582 1.00 90.00 190 ARG A N 1
ATOM 1465 C CA . ARG A 1 190 ? -30.834 19.059 25.882 1.00 90.00 190 ARG A CA 1
ATOM 1466 C C . ARG A 1 190 ? -30.329 17.619 25.766 1.00 90.00 190 ARG A C 1
ATOM 1468 O O . ARG A 1 190 ? -29.294 17.310 26.348 1.00 90.00 190 ARG A O 1
ATOM 1475 N N . ARG A 1 191 ? -31.002 16.760 24.988 1.00 90.88 191 ARG A N 1
ATOM 1476 C CA . ARG A 1 191 ? -30.560 15.368 24.761 1.00 90.88 191 ARG A CA 1
ATOM 1477 C C . ARG A 1 191 ? -29.177 15.296 24.112 1.00 90.88 191 ARG A C 1
ATOM 1479 O O . ARG A 1 191 ? -28.343 14.511 24.547 1.00 90.88 191 ARG A O 1
ATOM 1486 N N . TRP A 1 192 ? -28.914 16.125 23.101 1.00 91.06 192 TRP A N 1
ATOM 1487 C CA . TRP A 1 192 ? -27.597 16.186 22.459 1.00 91.06 192 TRP A CA 1
ATOM 1488 C C . TRP A 1 192 ? -26.509 16.694 23.402 1.00 91.06 192 TRP A C 1
ATOM 1490 O O . TRP A 1 192 ? -25.415 16.135 23.409 1.00 91.06 192 TRP A O 1
ATOM 1500 N N . LYS A 1 193 ? -26.808 17.712 24.220 1.00 93.94 193 LYS A N 1
ATOM 1501 C CA . LYS A 1 193 ? -25.881 18.177 25.257 1.00 93.94 193 LYS A CA 1
ATOM 1502 C C . LYS A 1 193 ? -25.544 17.049 26.231 1.00 93.94 193 LYS A C 1
ATOM 1504 O O . LYS A 1 193 ? -24.370 16.776 26.433 1.00 93.94 193 LYS A O 1
ATOM 1509 N N . GLN A 1 194 ? -26.553 16.357 26.761 1.00 94.12 194 GLN A N 1
ATOM 1510 C CA . GLN A 1 194 ? -26.351 15.232 27.676 1.00 94.12 194 GLN A CA 1
ATOM 1511 C C . GLN A 1 194 ? -25.490 14.129 27.042 1.00 94.12 194 GLN A C 1
ATOM 1513 O O . GLN A 1 194 ? -24.546 13.654 27.664 1.00 94.12 194 GLN A O 1
ATOM 1518 N N . ALA A 1 195 ? -25.758 13.769 25.784 1.00 93.31 195 ALA A N 1
ATOM 1519 C CA . ALA A 1 195 ? -24.959 12.780 25.065 1.00 93.31 195 ALA A CA 1
ATOM 1520 C C . ALA A 1 195 ? -23.487 13.213 24.904 1.00 93.31 195 ALA A C 1
ATOM 1522 O O . ALA A 1 195 ? -22.586 12.384 25.011 1.00 93.31 195 ALA A O 1
ATOM 1523 N N . LEU A 1 196 ? -23.223 14.503 24.663 1.00 94.88 196 LEU A N 1
ATOM 1524 C CA . LEU A 1 196 ? -21.861 15.045 24.596 1.00 94.88 196 LEU A CA 1
ATOM 1525 C C . LEU A 1 196 ? -21.188 15.087 25.974 1.00 94.88 196 LEU A C 1
ATOM 1527 O O . LEU A 1 196 ? -20.016 14.729 26.071 1.00 94.88 196 LEU A O 1
ATOM 1531 N N . ASP A 1 197 ? -21.922 15.446 27.028 1.00 94.94 197 ASP A N 1
ATOM 1532 C CA . ASP A 1 197 ? -21.428 15.438 28.409 1.00 94.94 197 ASP A CA 1
ATOM 1533 C C . ASP A 1 197 ? -21.018 14.014 28.840 1.00 94.94 197 ASP A C 1
ATOM 1535 O O . ASP A 1 197 ? -19.962 13.823 29.445 1.00 94.94 197 ASP A O 1
ATOM 1539 N N . GLU A 1 198 ? -21.796 12.990 28.468 1.00 94.88 198 GLU A N 1
ATOM 1540 C CA . GLU A 1 198 ? -21.439 11.580 28.685 1.00 94.88 198 GLU A CA 1
ATOM 1541 C C . GLU A 1 198 ? -20.116 11.213 27.992 1.00 94.88 198 GLU A C 1
ATOM 1543 O O . GLU A 1 198 ? -19.234 10.616 28.613 1.00 94.88 198 GLU A O 1
ATOM 1548 N N . VAL A 1 199 ? -19.936 11.623 26.731 1.00 95.75 199 VAL A N 1
ATOM 1549 C CA . VAL A 1 199 ? -18.684 11.397 25.988 1.00 95.75 199 VAL A CA 1
ATOM 1550 C C . VAL A 1 199 ? -17.508 12.109 26.656 1.00 95.75 199 VAL A C 1
ATOM 1552 O O . VAL A 1 199 ? -16.444 11.512 26.814 1.00 95.75 199 VAL A O 1
ATOM 1555 N N . VAL A 1 200 ? -17.682 13.366 27.071 1.00 96.50 200 VAL A N 1
ATOM 1556 C CA . VAL A 1 200 ? -16.658 14.155 27.777 1.00 96.50 200 VAL A CA 1
ATOM 1557 C C . VAL A 1 200 ? -16.229 13.462 29.069 1.00 96.50 200 VAL A C 1
ATOM 1559 O O . VAL A 1 200 ? -15.029 13.348 29.335 1.00 96.50 200 VAL A O 1
ATOM 1562 N N . ASN A 1 201 ? -17.188 12.956 29.843 1.00 94.88 201 ASN A N 1
ATOM 1563 C CA . ASN A 1 201 ? -16.921 12.237 31.084 1.00 94.88 201 ASN A CA 1
ATOM 1564 C C . ASN A 1 201 ? -16.121 10.953 30.835 1.00 94.88 201 ASN A C 1
ATOM 1566 O O . ASN A 1 201 ? -15.133 10.704 31.526 1.00 94.88 201 ASN A O 1
ATOM 1570 N N . ASP A 1 202 ? -16.478 10.162 29.823 1.00 94.19 202 ASP A N 1
ATOM 1571 C CA . ASP A 1 202 ? -15.730 8.947 29.487 1.00 94.19 202 ASP A CA 1
ATOM 1572 C C . ASP A 1 202 ? -14.327 9.235 28.919 1.00 94.19 202 ASP A C 1
ATOM 1574 O O . ASP A 1 202 ? -13.374 8.517 29.230 1.00 94.19 202 ASP A O 1
ATOM 1578 N N . LEU A 1 203 ? -14.146 10.328 28.167 1.00 95.06 203 LEU A N 1
ATOM 1579 C CA . LEU A 1 203 ? -12.817 10.782 27.733 1.00 95.06 203 LEU A CA 1
ATOM 1580 C C . LEU A 1 203 ? -11.923 11.171 28.923 1.00 95.06 203 LEU A C 1
ATOM 1582 O O . LEU A 1 203 ? -10.725 10.877 28.915 1.00 95.06 203 LEU A O 1
ATOM 1586 N N . ARG A 1 204 ? -12.487 11.814 29.956 1.00 94.06 204 ARG A N 1
ATOM 1587 C CA . ARG A 1 204 ? -11.761 12.153 31.193 1.00 94.06 204 ARG A CA 1
ATOM 1588 C C . ARG A 1 204 ? -11.353 10.900 31.963 1.00 94.06 204 ARG A C 1
ATOM 1590 O O . ARG A 1 204 ? -10.169 10.761 32.263 1.00 94.06 204 ARG A O 1
ATOM 1597 N N . LYS A 1 205 ? -12.269 9.941 32.145 1.00 92.88 205 LYS A N 1
ATOM 1598 C CA . LYS A 1 205 ? -11.965 8.638 32.767 1.00 92.88 205 LYS A CA 1
ATOM 1599 C C . LYS A 1 205 ? -10.839 7.901 32.044 1.00 92.88 205 LYS A C 1
ATOM 1601 O O . LYS A 1 205 ? -9.914 7.400 32.675 1.00 92.88 205 LYS A O 1
ATOM 1606 N N . ALA A 1 206 ? -10.869 7.869 30.709 1.00 92.31 206 ALA A N 1
ATOM 1607 C CA . ALA A 1 206 ? -9.809 7.251 29.913 1.00 92.31 206 ALA A CA 1
ATOM 1608 C C . ALA A 1 206 ? -8.441 7.930 30.122 1.00 92.31 206 ALA A C 1
ATOM 1610 O O . ALA A 1 206 ? -7.410 7.253 30.173 1.00 92.31 206 ALA A O 1
ATOM 1611 N N . ARG A 1 207 ? -8.419 9.260 30.269 1.00 91.62 207 ARG A N 1
ATOM 1612 C CA . ARG A 1 207 ? -7.198 10.017 30.570 1.00 91.62 207 ARG A CA 1
ATOM 1613 C C . ARG A 1 207 ? -6.672 9.713 31.973 1.00 91.62 207 ARG A C 1
ATOM 1615 O O . ARG A 1 207 ? -5.487 9.428 32.113 1.00 91.62 207 ARG A O 1
ATOM 1622 N N . GLU A 1 208 ? -7.539 9.762 32.979 1.00 91.56 208 GLU A N 1
ATOM 1623 C CA . GLU A 1 208 ? -7.212 9.4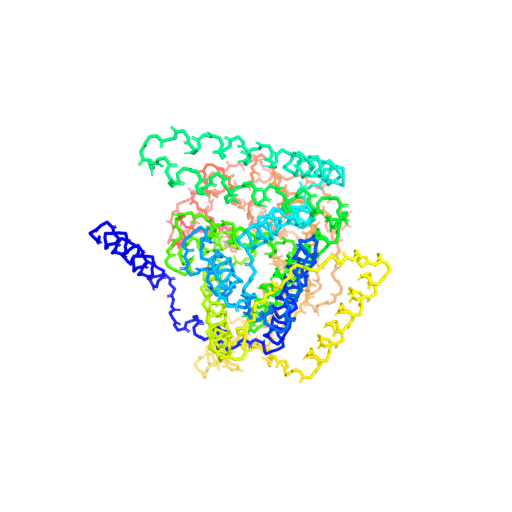87 34.388 1.00 91.56 208 GLU A CA 1
ATOM 1624 C C . GLU A 1 208 ? -6.715 8.050 34.587 1.00 91.56 208 GLU A C 1
ATOM 1626 O O . GLU A 1 208 ? -5.777 7.810 35.340 1.00 91.56 208 GLU A O 1
ATOM 1631 N N . ALA A 1 209 ? -7.254 7.102 33.818 1.00 91.62 209 ALA A N 1
ATOM 1632 C CA . ALA A 1 209 ? -6.800 5.716 33.794 1.00 91.62 209 ALA A CA 1
ATOM 1633 C C . ALA A 1 209 ? -5.400 5.520 33.166 1.00 91.62 209 ALA A C 1
ATOM 1635 O O . ALA A 1 209 ? -4.869 4.407 33.171 1.00 91.62 209 ALA A O 1
ATOM 1636 N N . GLY A 1 210 ? -4.788 6.547 32.563 1.00 91.69 210 GLY A N 1
ATOM 1637 C CA . GLY A 1 210 ? -3.439 6.447 31.994 1.00 91.69 210 GLY A CA 1
ATOM 1638 C C . GLY A 1 210 ? -3.306 5.383 30.893 1.00 91.69 210 GLY A C 1
ATOM 1639 O O . GLY A 1 210 ? -2.259 4.748 30.746 1.00 91.69 210 GLY A O 1
ATOM 1640 N N . ILE A 1 211 ? -4.369 5.126 30.120 1.00 94.12 211 ILE A N 1
ATOM 1641 C CA . ILE A 1 211 ? -4.381 4.055 29.104 1.00 94.12 211 ILE A CA 1
ATOM 1642 C C . ILE A 1 211 ? -3.809 4.471 27.742 1.00 94.12 211 ILE A C 1
ATOM 1644 O O . ILE A 1 211 ? -3.587 3.614 26.890 1.00 94.12 211 ILE A O 1
ATOM 1648 N N . TYR A 1 212 ? -3.531 5.757 27.524 1.00 94.25 212 TYR A N 1
ATOM 1649 C CA . TYR A 1 212 ? -3.174 6.309 26.210 1.00 94.25 212 TYR A CA 1
ATOM 1650 C C . TYR A 1 212 ? -1.930 5.685 25.573 1.00 94.25 212 TYR A C 1
ATOM 1652 O O . TYR A 1 212 ? -1.961 5.388 24.382 1.00 94.25 212 TYR A O 1
ATOM 1660 N N . GLY A 1 213 ? -0.884 5.380 26.348 1.00 92.75 213 GLY A N 1
ATOM 1661 C CA . GLY A 1 213 ? 0.287 4.666 25.821 1.00 92.75 213 GLY A CA 1
ATOM 1662 C C . GLY A 1 213 ? -0.069 3.276 25.278 1.00 92.75 213 GLY A C 1
ATOM 1663 O O . GLY A 1 213 ? 0.339 2.907 24.179 1.00 92.75 213 GLY A O 1
ATOM 1664 N N . ARG A 1 214 ? -0.924 2.532 25.994 1.00 95.81 214 ARG A N 1
ATOM 1665 C CA . ARG A 1 214 ? -1.414 1.211 25.562 1.00 95.81 214 ARG A CA 1
ATOM 1666 C C . ARG A 1 214 ? -2.267 1.328 24.297 1.00 95.81 214 ARG A C 1
ATOM 1668 O O . ARG A 1 214 ? -2.096 0.551 23.364 1.00 95.81 214 ARG A O 1
ATOM 1675 N N . VAL A 1 215 ? -3.162 2.317 24.244 1.00 96.75 215 VAL A N 1
ATOM 1676 C CA . VAL A 1 215 ? -4.018 2.577 23.074 1.00 96.75 215 VAL A CA 1
ATOM 1677 C C . VAL A 1 215 ? -3.183 2.975 21.854 1.00 96.75 215 VAL A C 1
ATOM 1679 O O . VAL A 1 215 ? -3.470 2.500 20.754 1.00 96.75 215 VAL A O 1
ATOM 1682 N N . PHE A 1 216 ? -2.133 3.781 22.034 1.00 95.94 216 PHE A N 1
ATOM 1683 C CA . PHE A 1 216 ? -1.200 4.143 20.967 1.00 95.94 216 PHE A CA 1
ATOM 1684 C C . PHE A 1 216 ? -0.467 2.917 20.416 1.00 95.94 216 PHE A C 1
ATOM 1686 O O . PHE A 1 216 ? -0.530 2.678 19.213 1.00 95.94 216 PHE A O 1
ATOM 1693 N N . VAL A 1 217 ? 0.136 2.089 21.280 1.00 97.50 217 VAL A N 1
ATOM 1694 C CA . VAL A 1 217 ? 0.825 0.851 20.863 1.00 97.50 217 VAL A CA 1
ATOM 1695 C C . VAL A 1 217 ? -0.123 -0.083 20.111 1.00 97.50 217 VAL A C 1
ATOM 1697 O O . VAL A 1 217 ? 0.214 -0.564 19.031 1.00 97.50 217 VAL A O 1
ATOM 1700 N N . LEU A 1 218 ? -1.342 -0.297 20.616 1.00 98.44 218 LEU A N 1
ATOM 1701 C CA . LEU A 1 218 ? -2.332 -1.122 19.916 1.00 98.44 218 LEU A CA 1
ATOM 1702 C C . LEU A 1 218 ? -2.751 -0.513 18.573 1.00 98.44 218 LEU A C 1
ATOM 1704 O O . LEU A 1 218 ? -2.972 -1.249 17.618 1.00 98.44 218 LEU A O 1
ATOM 1708 N N . SER A 1 219 ? -2.831 0.814 18.467 1.00 98.19 219 SER A N 1
ATOM 1709 C CA . SER A 1 219 ? -3.135 1.492 17.199 1.00 98.19 219 SER A CA 1
ATOM 1710 C C . SER A 1 219 ? -1.979 1.369 16.203 1.00 98.19 219 SER A C 1
ATOM 1712 O O . SER A 1 219 ? -2.222 1.145 15.020 1.00 98.19 219 SER A O 1
ATOM 1714 N N . LEU A 1 220 ? -0.728 1.410 16.673 1.00 97.62 220 LEU A N 1
ATOM 1715 C CA . LEU A 1 220 ? 0.449 1.121 15.852 1.00 97.62 220 LEU A CA 1
ATOM 1716 C C . LEU A 1 220 ? 0.410 -0.314 15.322 1.00 97.62 220 LEU A C 1
ATOM 1718 O O . LEU A 1 220 ? 0.622 -0.515 14.130 1.00 97.62 220 LEU A O 1
ATOM 1722 N N . MET A 1 221 ? 0.046 -1.293 16.157 1.00 98.50 221 MET A N 1
ATOM 1723 C CA . MET A 1 221 ? -0.137 -2.683 15.716 1.00 98.50 221 MET A CA 1
ATOM 1724 C C . MET A 1 221 ? -1.278 -2.821 14.703 1.00 98.50 221 MET A C 1
ATOM 1726 O O . MET A 1 221 ? -1.111 -3.483 13.682 1.00 98.50 221 MET A O 1
ATOM 1730 N N . VAL A 1 222 ? -2.415 -2.147 14.916 1.00 98.50 222 VAL A N 1
ATOM 1731 C CA . VAL A 1 222 ? -3.518 -2.113 13.938 1.00 98.50 222 VAL A CA 1
ATOM 1732 C C . VAL A 1 222 ? -3.041 -1.572 12.589 1.00 98.50 222 VAL A C 1
ATOM 1734 O O . VAL A 1 222 ? -3.380 -2.145 11.554 1.00 98.50 222 VAL A O 1
ATOM 1737 N N . ARG A 1 223 ? -2.251 -0.491 12.574 1.00 97.62 223 ARG A N 1
ATOM 1738 C CA . ARG A 1 223 ? -1.703 0.077 11.333 1.00 97.62 223 ARG A CA 1
ATOM 1739 C C . ARG A 1 223 ? -0.675 -0.841 10.691 1.00 97.62 223 ARG A C 1
ATOM 1741 O O . ARG A 1 223 ? -0.800 -1.114 9.501 1.00 97.62 223 ARG A O 1
ATOM 1748 N N . PHE A 1 224 ? 0.274 -1.352 11.467 1.00 97.88 224 PHE A N 1
ATOM 1749 C CA . PHE A 1 224 ? 1.288 -2.287 10.996 1.00 97.88 224 PHE A CA 1
ATOM 1750 C C . PHE A 1 224 ? 0.648 -3.497 10.311 1.00 97.88 224 PHE A C 1
ATOM 1752 O O . PHE A 1 224 ? 0.887 -3.721 9.129 1.00 97.88 224 PHE A O 1
ATOM 1759 N N . PHE A 1 225 ? -0.245 -4.215 10.999 1.00 98.56 225 PHE A N 1
ATOM 1760 C CA . PHE A 1 225 ? -0.886 -5.405 10.438 1.00 98.56 225 PHE A CA 1
ATOM 1761 C C . PHE A 1 225 ? -1.849 -5.088 9.291 1.00 98.56 225 PHE A C 1
ATOM 1763 O O . PHE A 1 225 ? -1.966 -5.887 8.364 1.00 98.56 225 PHE A O 1
ATOM 1770 N N . LYS A 1 226 ? -2.487 -3.907 9.288 1.00 97.38 226 LYS A N 1
ATOM 1771 C CA . LYS A 1 226 ? -3.260 -3.448 8.128 1.00 97.38 226 LYS A CA 1
ATOM 1772 C C . LYS A 1 226 ? -2.371 -3.369 6.888 1.00 97.38 226 LYS A C 1
ATOM 1774 O O . LYS A 1 226 ? -2.655 -4.048 5.909 1.00 97.38 226 LYS A O 1
ATOM 1779 N N . TYR A 1 227 ? -1.300 -2.580 6.920 1.00 98.12 227 TYR A N 1
ATOM 1780 C CA . TYR A 1 227 ? -0.453 -2.418 5.736 1.00 98.12 227 TYR A CA 1
ATOM 1781 C C . TYR A 1 227 ? 0.358 -3.670 5.414 1.00 98.12 227 TYR A C 1
ATOM 1783 O O . TYR A 1 227 ? 0.556 -3.943 4.237 1.00 98.12 227 TYR A O 1
ATOM 1791 N N . ALA A 1 228 ? 0.746 -4.466 6.414 1.00 98.19 228 ALA A N 1
ATOM 1792 C CA . ALA A 1 228 ? 1.350 -5.775 6.190 1.00 98.19 228 ALA A CA 1
ATOM 1793 C C . ALA A 1 228 ? 0.396 -6.691 5.417 1.00 98.19 228 ALA A C 1
ATOM 1795 O O . ALA A 1 228 ? 0.809 -7.281 4.428 1.00 98.19 228 ALA A O 1
ATOM 1796 N N . SER A 1 229 ? -0.887 -6.758 5.798 1.00 98.38 229 SER A N 1
ATOM 1797 C CA . SER A 1 229 ? -1.873 -7.553 5.058 1.00 98.38 229 SER A CA 1
ATOM 1798 C C . SER A 1 229 ? -1.994 -7.081 3.603 1.00 98.38 229 SER A C 1
ATOM 1800 O O . SER A 1 229 ? -1.803 -7.874 2.684 1.00 98.38 229 SER A O 1
ATOM 1802 N N . LEU A 1 230 ? -2.200 -5.781 3.366 1.00 98.00 230 LEU A N 1
ATOM 1803 C CA . LEU A 1 230 ? -2.329 -5.240 2.009 1.00 98.00 230 LEU A CA 1
ATOM 1804 C C . LEU A 1 230 ? -1.052 -5.462 1.180 1.00 98.00 230 LEU A C 1
ATOM 1806 O O . LEU A 1 230 ? -1.149 -5.785 -0.000 1.00 98.00 230 LEU A O 1
ATOM 1810 N N . TYR A 1 231 ? 0.128 -5.337 1.792 1.00 97.94 231 TYR A N 1
ATOM 1811 C CA . TYR A 1 231 ? 1.412 -5.638 1.161 1.00 97.94 231 TYR A CA 1
ATOM 1812 C C . TYR A 1 231 ? 1.514 -7.119 0.779 1.00 97.94 231 TYR A C 1
ATOM 1814 O O . TYR A 1 231 ? 1.862 -7.434 -0.354 1.00 97.94 231 TYR A O 1
ATOM 1822 N N . LEU A 1 232 ? 1.208 -8.028 1.711 1.00 97.69 232 LEU A N 1
ATOM 1823 C CA . LEU A 1 232 ? 1.297 -9.475 1.499 1.00 97.69 232 LEU A CA 1
ATOM 1824 C C . LEU A 1 232 ? 0.346 -9.931 0.396 1.00 97.69 232 LEU A C 1
ATOM 1826 O O . LEU A 1 232 ? 0.719 -10.774 -0.412 1.00 97.69 232 LEU A O 1
ATOM 1830 N N . PHE A 1 233 ? -0.841 -9.328 0.309 1.00 97.94 233 PHE A N 1
ATOM 1831 C CA . PHE A 1 233 ? -1.759 -9.617 -0.785 1.00 97.94 233 PHE A CA 1
ATOM 1832 C C . PHE A 1 233 ? -1.290 -9.035 -2.123 1.00 97.94 233 PHE A C 1
ATOM 1834 O O . PHE A 1 233 ? -1.411 -9.696 -3.149 1.00 97.94 233 PHE A O 1
ATOM 1841 N N . LEU A 1 234 ? -0.687 -7.840 -2.134 1.00 97.19 234 LEU A N 1
ATOM 1842 C CA . LEU A 1 234 ? -0.048 -7.332 -3.349 1.00 97.19 234 LEU A CA 1
ATOM 1843 C C . LEU A 1 234 ? 1.068 -8.270 -3.814 1.00 97.19 234 LEU A C 1
ATOM 1845 O O . LEU A 1 234 ? 1.102 -8.618 -4.987 1.00 97.19 234 LEU A O 1
ATOM 1849 N N . PHE A 1 235 ? 1.939 -8.709 -2.902 1.00 94.69 235 PHE A N 1
ATOM 1850 C CA . PHE A 1 235 ? 2.951 -9.718 -3.203 1.00 94.69 235 PHE A CA 1
ATOM 1851 C C . PHE A 1 235 ? 2.304 -10.991 -3.760 1.00 94.69 235 PHE A C 1
ATOM 1853 O O . PHE A 1 235 ? 2.755 -11.482 -4.788 1.00 94.69 235 PHE A O 1
ATOM 1860 N N . ALA A 1 236 ? 1.204 -11.460 -3.163 1.00 94.94 236 ALA A N 1
ATOM 1861 C CA . ALA A 1 236 ? 0.488 -12.638 -3.641 1.00 94.94 236 ALA A CA 1
ATOM 1862 C C . ALA A 1 236 ? -0.003 -12.502 -5.093 1.00 94.94 236 ALA A C 1
ATOM 1864 O O . ALA A 1 236 ? 0.018 -13.475 -5.841 1.00 94.94 236 ALA A O 1
ATOM 1865 N N . LEU A 1 237 ? -0.420 -11.297 -5.496 1.00 94.31 237 LEU A N 1
ATOM 1866 C CA . LEU A 1 237 ? -0.853 -11.001 -6.863 1.00 94.31 237 LEU A CA 1
ATOM 1867 C C . LEU A 1 237 ? 0.312 -10.983 -7.858 1.00 94.31 237 LEU A C 1
ATOM 1869 O O . LEU A 1 237 ? 0.155 -11.438 -8.984 1.00 94.31 237 LEU A O 1
ATOM 1873 N N . VAL A 1 238 ? 1.470 -10.430 -7.481 1.00 90.12 238 VAL A N 1
ATOM 1874 C CA . VAL A 1 238 ? 2.563 -10.163 -8.439 1.00 90.12 238 VAL A CA 1
ATOM 1875 C C . VAL A 1 238 ? 3.699 -11.183 -8.408 1.00 90.12 238 VAL A C 1
ATOM 1877 O O . VAL A 1 238 ? 4.455 -11.264 -9.376 1.00 90.12 238 VAL A O 1
ATOM 1880 N N . ALA A 1 239 ? 3.831 -11.982 -7.348 1.00 86.81 239 ALA A N 1
ATOM 1881 C CA . ALA A 1 239 ? 4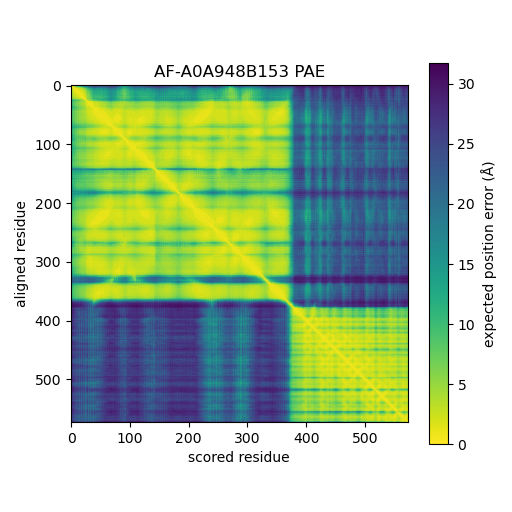.821 -13.057 -7.279 1.00 86.81 239 ALA A CA 1
ATOM 1882 C C . ALA A 1 239 ? 4.695 -14.069 -8.442 1.00 86.81 239 ALA A C 1
ATOM 1884 O O . ALA A 1 239 ? 5.725 -14.389 -9.037 1.00 86.81 239 ALA A O 1
ATOM 1885 N N . PRO A 1 240 ? 3.482 -14.486 -8.867 1.00 82.12 240 PRO A N 1
ATOM 1886 C CA . PRO A 1 240 ? 3.275 -15.314 -10.064 1.00 82.12 240 PRO A CA 1
ATOM 1887 C C . PRO A 1 240 ? 3.624 -14.624 -11.392 1.00 82.12 240 PRO A C 1
ATOM 1889 O O . PRO A 1 240 ? 3.582 -15.255 -12.437 1.00 82.12 240 PRO A O 1
ATOM 1892 N N . LEU A 1 241 ? 3.922 -13.322 -11.379 1.00 76.12 241 LEU A N 1
ATOM 1893 C CA . LEU A 1 241 ? 4.396 -12.571 -12.544 1.00 76.12 241 LEU A CA 1
ATOM 1894 C C . LEU A 1 241 ? 5.925 -12.381 -12.522 1.00 76.12 241 LEU A C 1
ATOM 1896 O O . LEU A 1 241 ? 6.460 -11.605 -13.310 1.00 76.12 241 LEU A O 1
ATOM 1900 N N . GLY A 1 242 ? 6.629 -13.033 -11.589 1.00 72.75 242 GLY A N 1
ATOM 1901 C CA . GLY A 1 242 ? 8.081 -12.928 -11.418 1.00 72.75 242 GLY A CA 1
ATOM 1902 C C . GLY A 1 242 ? 8.550 -11.798 -10.491 1.00 72.75 242 GLY A C 1
ATOM 1903 O O . GLY A 1 242 ? 9.754 -11.589 -10.341 1.00 72.75 242 GLY A O 1
ATOM 1904 N N . TYR A 1 243 ? 7.645 -11.065 -9.830 1.00 78.31 243 TYR A N 1
ATOM 1905 C CA . TYR A 1 243 ? 8.033 -10.010 -8.885 1.00 78.31 243 TYR A CA 1
ATOM 1906 C C . TYR A 1 243 ? 8.376 -10.595 -7.510 1.00 78.31 243 TYR A C 1
ATOM 1908 O O . TYR A 1 243 ? 7.506 -10.851 -6.680 1.00 78.31 243 TYR A O 1
ATOM 1916 N N . GLY A 1 244 ? 9.671 -10.765 -7.242 1.00 78.50 244 GLY A N 1
ATOM 1917 C CA . GLY A 1 244 ? 10.168 -11.140 -5.916 1.00 78.50 244 GLY A CA 1
ATOM 1918 C C . GLY A 1 244 ? 10.196 -9.977 -4.911 1.00 78.50 244 GLY A C 1
ATOM 1919 O O . GLY A 1 244 ? 9.978 -8.815 -5.251 1.00 78.50 244 GLY A O 1
ATOM 1920 N N . TRP A 1 245 ? 10.570 -10.267 -3.659 1.00 79.75 245 TRP A N 1
ATOM 1921 C CA . TRP A 1 245 ? 10.659 -9.278 -2.568 1.00 79.75 245 TRP A CA 1
ATOM 1922 C C . TRP A 1 245 ? 11.534 -8.060 -2.893 1.00 79.75 245 TRP A C 1
ATOM 1924 O O . TRP A 1 245 ? 11.216 -6.943 -2.495 1.00 79.75 245 TRP A O 1
ATOM 1934 N N . ARG A 1 246 ? 12.621 -8.256 -3.652 1.00 77.12 246 ARG A N 1
ATOM 1935 C CA . ARG A 1 246 ? 13.516 -7.167 -4.084 1.00 77.12 246 ARG A CA 1
ATOM 1936 C C . ARG A 1 246 ? 12.826 -6.181 -5.029 1.00 77.12 246 ARG A C 1
ATOM 1938 O O . ARG A 1 246 ? 13.124 -4.992 -4.979 1.00 77.12 246 ARG A O 1
ATOM 1945 N N . ALA A 1 247 ? 11.893 -6.667 -5.847 1.00 77.06 247 ALA A N 1
ATOM 1946 C CA . ALA A 1 247 ? 11.111 -5.846 -6.764 1.00 77.06 247 ALA A CA 1
ATOM 1947 C C . ALA A 1 247 ? 9.991 -5.070 -6.051 1.00 77.06 247 ALA A C 1
ATOM 1949 O O . ALA A 1 247 ? 9.394 -4.182 -6.650 1.00 77.06 247 ALA A O 1
ATOM 1950 N N . LEU A 1 248 ? 9.736 -5.355 -4.767 1.00 87.06 248 LEU A N 1
ATOM 1951 C CA . LEU A 1 248 ? 8.730 -4.692 -3.939 1.00 87.06 248 LEU A CA 1
ATOM 1952 C C . LEU A 1 248 ? 9.357 -4.022 -2.701 1.00 87.06 248 LEU A C 1
ATOM 1954 O O . LEU A 1 248 ? 9.082 -4.428 -1.575 1.00 87.06 248 LEU A O 1
ATOM 1958 N N . PRO A 1 249 ? 10.184 -2.967 -2.835 1.00 89.12 249 PRO A N 1
ATOM 1959 C CA . PRO A 1 249 ? 10.728 -2.285 -1.667 1.00 89.12 249 PRO A CA 1
ATOM 1960 C C . PRO A 1 249 ? 9.610 -1.772 -0.751 1.00 89.12 249 PRO A C 1
ATOM 1962 O O . PRO A 1 249 ? 8.761 -0.977 -1.173 1.00 89.12 249 PRO A O 1
ATOM 1965 N N . VAL A 1 250 ? 9.636 -2.191 0.518 1.00 93.19 250 VAL A N 1
ATOM 1966 C CA . VAL A 1 250 ? 8.577 -1.897 1.499 1.00 93.19 250 VAL A CA 1
ATOM 1967 C C . VAL A 1 250 ? 8.225 -0.405 1.582 1.00 93.19 250 VAL A C 1
ATOM 1969 O O . VAL A 1 250 ? 7.033 -0.102 1.542 1.00 93.19 250 VAL A O 1
ATOM 1972 N N . PRO A 1 251 ? 9.182 0.550 1.599 1.00 91.31 251 PRO A N 1
ATOM 1973 C CA . PRO A 1 251 ? 8.851 1.978 1.636 1.00 91.31 251 PRO A CA 1
ATOM 1974 C C . PRO A 1 251 ? 8.018 2.456 0.433 1.00 91.31 251 PRO A C 1
ATOM 1976 O O . PRO A 1 251 ? 7.087 3.250 0.594 1.00 91.31 251 PRO A O 1
ATOM 1979 N N . ARG A 1 252 ? 8.308 1.945 -0.774 1.00 90.75 252 ARG A N 1
ATOM 1980 C CA . ARG A 1 252 ? 7.605 2.318 -2.017 1.00 90.75 252 ARG A CA 1
ATOM 1981 C C . ARG A 1 252 ? 6.191 1.757 -2.035 1.00 90.75 252 ARG A C 1
ATOM 1983 O O . ARG A 1 252 ? 5.244 2.496 -2.297 1.00 90.75 252 ARG A O 1
ATOM 1990 N N . VAL A 1 253 ? 6.051 0.474 -1.696 1.00 96.38 253 VAL A N 1
ATOM 1991 C CA . VAL A 1 253 ? 4.744 -0.188 -1.625 1.00 96.38 253 VAL A CA 1
ATOM 1992 C C . VAL A 1 253 ? 3.879 0.455 -0.548 1.00 96.38 253 VAL A C 1
ATOM 1994 O O . VAL A 1 253 ? 2.750 0.847 -0.825 1.00 96.38 253 VAL A O 1
ATOM 1997 N N . PHE A 1 254 ? 4.415 0.637 0.661 1.00 96.94 254 PHE A N 1
ATOM 1998 C CA . PHE A 1 254 ? 3.703 1.269 1.771 1.00 96.94 254 PHE A CA 1
ATOM 1999 C C . PHE A 1 254 ? 3.185 2.667 1.409 1.00 96.94 254 PHE A C 1
ATOM 2001 O O . PHE A 1 254 ? 2.036 2.989 1.709 1.00 96.94 254 PHE A O 1
ATOM 2008 N N . THR A 1 255 ? 4.000 3.476 0.726 1.00 93.00 255 THR A N 1
ATOM 2009 C CA . THR A 1 255 ? 3.599 4.815 0.264 1.00 93.00 255 THR A CA 1
ATOM 2010 C C . THR A 1 255 ? 2.438 4.739 -0.731 1.00 93.00 255 THR A C 1
ATOM 2012 O O . THR A 1 255 ? 1.464 5.478 -0.583 1.00 93.00 255 THR A O 1
ATOM 2015 N N . GLY A 1 256 ? 2.491 3.809 -1.693 1.00 94.69 256 GLY A N 1
ATOM 2016 C CA . GLY A 1 256 ? 1.390 3.562 -2.630 1.00 94.69 256 GLY A CA 1
ATOM 2017 C C . GLY A 1 256 ? 0.096 3.140 -1.932 1.00 94.69 256 GLY A C 1
ATOM 2018 O O . GLY A 1 256 ? -0.960 3.720 -2.187 1.00 94.69 256 GLY A O 1
ATOM 2019 N N . LEU A 1 257 ? 0.190 2.205 -0.982 1.00 97.06 257 LEU A N 1
ATOM 2020 C CA . LEU A 1 257 ? -0.944 1.759 -0.169 1.00 97.06 257 LEU A CA 1
ATOM 2021 C C . LEU A 1 257 ? -1.546 2.909 0.648 1.00 97.06 257 LEU A C 1
ATOM 2023 O O . LEU A 1 257 ? -2.763 3.068 0.687 1.00 97.06 257 LEU A O 1
ATOM 2027 N N . CYS A 1 258 ? -0.711 3.735 1.285 1.00 95.50 258 CYS A N 1
ATOM 2028 C CA . CYS A 1 258 ? -1.173 4.885 2.063 1.00 95.50 258 CYS A CA 1
ATOM 2029 C C . CYS A 1 258 ? -1.899 5.916 1.197 1.00 95.50 258 CYS A C 1
ATOM 2031 O O . CYS A 1 258 ? -2.920 6.450 1.627 1.00 95.50 258 CYS A O 1
ATOM 2033 N N . ALA A 1 259 ? -1.400 6.188 -0.011 1.00 93.50 259 ALA A N 1
ATOM 2034 C CA . ALA A 1 259 ? -2.036 7.121 -0.934 1.00 93.50 259 ALA A CA 1
ATOM 2035 C C . ALA A 1 259 ? -3.418 6.624 -1.389 1.00 93.50 259 ALA A C 1
ATOM 2037 O O . ALA A 1 259 ? -4.383 7.387 -1.339 1.00 93.50 259 ALA A O 1
ATOM 2038 N N . ALA A 1 260 ? -3.533 5.343 -1.756 1.00 93.38 260 ALA A N 1
ATOM 2039 C CA . ALA A 1 260 ? -4.809 4.726 -2.127 1.00 93.38 260 ALA A CA 1
ATOM 2040 C C . ALA A 1 260 ? -5.824 4.764 -0.969 1.00 93.38 260 ALA A C 1
ATOM 2042 O O . ALA A 1 260 ? -6.972 5.176 -1.131 1.00 93.38 260 ALA A O 1
ATOM 2043 N N . GLU A 1 261 ? -5.371 4.429 0.238 1.00 92.50 261 GLU A N 1
ATOM 2044 C CA . GLU A 1 261 ? -6.173 4.456 1.462 1.00 92.50 261 GLU A CA 1
ATOM 2045 C C . GLU A 1 261 ? -6.632 5.864 1.872 1.00 92.50 261 GLU A C 1
ATOM 2047 O O . GLU A 1 261 ? -7.744 6.042 2.389 1.00 92.50 261 GLU A O 1
ATOM 2052 N N . ALA A 1 262 ? -5.775 6.867 1.673 1.00 90.31 262 ALA A N 1
ATOM 2053 C CA . ALA A 1 262 ? -6.104 8.265 1.913 1.00 90.31 262 ALA A CA 1
ATOM 2054 C C . ALA A 1 262 ? -7.154 8.754 0.909 1.00 90.31 262 ALA A C 1
ATOM 2056 O O . ALA A 1 262 ? -8.147 9.352 1.321 1.00 90.31 262 ALA A O 1
ATOM 2057 N N . ALA A 1 263 ? -6.986 8.428 -0.376 1.00 88.94 263 ALA A N 1
ATOM 2058 C CA . ALA A 1 263 ? -7.940 8.779 -1.423 1.00 88.94 263 ALA A CA 1
ATOM 2059 C C . ALA A 1 263 ? -9.319 8.150 -1.179 1.00 88.94 263 ALA A C 1
ATOM 2061 O O . ALA A 1 263 ? -10.325 8.853 -1.237 1.00 88.94 263 ALA A O 1
ATOM 2062 N N . ALA A 1 264 ? -9.373 6.871 -0.794 1.00 86.81 264 ALA A N 1
ATOM 2063 C CA . ALA A 1 264 ? -10.626 6.191 -0.455 1.00 86.81 264 ALA A CA 1
ATOM 2064 C C . ALA A 1 264 ? -11.365 6.820 0.741 1.00 86.81 264 ALA A C 1
ATOM 2066 O O . ALA A 1 264 ? -12.584 6.684 0.863 1.00 86.81 264 ALA A O 1
ATOM 2067 N N . SER A 1 265 ? -10.644 7.529 1.617 1.00 85.69 265 SER A N 1
ATOM 2068 C CA . SER A 1 265 ? -11.217 8.209 2.784 1.00 85.69 265 SER A CA 1
ATOM 2069 C C . SER A 1 265 ? -11.843 9.572 2.455 1.00 85.69 265 SER A C 1
ATOM 2071 O O . SER A 1 265 ? -12.439 10.186 3.339 1.00 85.69 265 SER A O 1
ATOM 2073 N N . LEU A 1 266 ? -11.723 10.060 1.218 1.00 83.75 266 LEU A N 1
ATOM 2074 C CA . LEU A 1 266 ? -12.332 11.315 0.782 1.00 83.75 266 LEU A CA 1
ATOM 2075 C C . LEU A 1 266 ? -13.831 11.131 0.458 1.00 83.75 266 LEU A C 1
ATOM 2077 O O . LEU A 1 266 ? -14.266 10.034 0.098 1.00 83.75 266 LEU A O 1
ATOM 2081 N N . PRO A 1 267 ? -14.650 12.198 0.522 1.00 80.25 267 PRO A N 1
ATOM 2082 C CA . PRO A 1 267 ? -16.078 12.150 0.187 1.00 80.25 267 PRO A CA 1
ATOM 2083 C C . PRO A 1 267 ? -16.348 12.145 -1.332 1.00 80.25 267 PRO A C 1
ATOM 2085 O O . PRO A 1 267 ? -17.391 12.617 -1.774 1.00 80.25 267 PRO A O 1
ATOM 2088 N N . ILE A 1 268 ? -15.401 11.649 -2.131 1.00 76.31 268 ILE A N 1
ATOM 2089 C CA . ILE A 1 268 ? -15.472 11.591 -3.602 1.00 76.31 268 ILE A CA 1
ATOM 2090 C C . ILE A 1 268 ? -15.392 10.157 -4.139 1.00 76.31 268 ILE A C 1
ATOM 2092 O O . ILE A 1 268 ? -15.478 9.947 -5.346 1.00 76.31 268 ILE A O 1
ATOM 2096 N N . SER A 1 269 ? -15.213 9.172 -3.256 1.00 73.56 269 SER A N 1
ATOM 2097 C CA . SER A 1 269 ? -15.190 7.757 -3.622 1.00 73.56 269 SER A CA 1
ATOM 2098 C C . SER A 1 269 ? -16.585 7.283 -4.038 1.00 73.56 269 SER A C 1
ATOM 2100 O O . SER A 1 269 ? -17.587 7.686 -3.439 1.00 73.56 269 SER A O 1
ATOM 2102 N N . GLY A 1 270 ? -16.646 6.403 -5.038 1.00 73.75 270 GLY A N 1
ATOM 2103 C CA . GLY A 1 270 ? -17.864 5.683 -5.398 1.00 73.75 270 GLY A CA 1
ATOM 2104 C C . GLY A 1 270 ? -18.290 4.688 -4.315 1.00 73.75 270 GLY A C 1
ATOM 2105 O O . GLY A 1 270 ? -17.710 4.617 -3.225 1.00 73.75 270 GLY A O 1
ATOM 2106 N N . PHE A 1 271 ? -19.322 3.899 -4.614 1.00 77.25 271 PHE A N 1
ATOM 2107 C CA . PHE A 1 271 ? -19.755 2.825 -3.718 1.00 77.25 271 PHE A CA 1
ATOM 2108 C C . PHE A 1 271 ? -18.601 1.849 -3.450 1.00 77.25 271 PHE A C 1
ATOM 2110 O O . PHE A 1 271 ? -17.794 1.594 -4.344 1.00 77.25 271 PHE A O 1
ATOM 2117 N N . ALA A 1 272 ? -18.508 1.320 -2.225 1.00 79.38 272 ALA A N 1
ATOM 2118 C CA . ALA A 1 272 ? -17.421 0.423 -1.825 1.00 79.38 272 ALA A CA 1
ATOM 2119 C C . ALA A 1 272 ? -16.000 1.024 -1.994 1.00 79.38 272 ALA A C 1
ATOM 2121 O O . ALA A 1 272 ? -15.020 0.295 -2.098 1.00 79.38 272 ALA A O 1
ATOM 2122 N N . GLY A 1 273 ? -15.863 2.354 -2.070 1.00 77.94 273 GLY A N 1
ATOM 2123 C CA . GLY A 1 273 ? -14.566 3.020 -2.224 1.00 77.94 273 GLY A CA 1
ATOM 2124 C C . GLY A 1 273 ? -13.992 3.021 -3.649 1.00 77.94 273 GLY A C 1
ATOM 2125 O O . GLY A 1 273 ? -12.897 3.551 -3.844 1.00 77.94 273 GLY A O 1
ATOM 2126 N N . PHE A 1 274 ? -14.707 2.461 -4.635 1.00 84.50 274 PHE A N 1
ATOM 2127 C CA . PHE A 1 274 ? -14.230 2.362 -6.019 1.00 84.50 274 PHE A CA 1
ATOM 2128 C C . PHE A 1 274 ? -14.051 3.740 -6.682 1.00 84.50 274 PHE A C 1
ATOM 2130 O O . PHE A 1 274 ? -14.776 4.703 -6.413 1.00 84.50 274 PHE A O 1
ATOM 2137 N N . GLY A 1 275 ? -13.066 3.829 -7.572 1.00 84.19 275 GLY A N 1
ATOM 2138 C CA . GLY A 1 275 ? -12.655 5.016 -8.317 1.00 84.19 275 GLY A CA 1
ATOM 2139 C C . GLY A 1 275 ? -11.487 5.749 -7.669 1.00 84.19 275 GLY A C 1
ATOM 2140 O O . GLY A 1 275 ? -10.403 5.824 -8.248 1.00 84.19 275 GLY A O 1
ATOM 2141 N N . ALA A 1 276 ? -11.696 6.299 -6.469 1.00 86.06 276 ALA A N 1
ATOM 2142 C CA . ALA A 1 276 ? -10.667 7.079 -5.777 1.00 86.06 276 ALA A CA 1
ATOM 2143 C C . ALA A 1 276 ? -9.479 6.204 -5.346 1.00 86.06 276 ALA A C 1
ATOM 2145 O O . ALA A 1 276 ? -8.325 6.608 -5.514 1.00 86.06 276 ALA A O 1
ATOM 2146 N N . TYR A 1 277 ? -9.760 4.997 -4.841 1.00 90.44 277 TYR A N 1
ATOM 2147 C CA . TYR A 1 277 ? -8.736 4.030 -4.450 1.00 90.44 277 TYR A CA 1
ATOM 2148 C C . TYR A 1 277 ? -7.872 3.614 -5.646 1.00 90.44 277 TYR A C 1
ATOM 2150 O O . TYR A 1 277 ? -6.650 3.755 -5.615 1.00 90.44 277 TYR A O 1
ATOM 2158 N N . GLU A 1 278 ? -8.505 3.169 -6.733 1.00 90.44 278 GLU A N 1
ATOM 2159 C CA . GLU A 1 278 ? -7.835 2.665 -7.930 1.00 90.44 278 GLU A CA 1
ATOM 2160 C C . GLU A 1 278 ? -7.063 3.758 -8.652 1.00 90.44 278 GLU A C 1
ATOM 2162 O O . GLU A 1 278 ? -5.965 3.499 -9.142 1.00 90.44 278 GLU A O 1
ATOM 2167 N N . GLY A 1 279 ? -7.615 4.972 -8.710 1.00 88.31 279 GLY A N 1
ATOM 2168 C CA . GLY A 1 279 ? -6.962 6.119 -9.329 1.00 88.31 279 GLY A CA 1
ATOM 2169 C C . GLY A 1 279 ? -5.673 6.497 -8.602 1.00 88.31 279 GLY A C 1
ATOM 2170 O O . GLY A 1 279 ? -4.617 6.605 -9.229 1.00 88.31 279 GLY A O 1
ATOM 2171 N N . ALA A 1 280 ? -5.734 6.639 -7.274 1.00 91.50 280 ALA A N 1
ATOM 2172 C CA . ALA A 1 280 ? -4.559 6.946 -6.464 1.00 91.50 280 ALA A CA 1
ATOM 2173 C C . ALA A 1 280 ? -3.537 5.801 -6.481 1.00 91.50 280 ALA A C 1
ATOM 2175 O O . ALA A 1 280 ? -2.342 6.053 -6.659 1.00 91.50 280 ALA A O 1
ATOM 2176 N N . TRP A 1 281 ? -3.995 4.549 -6.383 1.00 94.69 281 TRP A N 1
ATOM 2177 C CA . TRP A 1 281 ? -3.138 3.374 -6.518 1.00 94.69 281 TRP A CA 1
ATOM 2178 C C . TRP A 1 281 ? -2.416 3.368 -7.866 1.00 94.69 281 TRP A C 1
ATOM 2180 O O . TRP A 1 281 ? -1.187 3.360 -7.908 1.00 94.69 281 TRP A O 1
ATOM 2190 N N . ALA A 1 282 ? -3.156 3.414 -8.978 1.00 89.19 282 ALA A N 1
ATOM 2191 C CA . ALA A 1 282 ? -2.586 3.343 -10.319 1.00 89.19 282 ALA A CA 1
ATOM 2192 C C . ALA A 1 282 ? -1.617 4.502 -10.582 1.00 89.19 282 ALA A C 1
ATOM 2194 O O . ALA A 1 282 ? -0.576 4.303 -11.206 1.00 89.19 282 ALA A O 1
ATOM 2195 N N . MET A 1 283 ? -1.914 5.705 -10.080 1.00 87.06 283 MET A N 1
ATOM 2196 C CA . MET A 1 283 ? -1.026 6.859 -10.196 1.00 87.06 283 MET A CA 1
ATOM 2197 C C . MET A 1 283 ? 0.287 6.651 -9.436 1.00 87.06 283 MET A C 1
ATOM 2199 O O . MET A 1 283 ? 1.359 6.786 -10.028 1.00 87.06 283 MET A O 1
ATOM 2203 N N . VAL A 1 284 ? 0.213 6.327 -8.143 1.00 88.12 284 VAL A N 1
ATOM 2204 C CA . VAL A 1 284 ? 1.392 6.273 -7.271 1.00 88.12 284 VAL A CA 1
ATOM 2205 C C . VAL A 1 284 ? 2.235 5.038 -7.561 1.00 88.12 284 VAL A C 1
ATOM 2207 O O . VAL A 1 284 ? 3.448 5.160 -7.717 1.00 88.12 284 VAL A O 1
ATOM 2210 N N . PHE A 1 285 ? 1.624 3.864 -7.736 1.00 86.88 285 PHE A N 1
ATOM 2211 C CA . PHE A 1 285 ? 2.376 2.665 -8.103 1.00 86.88 285 PHE A CA 1
ATOM 2212 C C . PHE A 1 285 ? 3.002 2.779 -9.491 1.00 86.88 285 PHE A C 1
ATOM 2214 O O . PHE A 1 285 ? 4.122 2.309 -9.658 1.00 86.88 285 PHE A O 1
ATOM 2221 N N . ARG A 1 286 ? 2.379 3.478 -10.453 1.00 84.88 286 ARG A N 1
ATOM 2222 C CA . ARG A 1 286 ? 3.032 3.778 -11.740 1.00 84.88 286 ARG A CA 1
ATOM 2223 C C . ARG A 1 286 ? 4.284 4.640 -11.579 1.00 84.88 286 ARG A C 1
ATOM 2225 O O . ARG A 1 286 ? 5.250 4.469 -12.312 1.00 84.88 286 ARG A O 1
ATOM 2232 N N . MET A 1 287 ? 4.257 5.603 -10.660 1.00 71.06 287 MET A N 1
ATOM 2233 C CA . MET A 1 287 ? 5.396 6.492 -10.417 1.00 71.06 287 MET A CA 1
ATOM 2234 C C . MET A 1 287 ? 6.517 5.807 -9.635 1.00 71.06 287 MET A C 1
ATOM 2236 O O . MET A 1 287 ? 7.684 6.110 -9.865 1.00 71.06 287 MET A O 1
ATOM 2240 N N . LEU A 1 288 ? 6.162 4.926 -8.696 1.00 74.38 288 LEU A N 1
ATOM 2241 C CA . LEU A 1 288 ? 7.107 4.385 -7.723 1.00 74.38 288 LEU A CA 1
ATOM 2242 C C . LEU A 1 288 ? 7.605 2.974 -8.046 1.00 74.38 288 LEU A C 1
ATOM 2244 O O . LEU A 1 288 ? 8.679 2.615 -7.560 1.00 74.38 288 LEU A O 1
ATOM 2248 N N . LEU A 1 289 ? 6.841 2.153 -8.780 1.00 79.19 289 LEU A N 1
ATOM 2249 C CA . LEU A 1 289 ? 7.087 0.707 -8.777 1.00 79.19 289 LEU A CA 1
ATOM 2250 C C . LEU A 1 289 ? 6.757 -0.056 -10.065 1.00 79.19 289 LEU A C 1
ATOM 2252 O O . LEU A 1 289 ? 7.584 -0.836 -10.523 1.00 79.19 289 LEU A O 1
ATOM 2256 N N . PHE A 1 290 ? 5.565 0.120 -10.633 1.00 76.12 290 PHE A N 1
ATOM 2257 C CA . PHE A 1 290 ? 5.038 -0.756 -11.680 1.00 76.12 290 PHE A CA 1
ATOM 2258 C C . PHE A 1 290 ? 4.861 -0.047 -13.027 1.00 76.12 290 PHE A C 1
ATOM 2260 O O . PHE A 1 290 ? 4.561 1.147 -13.070 1.00 76.12 290 PHE A O 1
ATOM 2267 N N . PRO A 1 291 ? 4.934 -0.781 -14.151 1.00 76.56 291 PRO A N 1
ATOM 2268 C CA . PRO A 1 291 ? 4.414 -0.307 -15.428 1.00 76.56 291 PRO A CA 1
ATOM 2269 C C . PRO A 1 291 ? 2.931 0.080 -15.327 1.00 76.56 291 PRO A C 1
ATOM 2271 O O . PRO A 1 291 ? 2.175 -0.487 -14.535 1.00 76.56 291 PRO A O 1
ATOM 2274 N N . ALA A 1 292 ? 2.488 1.020 -16.168 1.00 73.50 292 ALA A N 1
ATOM 2275 C CA . ALA A 1 292 ? 1.119 1.539 -16.117 1.00 73.50 292 ALA A CA 1
ATOM 2276 C C . ALA A 1 292 ? 0.019 0.456 -16.224 1.00 73.50 292 ALA A C 1
ATOM 2278 O O . ALA A 1 292 ? -0.942 0.554 -15.459 1.00 73.50 292 ALA A O 1
ATOM 2279 N N . PRO A 1 293 ? 0.126 -0.573 -17.095 1.00 73.00 293 PRO A N 1
ATOM 2280 C CA . PRO A 1 293 ? -0.877 -1.640 -17.159 1.00 73.00 293 PRO A CA 1
ATOM 2281 C C . PRO A 1 293 ? -0.960 -2.451 -15.860 1.00 73.00 293 PRO A C 1
ATOM 2283 O O . PRO A 1 293 ? -2.048 -2.649 -15.324 1.00 73.00 293 PRO A O 1
ATOM 2286 N N . LEU A 1 294 ? 0.189 -2.832 -15.290 1.00 78.75 294 LEU A N 1
ATOM 2287 C CA . LEU A 1 294 ? 0.245 -3.620 -14.058 1.00 78.75 294 LEU A CA 1
ATOM 2288 C C . LEU A 1 294 ? -0.257 -2.826 -12.844 1.00 78.75 294 LEU A C 1
ATOM 2290 O O . LEU A 1 294 ? -0.986 -3.365 -12.014 1.00 78.75 294 LEU A O 1
ATOM 2294 N N . ALA A 1 295 ? 0.063 -1.531 -12.755 1.00 83.94 295 ALA A N 1
ATOM 2295 C CA . ALA A 1 295 ? -0.439 -0.659 -11.691 1.00 83.94 295 ALA A CA 1
ATOM 2296 C C . ALA A 1 295 ? -1.977 -0.551 -11.700 1.00 83.94 295 ALA A C 1
ATOM 2298 O O . ALA A 1 295 ? -2.592 -0.518 -10.637 1.00 83.94 295 ALA A O 1
ATOM 2299 N N . LYS A 1 296 ? -2.598 -0.518 -12.887 1.00 83.75 296 LYS A N 1
ATOM 2300 C CA . LYS A 1 296 ? -4.063 -0.517 -13.037 1.00 83.75 296 LYS A CA 1
ATOM 2301 C C . LYS A 1 296 ? -4.675 -1.884 -12.728 1.00 83.75 296 LYS A C 1
ATOM 2303 O O . LYS A 1 296 ? -5.672 -1.958 -12.026 1.00 83.75 296 LYS A O 1
ATOM 2308 N N . MET A 1 297 ? -4.088 -2.966 -13.236 1.00 83.81 297 MET A N 1
ATOM 2309 C CA . MET A 1 297 ? -4.614 -4.315 -13.016 1.00 83.81 297 MET A CA 1
ATOM 2310 C C . MET A 1 297 ? -4.551 -4.706 -11.533 1.00 83.81 297 MET A C 1
ATOM 2312 O O . MET A 1 297 ? -5.536 -5.180 -10.967 1.00 83.81 297 MET A O 1
ATOM 2316 N N . THR A 1 298 ? -3.413 -4.439 -10.881 1.00 92.56 298 THR A N 1
ATOM 2317 C CA . THR A 1 298 ? -3.238 -4.702 -9.446 1.00 92.56 298 THR A CA 1
ATOM 2318 C C . THR A 1 298 ? -4.149 -3.842 -8.584 1.00 92.56 298 THR A C 1
ATOM 2320 O O . THR A 1 298 ? -4.627 -4.355 -7.582 1.00 92.56 298 THR A O 1
ATOM 2323 N N . SER A 1 299 ? -4.451 -2.589 -8.956 1.00 93.19 299 SER A N 1
ATOM 2324 C CA . SER A 1 299 ? -5.359 -1.754 -8.158 1.00 93.19 299 SER A CA 1
ATOM 2325 C C . SER A 1 299 ? -6.760 -2.357 -8.057 1.00 93.19 299 SER A C 1
ATOM 2327 O O . SER A 1 299 ? -7.315 -2.438 -6.963 1.00 93.19 299 SER A O 1
ATOM 2329 N N . ILE A 1 300 ? -7.294 -2.848 -9.179 1.00 91.56 300 ILE A N 1
ATOM 2330 C CA . ILE A 1 300 ? -8.624 -3.462 -9.252 1.00 91.56 300 ILE A CA 1
ATOM 2331 C C . ILE A 1 300 ? -8.626 -4.821 -8.563 1.00 91.56 300 ILE A C 1
ATOM 2333 O O . ILE A 1 300 ? -9.489 -5.072 -7.729 1.00 91.56 300 ILE A O 1
ATOM 2337 N N . ALA A 1 301 ? -7.675 -5.700 -8.897 1.00 94.12 301 ALA A N 1
ATOM 2338 C CA . ALA A 1 301 ? -7.616 -7.044 -8.325 1.00 94.12 301 ALA A CA 1
ATOM 2339 C C . ALA A 1 301 ? -7.442 -6.992 -6.801 1.00 94.12 301 ALA A C 1
ATOM 2341 O O . ALA A 1 301 ? -8.139 -7.692 -6.063 1.00 94.12 301 ALA A O 1
ATOM 2342 N N . HIS A 1 302 ? -6.551 -6.112 -6.331 1.00 96.44 302 HIS A N 1
ATOM 2343 C CA . HIS A 1 302 ? -6.290 -5.905 -4.912 1.00 96.44 302 HIS A CA 1
ATOM 2344 C C . HIS A 1 302 ? -7.536 -5.433 -4.167 1.00 96.44 302 HIS A C 1
ATOM 2346 O O . HIS A 1 302 ? -7.947 -6.049 -3.178 1.00 96.44 302 HIS A O 1
ATOM 2352 N N . HIS A 1 303 ? -8.184 -4.387 -4.680 1.00 93.81 303 HIS A N 1
ATOM 2353 C CA . HIS A 1 303 ? -9.369 -3.831 -4.046 1.00 93.81 303 HIS A CA 1
ATOM 2354 C C . HIS A 1 303 ? -10.563 -4.794 -4.104 1.00 93.81 303 HIS A C 1
ATOM 2356 O O . HIS A 1 303 ? -11.190 -5.057 -3.081 1.00 93.81 303 HIS A O 1
ATOM 2362 N N . LEU A 1 304 ? -10.838 -5.402 -5.262 1.00 92.56 304 LEU A N 1
ATOM 2363 C CA . LEU A 1 304 ? -11.949 -6.340 -5.431 1.00 92.56 304 LEU A CA 1
ATOM 2364 C C . LEU A 1 304 ? -11.857 -7.512 -4.450 1.00 92.56 304 LEU A C 1
ATOM 2366 O O . LEU A 1 304 ? -12.823 -7.801 -3.744 1.00 92.56 304 LEU A O 1
ATOM 2370 N N . PHE A 1 305 ? -10.699 -8.171 -4.368 1.00 95.62 305 PHE A N 1
ATOM 2371 C CA . PHE A 1 305 ? -10.527 -9.304 -3.462 1.00 95.62 305 PHE A CA 1
ATOM 2372 C C . PHE A 1 305 ? -10.649 -8.886 -1.998 1.00 95.62 305 PHE A C 1
ATOM 2374 O O . PHE A 1 305 ? -11.348 -9.543 -1.228 1.00 95.62 305 PHE A O 1
ATOM 2381 N N . THR A 1 306 ? -10.000 -7.785 -1.602 1.00 94.69 306 THR A N 1
ATOM 2382 C CA . THR A 1 306 ? -10.056 -7.314 -0.211 1.00 94.69 306 THR A CA 1
ATOM 2383 C C . THR A 1 306 ? -11.476 -6.930 0.206 1.00 94.69 306 THR A C 1
ATOM 2385 O O . THR A 1 306 ? -11.857 -7.225 1.342 1.00 94.69 306 THR A O 1
ATOM 2388 N N . GLN A 1 307 ? -12.290 -6.390 -0.710 1.00 93.00 307 GLN A N 1
ATOM 2389 C CA . GLN A 1 307 ? -13.709 -6.128 -0.461 1.00 93.00 307 GLN A CA 1
ATOM 2390 C C . GLN A 1 307 ? -14.534 -7.407 -0.363 1.00 93.00 307 GLN A C 1
ATOM 2392 O O . GLN A 1 307 ? -15.266 -7.577 0.608 1.00 93.00 307 GLN A O 1
ATOM 2397 N N . VAL A 1 308 ? -14.388 -8.347 -1.302 1.00 93.69 308 VAL A N 1
ATOM 2398 C CA . VAL A 1 308 ? -15.105 -9.634 -1.246 1.00 93.69 308 VAL A CA 1
ATOM 2399 C C . VAL A 1 308 ? -14.784 -10.373 0.055 1.00 93.69 308 VAL A C 1
ATOM 2401 O O . VAL A 1 308 ? -15.698 -10.822 0.752 1.00 93.69 308 VAL A O 1
ATOM 2404 N N . TYR A 1 309 ? -13.506 -10.440 0.429 1.00 95.19 309 TYR A N 1
ATOM 2405 C CA . TYR A 1 309 ? -13.060 -11.020 1.692 1.00 95.19 309 TYR A CA 1
ATOM 2406 C C . TYR A 1 309 ? -13.670 -10.294 2.902 1.00 95.19 309 TYR A C 1
ATOM 2408 O O . TYR A 1 309 ? -14.291 -10.925 3.761 1.00 95.19 309 TYR A O 1
ATOM 2416 N N . GLY A 1 310 ? -13.530 -8.967 2.968 1.00 94.19 310 GLY A N 1
ATOM 2417 C CA . GLY A 1 310 ? -14.011 -8.166 4.092 1.00 94.19 310 GLY A CA 1
ATOM 2418 C C . GLY A 1 310 ? -15.529 -8.225 4.257 1.00 94.19 310 GLY A C 1
ATOM 2419 O O . GLY A 1 310 ? -16.028 -8.307 5.381 1.00 94.19 310 GLY A O 1
ATOM 2420 N N . TYR A 1 311 ? -16.278 -8.218 3.155 1.00 93.62 311 TYR A N 1
ATOM 2421 C CA . TYR A 1 311 ? -17.739 -8.271 3.160 1.00 93.62 311 TYR A CA 1
ATOM 2422 C C . TYR A 1 311 ? -18.245 -9.650 3.556 1.00 93.62 311 TYR A C 1
ATOM 2424 O O . TYR A 1 311 ? -19.120 -9.741 4.414 1.00 93.62 311 TYR A O 1
ATOM 2432 N N . SER A 1 312 ? -17.646 -10.715 3.020 1.00 95.06 312 SER A N 1
ATOM 2433 C CA . SER A 1 312 ? -18.004 -12.090 3.381 1.00 95.06 312 SER A CA 1
ATOM 2434 C C . SER A 1 312 ? -17.768 -12.348 4.869 1.00 95.06 312 SER A C 1
ATOM 2436 O O . SER A 1 312 ? -18.656 -12.834 5.574 1.00 95.06 312 SER A O 1
ATOM 2438 N N . LEU A 1 313 ? -16.597 -11.952 5.379 1.00 95.56 313 LEU A N 1
ATOM 2439 C CA . LEU A 1 313 ? -16.230 -12.171 6.775 1.00 95.56 313 LEU A CA 1
ATOM 2440 C C . LEU A 1 313 ? -17.127 -11.388 7.744 1.00 95.56 313 LEU A C 1
ATOM 2442 O O . LEU A 1 313 ? -17.582 -11.941 8.747 1.00 95.56 313 LEU A O 1
ATOM 2446 N N . GLY A 1 314 ? -17.406 -10.111 7.472 1.00 95.25 314 GLY A N 1
ATOM 2447 C CA . GLY A 1 314 ? -18.264 -9.330 8.360 1.00 95.25 314 GLY A CA 1
ATOM 2448 C C . GLY A 1 314 ? -19.754 -9.625 8.207 1.00 95.25 314 GLY A C 1
ATOM 2449 O O . GLY A 1 314 ? -20.469 -9.517 9.200 1.00 95.25 314 GLY A O 1
ATOM 2450 N N . ALA A 1 315 ? -20.231 -10.069 7.038 1.00 94.88 315 ALA A N 1
ATOM 2451 C CA . ALA A 1 315 ? -21.594 -10.582 6.890 1.00 94.88 315 ALA A CA 1
ATOM 2452 C C . ALA A 1 315 ? -21.800 -11.830 7.760 1.00 94.88 315 ALA A C 1
ATOM 2454 O O . ALA A 1 315 ? -22.753 -11.886 8.539 1.00 94.88 315 ALA A O 1
ATOM 2455 N N . LEU A 1 316 ? -20.857 -12.779 7.720 1.00 96.75 316 LEU A N 1
ATOM 2456 C CA . LEU A 1 316 ? -20.876 -13.947 8.600 1.00 96.75 316 LEU A CA 1
ATOM 2457 C C . LEU A 1 316 ? -20.824 -13.535 10.079 1.00 96.75 316 LEU A C 1
ATOM 2459 O O . LEU A 1 316 ? -21.618 -14.015 10.889 1.00 96.75 316 LEU A O 1
ATOM 2463 N N . ALA A 1 317 ? -19.938 -12.600 10.435 1.00 96.56 317 ALA A N 1
ATOM 2464 C CA . ALA A 1 317 ? -19.846 -12.098 11.802 1.00 96.56 317 ALA A CA 1
ATOM 2465 C C . ALA A 1 317 ? -21.145 -11.425 12.271 1.00 96.56 317 ALA A C 1
ATOM 2467 O O . ALA A 1 317 ? -21.533 -11.601 13.426 1.00 96.56 317 ALA A O 1
ATOM 2468 N N . LEU A 1 318 ? -21.832 -10.690 11.388 1.00 94.94 318 LEU A N 1
ATOM 2469 C CA . LEU A 1 318 ? -23.122 -10.065 11.674 1.00 94.94 318 LEU A CA 1
ATOM 2470 C C . LEU A 1 318 ? -24.201 -11.120 11.923 1.00 94.94 318 LEU A C 1
ATOM 2472 O O . LEU A 1 318 ? -24.910 -11.012 12.920 1.00 94.94 318 LEU A O 1
ATOM 2476 N N . LEU A 1 319 ? -24.293 -12.154 11.080 1.00 94.94 319 LEU A N 1
ATOM 2477 C CA . LEU A 1 319 ? -25.235 -13.262 11.273 1.00 94.94 319 LEU A CA 1
ATOM 2478 C C . LEU A 1 319 ? -25.032 -13.932 12.637 1.00 94.94 319 LEU A C 1
ATOM 2480 O O . LEU A 1 319 ? -25.994 -14.111 13.384 1.00 94.94 319 LEU A O 1
ATOM 2484 N N . VAL A 1 320 ? -23.778 -14.207 13.012 1.00 95.00 320 VAL A N 1
ATOM 2485 C CA . VAL A 1 320 ? -23.456 -14.764 14.335 1.00 95.00 320 VAL A CA 1
ATOM 2486 C C . VAL A 1 320 ? -23.842 -13.793 15.453 1.00 95.00 320 VAL A C 1
ATOM 2488 O O . VAL A 1 320 ? -24.433 -14.215 16.443 1.00 95.00 320 VAL A O 1
ATOM 2491 N N . LEU A 1 321 ? -23.562 -12.494 15.309 1.00 92.31 321 LEU A N 1
ATOM 2492 C CA . LEU A 1 321 ? -23.916 -11.457 16.291 1.00 92.31 321 LEU A CA 1
ATOM 2493 C C . LEU A 1 321 ? -25.424 -11.283 16.481 1.00 92.31 321 LEU A C 1
ATOM 2495 O O . LEU A 1 321 ? -25.854 -10.851 17.557 1.00 92.31 321 LEU A O 1
ATOM 2499 N N . LEU A 1 322 ? -26.223 -11.578 15.453 1.00 90.44 322 LEU A N 1
ATOM 2500 C CA . LEU A 1 322 ? -27.681 -11.468 15.483 1.00 90.44 322 LEU A CA 1
ATOM 2501 C C . LEU A 1 322 ? -28.349 -12.597 16.279 1.00 90.44 322 LEU A C 1
ATOM 2503 O O . LEU A 1 322 ? -29.465 -12.388 16.766 1.00 90.44 322 LEU A O 1
ATOM 2507 N N . LEU A 1 323 ? -27.646 -13.705 16.537 1.00 91.56 323 LEU A N 1
ATOM 2508 C CA . LEU A 1 323 ? -28.122 -14.788 17.401 1.00 91.56 323 LEU A CA 1
ATOM 2509 C C . LEU A 1 323 ? -28.496 -14.280 18.814 1.00 91.56 323 LEU A C 1
ATOM 2511 O O . LEU A 1 323 ? -27.879 -13.337 19.328 1.00 91.56 323 LEU A O 1
ATOM 2515 N N . PRO A 1 324 ? -29.517 -14.873 19.464 1.00 83.62 324 PRO A N 1
ATOM 2516 C CA . PRO A 1 324 ? -30.164 -14.292 20.647 1.00 83.62 324 PRO A CA 1
ATOM 2517 C C . PRO A 1 324 ? -29.267 -14.213 21.894 1.00 83.62 324 PRO A C 1
ATOM 2519 O O . PRO A 1 324 ? -29.462 -13.333 22.730 1.00 83.62 324 PRO A O 1
ATOM 2522 N N . PHE A 1 325 ? -28.241 -15.060 22.007 1.00 83.31 325 PHE A N 1
ATOM 2523 C CA . PHE A 1 325 ? -27.378 -15.161 23.194 1.00 83.31 325 PHE A CA 1
ATOM 2524 C C . PHE A 1 325 ? -26.369 -14.010 23.371 1.00 83.31 325 PHE A C 1
ATOM 2526 O O . PHE A 1 325 ? -25.722 -13.908 24.418 1.00 83.31 325 PHE A O 1
ATOM 2533 N N . TRP A 1 326 ? -26.223 -13.129 22.377 1.00 79.31 326 TRP A N 1
ATOM 2534 C CA . TRP A 1 326 ? -25.319 -11.975 22.464 1.00 79.31 326 TRP A CA 1
ATOM 2535 C C . TRP A 1 326 ? -25.929 -10.750 23.146 1.00 79.31 326 TRP A C 1
ATOM 2537 O O . TRP A 1 326 ? -25.183 -9.837 23.500 1.00 79.31 326 TRP A O 1
ATOM 2547 N N . ARG A 1 327 ? -27.253 -10.713 23.353 1.00 72.69 327 ARG A N 1
ATOM 2548 C CA . ARG A 1 327 ? -27.903 -9.613 24.076 1.00 72.69 327 ARG A CA 1
ATOM 2549 C C . ARG A 1 327 ? -27.525 -9.680 25.552 1.00 72.69 327 ARG A C 1
ATOM 2551 O O . ARG A 1 327 ? -27.961 -10.575 26.268 1.00 72.69 327 ARG A O 1
ATOM 2558 N N . ARG A 1 328 ? -26.714 -8.726 26.012 1.00 72.06 328 ARG A N 1
ATOM 2559 C CA . ARG A 1 328 ? -26.379 -8.566 27.433 1.00 72.06 328 ARG A CA 1
ATOM 2560 C C . ARG A 1 328 ? -26.423 -7.099 27.820 1.00 72.06 328 ARG A C 1
ATOM 2562 O O . ARG A 1 328 ? -25.841 -6.266 27.136 1.00 72.06 328 ARG A O 1
ATOM 2569 N N . VAL A 1 329 ? -27.077 -6.807 28.939 1.00 62.62 329 VAL A N 1
ATOM 2570 C CA . VAL A 1 329 ? -27.010 -5.495 29.586 1.00 62.62 329 VAL A CA 1
ATOM 2571 C C . VAL A 1 329 ? -25.746 -5.472 30.438 1.00 62.62 329 VAL A C 1
ATOM 2573 O O . VAL A 1 329 ? -25.572 -6.328 31.305 1.00 62.62 329 VAL A O 1
ATOM 2576 N N . HIS A 1 330 ? -24.843 -4.526 30.177 1.00 67.50 330 HIS A N 1
ATOM 2577 C CA . HIS A 1 330 ? -23.640 -4.363 30.989 1.00 67.50 330 HIS A CA 1
ATOM 2578 C C . HIS A 1 330 ? -23.882 -3.288 32.044 1.00 67.50 330 HIS A C 1
ATOM 2580 O O . HIS A 1 330 ? -24.160 -2.138 31.714 1.00 67.50 330 HIS A O 1
ATOM 2586 N N . THR A 1 331 ? -23.735 -3.653 33.316 1.00 62.59 331 THR A N 1
ATOM 2587 C CA . THR A 1 331 ? -23.658 -2.680 34.406 1.00 62.59 331 THR A CA 1
ATOM 2588 C C . THR A 1 331 ? -22.216 -2.188 34.559 1.00 62.59 331 THR A C 1
ATOM 2590 O O . THR A 1 331 ? -21.286 -2.994 34.425 1.00 62.59 331 THR A O 1
ATOM 2593 N N . PRO A 1 332 ? -21.996 -0.884 34.823 1.00 69.62 332 PRO A N 1
ATOM 2594 C CA . PRO A 1 332 ? -20.657 -0.366 35.055 1.00 69.62 332 PRO A CA 1
ATOM 2595 C C . PRO A 1 332 ? -20.061 -1.056 36.281 1.00 69.62 332 PRO A C 1
ATOM 2597 O O . PRO A 1 332 ? -20.665 -1.057 37.354 1.00 69.62 332 PRO A O 1
ATOM 2600 N N . ARG A 1 333 ? -18.870 -1.636 36.138 1.00 72.62 333 ARG A N 1
ATOM 2601 C CA . ARG A 1 333 ? -18.089 -2.139 37.270 1.00 72.62 333 ARG A CA 1
ATOM 2602 C C . ARG A 1 333 ? -16.753 -1.406 37.300 1.00 72.62 333 ARG A C 1
ATOM 2604 O O . ARG A 1 333 ? -16.045 -1.449 36.292 1.00 72.62 333 ARG A O 1
ATOM 2611 N N . PRO A 1 334 ? -16.388 -0.743 38.413 1.00 63.69 334 PRO A N 1
ATOM 2612 C CA . PRO A 1 334 ? -15.071 -0.138 38.532 1.00 63.69 334 PRO A CA 1
ATOM 2613 C C . PRO A 1 334 ? -14.014 -1.233 38.377 1.00 63.69 334 PRO A C 1
ATOM 2615 O O . PRO A 1 334 ? -14.053 -2.260 39.055 1.00 63.69 334 PRO A O 1
ATOM 2618 N N . GLN A 1 335 ? -13.099 -1.036 37.432 1.00 69.62 335 GLN A N 1
ATOM 2619 C CA . GLN A 1 335 ? -11.984 -1.944 37.203 1.00 69.62 335 GLN A CA 1
ATOM 2620 C C . GLN A 1 335 ? -10.677 -1.176 37.251 1.00 69.62 335 GLN A C 1
ATOM 2622 O O . GLN A 1 335 ? -10.529 -0.132 36.618 1.00 69.62 335 GLN A O 1
ATOM 2627 N N . GLY A 1 336 ? -9.717 -1.733 37.987 1.00 68.88 336 GLY A N 1
ATOM 2628 C CA . GLY A 1 336 ? -8.342 -1.264 37.955 1.00 68.88 336 GLY A CA 1
ATOM 2629 C C . GLY A 1 336 ? -7.735 -1.432 36.564 1.00 68.88 336 GLY A C 1
ATOM 2630 O O . GLY A 1 336 ? -8.111 -2.315 35.785 1.00 68.88 336 GLY A O 1
ATOM 2631 N N . THR A 1 337 ? -6.771 -0.577 36.247 1.00 78.38 337 THR A N 1
ATOM 2632 C CA . THR A 1 337 ? -6.018 -0.685 35.001 1.00 78.38 337 THR A CA 1
ATOM 2633 C C . THR A 1 337 ? -5.083 -1.887 35.069 1.00 78.38 337 THR A C 1
ATOM 2635 O O . THR A 1 337 ? -4.497 -2.207 36.101 1.00 78.38 337 THR A O 1
ATOM 2638 N N . GLU A 1 338 ? -4.956 -2.604 33.953 1.00 87.38 338 GLU A N 1
ATOM 2639 C CA . GLU A 1 338 ? -4.050 -3.747 33.887 1.00 87.38 338 GLU A CA 1
ATOM 2640 C C . GLU A 1 338 ? -2.589 -3.290 34.089 1.00 87.38 338 GLU A C 1
ATOM 2642 O O . GLU A 1 338 ? -2.158 -2.361 33.395 1.00 87.38 338 GLU A O 1
ATOM 2647 N N . PRO A 1 339 ? -1.795 -3.947 34.959 1.00 90.31 339 PRO A N 1
ATOM 2648 C CA . PRO A 1 339 ? -0.377 -3.633 35.133 1.00 90.31 339 PRO A CA 1
ATOM 2649 C C . PRO A 1 339 ? 0.398 -3.640 33.807 1.00 90.31 339 PRO A C 1
ATOM 2651 O O . PRO A 1 339 ? 0.169 -4.498 32.952 1.00 90.31 339 PRO A O 1
ATOM 2654 N N . ALA A 1 340 ? 1.341 -2.706 33.639 1.00 91.44 340 ALA A N 1
ATOM 2655 C CA . ALA A 1 340 ? 2.081 -2.526 32.384 1.00 91.44 340 ALA A CA 1
ATOM 2656 C C . ALA A 1 340 ? 2.813 -3.801 31.925 1.00 91.44 340 ALA A C 1
ATOM 2658 O O . ALA A 1 340 ? 2.740 -4.153 30.749 1.00 91.44 340 ALA A O 1
ATOM 2659 N N . PHE A 1 341 ? 3.427 -4.541 32.854 1.00 93.62 341 PHE A N 1
ATOM 2660 C CA . PHE A 1 341 ? 4.101 -5.807 32.553 1.00 93.62 341 PHE A CA 1
ATOM 2661 C C . PHE A 1 341 ? 3.147 -6.869 31.983 1.00 93.62 341 PHE A C 1
ATOM 2663 O O . PHE A 1 341 ? 3.471 -7.511 30.989 1.00 93.62 341 PHE A O 1
ATOM 2670 N N . ARG A 1 342 ? 1.936 -7.020 32.546 1.00 95.06 342 ARG A N 1
ATOM 2671 C CA . ARG A 1 342 ? 0.941 -7.990 32.043 1.00 95.06 342 ARG A CA 1
ATOM 2672 C C . ARG A 1 342 ? 0.464 -7.630 30.636 1.00 95.06 342 ARG A C 1
ATOM 2674 O O . ARG A 1 342 ? 0.335 -8.511 29.787 1.00 95.06 342 ARG A O 1
ATOM 2681 N N . PHE A 1 343 ? 0.270 -6.336 30.379 1.00 96.06 343 PHE A N 1
ATOM 2682 C CA . PHE A 1 343 ? -0.052 -5.836 29.045 1.00 96.06 343 PHE A CA 1
ATOM 2683 C C . PHE A 1 343 ? 1.074 -6.150 28.047 1.00 96.06 343 PHE A C 1
ATOM 2685 O O . PHE A 1 343 ? 0.804 -6.691 26.975 1.00 96.06 343 PHE A O 1
ATOM 2692 N N . GLY A 1 344 ? 2.326 -5.864 28.420 1.00 96.88 344 GLY A N 1
ATOM 2693 C CA . GLY A 1 344 ? 3.508 -6.158 27.609 1.00 96.88 344 GLY A CA 1
ATOM 2694 C C . GLY A 1 344 ? 3.671 -7.651 27.322 1.00 96.88 344 GLY A C 1
ATOM 2695 O O . GLY A 1 344 ? 3.842 -8.033 26.170 1.00 96.88 344 GLY A O 1
ATOM 2696 N N . ALA A 1 345 ? 3.513 -8.507 28.334 1.00 97.56 345 ALA A N 1
ATOM 2697 C CA . ALA A 1 345 ? 3.588 -9.958 28.179 1.00 97.56 345 ALA A CA 1
ATOM 2698 C C . ALA A 1 345 ? 2.530 -10.494 27.200 1.00 97.56 345 ALA A C 1
ATOM 2700 O O . ALA A 1 345 ? 2.851 -11.299 26.331 1.00 97.56 345 ALA A O 1
ATOM 2701 N N . LYS A 1 346 ? 1.282 -10.006 27.273 1.00 97.25 346 LYS A N 1
ATOM 2702 C CA . LYS A 1 346 ? 0.228 -10.368 26.305 1.00 97.25 346 LYS A CA 1
ATOM 2703 C C . LYS A 1 346 ? 0.548 -9.901 24.892 1.00 97.25 346 LYS A C 1
ATOM 2705 O O . LYS A 1 346 ? 0.263 -10.625 23.943 1.00 97.25 346 LYS A O 1
ATOM 2710 N N . LEU A 1 347 ? 1.112 -8.701 24.755 1.00 98.06 347 LEU A N 1
ATOM 2711 C CA . LEU A 1 347 ? 1.507 -8.154 23.461 1.00 98.06 347 LEU A CA 1
ATOM 2712 C C . LEU A 1 347 ? 2.592 -9.026 22.826 1.00 98.06 347 LEU A C 1
ATOM 2714 O O . LEU A 1 347 ? 2.431 -9.452 21.688 1.00 98.06 347 LEU A O 1
ATOM 2718 N N . VAL A 1 348 ? 3.647 -9.338 23.580 1.00 98.12 348 VAL A N 1
ATOM 2719 C CA . VAL A 1 348 ? 4.748 -10.197 23.125 1.00 98.12 348 VAL A CA 1
ATOM 2720 C C . VAL A 1 348 ? 4.244 -11.600 22.799 1.00 98.12 348 VAL A C 1
ATOM 2722 O O . VAL A 1 348 ? 4.508 -12.089 21.707 1.00 98.12 348 VAL A O 1
ATOM 2725 N N . ALA A 1 349 ? 3.462 -12.224 23.684 1.00 98.12 349 ALA A N 1
ATOM 2726 C CA . ALA A 1 349 ? 2.912 -13.557 23.449 1.00 98.12 349 ALA A CA 1
ATOM 2727 C C . ALA A 1 349 ? 2.051 -13.611 22.178 1.00 98.12 349 ALA A C 1
ATOM 2729 O O . ALA A 1 349 ? 2.171 -14.545 21.389 1.00 98.12 349 ALA A O 1
ATOM 2730 N N . LEU A 1 350 ? 1.219 -12.590 21.944 1.00 97.56 350 LEU A N 1
ATOM 2731 C CA . LEU A 1 350 ? 0.410 -12.519 20.733 1.00 97.56 350 LEU A CA 1
ATOM 2732 C C . LEU A 1 350 ? 1.273 -12.330 19.478 1.00 97.56 350 LEU A C 1
ATOM 2734 O O . LEU A 1 350 ? 1.028 -12.991 18.474 1.00 97.56 350 LEU A O 1
ATOM 2738 N N . LEU A 1 351 ? 2.288 -11.463 19.527 1.00 98.38 351 LEU A N 1
ATOM 2739 C CA . LEU A 1 351 ? 3.207 -11.256 18.405 1.00 98.38 351 LEU A CA 1
ATOM 2740 C C . LEU A 1 351 ? 4.006 -12.522 18.077 1.00 98.38 351 LEU A C 1
ATOM 2742 O O . LEU A 1 351 ? 4.114 -12.871 16.906 1.00 98.38 351 LEU A O 1
ATOM 2746 N N . LEU A 1 352 ? 4.502 -13.236 19.091 1.00 98.25 352 LEU A N 1
ATOM 2747 C CA . LEU A 1 352 ? 5.190 -14.517 18.916 1.00 98.25 352 LEU A CA 1
ATOM 2748 C C . LEU A 1 352 ? 4.255 -15.585 18.345 1.00 98.25 352 LEU A C 1
ATOM 2750 O O . LEU A 1 352 ? 4.648 -16.303 17.433 1.00 98.25 352 LEU A O 1
ATOM 2754 N N . GLY A 1 353 ? 3.009 -15.654 18.820 1.00 98.31 353 GLY A N 1
ATOM 2755 C CA . GLY A 1 353 ? 2.004 -16.566 18.272 1.00 98.31 353 GLY A CA 1
ATOM 2756 C C . GLY A 1 353 ? 1.695 -16.280 16.800 1.00 98.31 353 GLY A C 1
ATOM 2757 O O . GLY A 1 353 ? 1.659 -17.201 15.987 1.00 98.31 353 GLY A O 1
ATOM 2758 N N . VAL A 1 354 ? 1.536 -15.004 16.433 1.00 98.06 354 VAL A N 1
ATOM 2759 C CA . VAL A 1 354 ? 1.333 -14.592 15.035 1.00 98.06 354 VAL A CA 1
ATOM 2760 C C . VAL A 1 354 ? 2.570 -14.893 14.186 1.00 98.06 354 VAL A C 1
ATOM 2762 O O . VAL A 1 354 ? 2.426 -15.415 13.088 1.00 98.06 354 VAL A O 1
ATOM 2765 N N . ALA A 1 355 ? 3.780 -14.621 14.679 1.00 97.50 355 ALA A N 1
ATOM 2766 C CA . ALA A 1 355 ? 5.019 -14.908 13.956 1.00 97.50 355 ALA A CA 1
ATOM 2767 C C . ALA A 1 355 ? 5.248 -16.417 13.763 1.00 97.50 355 ALA A C 1
ATOM 2769 O O . ALA A 1 355 ? 5.588 -16.849 12.664 1.00 97.50 355 ALA A O 1
ATOM 2770 N N . GLY A 1 356 ? 5.004 -17.223 14.800 1.00 97.69 356 GLY A N 1
ATOM 2771 C CA . GLY A 1 356 ? 5.086 -18.681 14.730 1.00 97.69 356 GLY A CA 1
ATOM 2772 C C . GLY A 1 356 ? 4.087 -19.257 13.729 1.00 97.69 356 GLY A C 1
ATOM 2773 O O . GLY A 1 356 ? 4.465 -20.044 12.865 1.00 97.69 356 GLY A O 1
ATOM 2774 N N . LEU A 1 357 ? 2.830 -18.799 13.771 1.00 97.38 357 LEU A N 1
ATOM 2775 C CA . LEU A 1 357 ? 1.816 -19.215 12.803 1.00 97.38 357 LEU A CA 1
ATOM 2776 C C . LEU A 1 357 ? 2.149 -18.746 11.381 1.00 97.38 357 LEU A C 1
ATOM 2778 O O . LEU A 1 357 ? 1.939 -19.498 10.437 1.00 97.38 357 LEU A O 1
ATOM 2782 N N . ALA A 1 358 ? 2.714 -17.548 11.210 1.00 96.38 358 ALA A N 1
ATOM 2783 C CA . ALA A 1 358 ? 3.190 -17.080 9.911 1.00 96.38 358 ALA A CA 1
ATOM 2784 C C . ALA A 1 358 ? 4.307 -17.980 9.362 1.00 96.38 358 ALA A C 1
ATOM 2786 O O . ALA A 1 358 ? 4.266 -18.339 8.189 1.00 96.38 358 ALA A O 1
ATOM 2787 N N . GLY A 1 359 ? 5.263 -18.389 10.203 1.00 93.19 359 GLY A N 1
ATOM 2788 C CA . GLY A 1 359 ? 6.319 -19.334 9.830 1.00 93.19 359 GLY A CA 1
ATOM 2789 C C . GLY A 1 359 ? 5.765 -20.696 9.408 1.00 93.19 359 GLY A C 1
ATOM 2790 O O . GLY A 1 359 ? 6.153 -21.217 8.364 1.00 93.19 359 GLY A O 1
ATOM 2791 N N . LEU A 1 360 ? 4.797 -21.230 10.163 1.00 94.38 360 LEU A N 1
ATOM 2792 C CA . LEU A 1 360 ? 4.095 -22.469 9.813 1.00 94.38 360 LEU A CA 1
ATOM 2793 C C . LEU A 1 360 ? 3.350 -22.334 8.480 1.00 94.38 360 LEU A C 1
ATOM 2795 O O . LEU A 1 360 ? 3.541 -23.154 7.587 1.00 94.38 360 LEU A O 1
ATOM 2799 N N . LEU A 1 361 ? 2.545 -21.281 8.307 1.00 92.69 361 LEU A N 1
ATOM 2800 C CA . LEU A 1 361 ? 1.817 -21.041 7.060 1.00 92.69 361 LEU A CA 1
ATOM 2801 C C . LEU A 1 361 ? 2.771 -20.874 5.878 1.00 92.69 361 LEU A C 1
ATOM 2803 O O . LEU A 1 361 ? 2.499 -21.411 4.812 1.00 92.69 361 LEU A O 1
ATOM 2807 N N . TYR A 1 362 ? 3.892 -20.178 6.051 1.00 88.12 362 TYR A N 1
ATOM 2808 C CA . TYR A 1 362 ? 4.879 -20.007 4.990 1.00 88.12 362 TYR A CA 1
ATOM 2809 C C . TYR A 1 362 ? 5.531 -21.334 4.578 1.00 88.12 362 TYR A C 1
ATOM 2811 O O . TYR A 1 362 ? 5.747 -21.565 3.389 1.00 88.12 362 TYR A O 1
ATOM 2819 N N . HIS A 1 363 ? 5.820 -22.212 5.544 1.00 87.69 363 HIS A N 1
ATOM 2820 C CA . HIS A 1 363 ? 6.450 -23.506 5.290 1.00 87.69 363 HIS A CA 1
ATOM 2821 C C . HIS A 1 363 ? 5.482 -24.528 4.676 1.00 87.69 363 HIS A C 1
ATOM 2823 O O . HIS A 1 363 ? 5.834 -25.201 3.710 1.00 87.69 363 HIS A O 1
ATOM 2829 N N . PHE A 1 364 ? 4.262 -24.622 5.212 1.00 88.44 364 PHE A N 1
ATOM 2830 C CA . PHE A 1 364 ? 3.290 -25.653 4.835 1.00 88.44 364 PHE A CA 1
ATOM 2831 C C . PHE A 1 364 ? 2.334 -25.243 3.718 1.00 88.44 364 PHE A C 1
ATOM 2833 O O . PHE A 1 364 ? 1.762 -26.115 3.068 1.00 88.44 364 PHE A O 1
ATOM 2840 N N . SER A 1 365 ? 2.137 -23.945 3.468 1.00 81.06 365 SER A N 1
ATOM 2841 C CA . SER A 1 365 ? 1.320 -23.544 2.323 1.00 81.06 365 SER A CA 1
ATOM 2842 C C . SER A 1 365 ? 2.095 -23.828 1.037 1.00 81.06 365 SER A C 1
ATOM 2844 O O . SER A 1 365 ? 3.299 -23.535 0.968 1.00 81.06 365 SER A O 1
ATOM 2846 N N . PRO A 1 366 ? 1.438 -24.375 0.003 1.00 75.75 366 PRO A N 1
ATOM 2847 C CA . PRO A 1 366 ? 2.083 -24.576 -1.281 1.00 75.75 366 PRO A CA 1
ATOM 2848 C C . PRO A 1 366 ? 2.571 -23.221 -1.785 1.00 75.75 366 PRO A C 1
ATOM 2850 O O . PRO A 1 366 ? 1.831 -22.235 -1.743 1.00 75.75 366 PRO A O 1
ATOM 2853 N N . ALA A 1 367 ? 3.829 -23.161 -2.227 1.00 64.88 367 ALA A N 1
ATOM 2854 C CA . ALA A 1 367 ? 4.243 -22.027 -3.040 1.00 64.88 367 ALA A CA 1
ATOM 2855 C C . ALA A 1 367 ? 3.282 -21.967 -4.222 1.00 64.88 367 ALA A C 1
ATOM 2857 O O . ALA A 1 367 ? 2.912 -23.028 -4.739 1.00 64.88 367 ALA A O 1
ATOM 2858 N N . ALA A 1 368 ? 2.949 -20.774 -4.712 1.00 58.94 368 ALA A N 1
ATOM 2859 C CA . ALA A 1 368 ? 2.708 -20.680 -6.139 1.00 58.94 368 ALA A CA 1
ATOM 2860 C C . ALA A 1 368 ? 3.853 -21.447 -6.795 1.00 58.94 368 ALA A C 1
ATOM 2862 O O . ALA A 1 368 ? 5.027 -21.146 -6.545 1.00 58.94 368 ALA A O 1
ATOM 2863 N N . GLN A 1 369 ? 3.518 -22.470 -7.588 1.00 52.78 369 GLN A N 1
ATOM 2864 C CA . GLN A 1 369 ? 4.417 -22.846 -8.664 1.00 52.78 369 GLN A CA 1
ATOM 2865 C C . GLN A 1 369 ? 4.666 -21.524 -9.348 1.00 52.78 369 GLN A C 1
ATOM 2867 O O . GLN A 1 369 ? 3.697 -20.913 -9.801 1.00 52.78 369 GLN A O 1
ATOM 2872 N N . GLY A 1 370 ? 5.889 -21.003 -9.199 1.00 44.09 370 GLY A N 1
ATOM 2873 C CA . GLY A 1 370 ? 6.216 -19.691 -9.699 1.00 44.09 370 GLY A CA 1
ATOM 2874 C C . GLY A 1 370 ? 5.688 -19.698 -11.107 1.00 44.09 370 GLY A C 1
ATOM 2875 O O . GLY A 1 370 ? 6.137 -20.503 -11.922 1.00 44.09 370 GLY A O 1
ATOM 2876 N N . GLY A 1 371 ? 4.679 -18.868 -11.348 1.00 40.50 371 GLY A N 1
ATOM 2877 C CA . GLY A 1 371 ? 4.445 -18.433 -12.684 1.00 40.50 371 GLY A CA 1
ATOM 2878 C C . GLY A 1 371 ? 5.765 -17.768 -13.043 1.00 40.50 371 GLY A C 1
ATOM 2879 O O . GLY A 1 371 ? 5.989 -16.584 -12.825 1.00 40.50 371 GLY A O 1
ATOM 2880 N N . THR A 1 372 ? 6.668 -18.530 -13.658 1.00 36.38 372 THR A N 1
ATOM 2881 C CA . THR A 1 372 ? 7.036 -18.127 -14.993 1.00 36.38 372 THR A CA 1
ATOM 2882 C C . THR A 1 372 ? 5.719 -17.640 -15.569 1.00 36.38 372 THR A C 1
ATOM 2884 O O . THR A 1 372 ? 4.783 -18.439 -15.684 1.00 36.38 372 THR A O 1
ATOM 2887 N N . ILE A 1 373 ? 5.587 -16.334 -15.826 1.00 36.56 373 ILE A N 1
ATOM 2888 C CA . ILE A 1 373 ? 4.694 -15.890 -16.895 1.00 36.56 373 ILE A CA 1
ATOM 2889 C C . ILE A 1 373 ? 4.724 -17.043 -17.895 1.00 36.56 373 ILE A C 1
ATOM 2891 O O . ILE A 1 373 ? 5.849 -17.455 -18.219 1.00 36.56 373 ILE A O 1
ATOM 2895 N N . PRO A 1 374 ? 3.605 -17.665 -18.287 1.00 36.94 374 PRO A N 1
ATOM 2896 C CA . PRO A 1 374 ? 3.664 -18.468 -19.479 1.00 36.94 374 PRO A CA 1
ATOM 2897 C C . PRO A 1 374 ? 4.074 -17.486 -20.592 1.00 36.94 374 PRO A C 1
ATOM 2899 O O . PRO A 1 374 ? 3.247 -16.909 -21.277 1.00 36.94 374 PRO A O 1
ATOM 2902 N N . VAL A 1 375 ? 5.384 -17.230 -20.737 1.00 47.09 375 VAL A N 1
ATOM 2903 C CA . VAL A 1 375 ? 6.076 -17.586 -21.954 1.00 47.09 375 VAL A CA 1
ATOM 2904 C C . VAL A 1 375 ? 5.521 -18.966 -22.189 1.00 47.09 375 VAL A C 1
ATOM 2906 O O . VAL A 1 375 ? 5.783 -19.853 -21.374 1.00 47.09 375 VAL A O 1
ATOM 2909 N N . GLU A 1 376 ? 4.587 -19.085 -23.125 1.00 42.31 376 GLU A N 1
ATOM 2910 C CA . GLU A 1 376 ? 4.161 -20.383 -23.619 1.00 42.31 376 GLU A CA 1
ATOM 2911 C C . GLU A 1 376 ? 5.414 -21.262 -23.627 1.00 42.31 376 GLU A C 1
ATOM 2913 O O . GLU A 1 376 ? 6.423 -20.928 -24.250 1.00 42.31 376 GLU A O 1
ATOM 2918 N N . SER A 1 377 ? 5.448 -22.251 -22.728 1.00 53.97 377 SER A N 1
ATOM 2919 C CA . SER A 1 377 ? 6.709 -22.825 -22.238 1.00 53.97 377 SER A CA 1
ATOM 2920 C C . SER A 1 377 ? 7.337 -23.795 -23.232 1.00 53.97 377 SER A C 1
ATOM 2922 O O . SER A 1 377 ? 8.283 -24.510 -22.913 1.00 53.97 377 SER A O 1
ATOM 2924 N N . ARG A 1 378 ? 6.862 -23.749 -24.474 1.00 57.56 378 ARG A N 1
ATOM 2925 C CA . ARG A 1 378 ? 7.628 -23.974 -25.687 1.00 57.56 378 ARG A CA 1
ATOM 2926 C C . ARG A 1 378 ? 7.146 -22.937 -26.699 1.00 57.56 378 ARG A C 1
ATOM 2928 O O . ARG A 1 378 ? 5.931 -22.731 -26.766 1.00 57.56 378 ARG A O 1
ATOM 2935 N N . PRO A 1 379 ? 8.045 -22.323 -27.488 1.00 65.25 379 PRO A N 1
ATOM 2936 C CA . PRO A 1 379 ? 7.595 -21.606 -28.667 1.00 65.25 379 PRO A CA 1
ATOM 2937 C C . PRO A 1 379 ? 6.698 -22.551 -29.4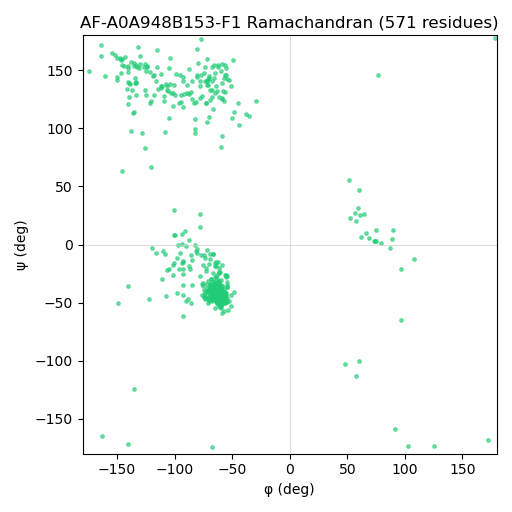63 1.00 65.25 379 PRO A C 1
ATOM 2939 O O . PRO A 1 379 ? 7.025 -23.734 -29.610 1.00 65.25 379 PRO A O 1
ATOM 2942 N N . SER A 1 380 ? 5.574 -22.046 -29.961 1.00 78.19 380 SER A N 1
ATOM 2943 C CA . SER A 1 380 ? 4.733 -22.794 -30.895 1.00 78.19 380 SER A CA 1
ATOM 2944 C C . SER A 1 380 ? 5.585 -23.364 -32.036 1.00 78.19 380 SER A C 1
ATOM 2946 O O . SER A 1 380 ? 6.663 -22.845 -32.341 1.00 78.19 380 SER A O 1
ATOM 2948 N N . ASP A 1 381 ? 5.119 -24.405 -32.726 1.00 82.56 381 ASP A N 1
ATOM 2949 C CA . ASP A 1 381 ? 5.858 -24.953 -33.875 1.00 82.56 381 ASP A CA 1
ATOM 2950 C C . ASP A 1 381 ? 6.172 -23.865 -34.917 1.00 82.56 381 ASP A C 1
ATOM 2952 O O . ASP A 1 381 ? 7.236 -23.862 -35.539 1.00 82.56 381 ASP A O 1
ATOM 2956 N N . GLN A 1 382 ? 5.279 -22.878 -35.051 1.00 84.75 382 GLN A N 1
ATOM 2957 C CA . GLN A 1 382 ? 5.472 -21.717 -35.911 1.00 84.75 382 GLN A CA 1
ATOM 2958 C C . GLN A 1 382 ? 6.597 -20.794 -35.422 1.00 84.75 382 GLN A C 1
ATOM 2960 O O . GLN A 1 382 ? 7.410 -20.349 -36.238 1.00 84.75 382 GLN A O 1
ATOM 2965 N N . GLU A 1 383 ? 6.662 -20.501 -34.123 1.00 81.19 383 GLU A N 1
ATOM 2966 C CA . GLU A 1 383 ? 7.728 -19.688 -33.524 1.00 81.19 383 GLU A CA 1
ATOM 2967 C C . GLU A 1 383 ? 9.063 -20.423 -33.522 1.00 81.19 383 GLU A C 1
ATOM 2969 O O . GLU A 1 383 ? 10.080 -19.827 -33.861 1.00 81.19 383 GLU A O 1
ATOM 2974 N N . THR A 1 384 ? 9.066 -21.725 -33.241 1.00 85.06 384 THR A N 1
ATOM 2975 C CA . THR A 1 384 ? 10.254 -22.579 -33.334 1.00 85.06 384 THR A CA 1
ATOM 2976 C C . THR A 1 384 ? 10.772 -22.604 -34.770 1.00 85.06 384 THR A C 1
ATOM 2978 O O . THR A 1 384 ? 11.955 -22.372 -35.017 1.00 85.06 384 THR A O 1
ATOM 2981 N N . ALA A 1 385 ? 9.888 -22.778 -35.757 1.00 87.88 385 ALA A N 1
ATOM 2982 C CA . ALA A 1 385 ? 10.261 -22.685 -37.165 1.00 87.88 385 ALA A CA 1
ATOM 2983 C C . ALA A 1 385 ? 10.768 -21.282 -37.541 1.00 87.88 385 ALA A C 1
ATOM 2985 O O . ALA A 1 385 ? 11.699 -21.157 -38.338 1.00 87.88 385 ALA A O 1
ATOM 2986 N N . ALA A 1 386 ? 10.189 -20.214 -36.983 1.00 87.81 386 ALA A N 1
ATOM 2987 C CA . ALA A 1 386 ? 10.657 -18.847 -37.206 1.00 87.81 386 ALA A CA 1
ATOM 2988 C C . ALA A 1 386 ? 12.041 -18.595 -36.590 1.00 87.81 386 ALA A C 1
ATOM 2990 O O . ALA A 1 386 ? 12.892 -18.010 -37.258 1.00 87.81 386 ALA A O 1
ATOM 2991 N N . LEU A 1 387 ? 12.285 -19.081 -35.371 1.00 86.81 387 LEU A N 1
ATOM 2992 C CA . LEU A 1 387 ? 13.578 -19.027 -34.693 1.00 86.81 387 LEU A CA 1
ATOM 2993 C C . LEU A 1 387 ? 14.639 -19.811 -35.466 1.00 86.81 387 LEU A C 1
ATOM 2995 O O . LEU A 1 387 ? 15.717 -19.276 -35.705 1.00 86.81 387 LEU A O 1
ATOM 2999 N N . ASN A 1 388 ? 14.312 -21.008 -35.958 1.00 88.31 388 ASN A N 1
ATOM 3000 C CA . ASN A 1 388 ? 15.213 -21.804 -36.796 1.00 88.31 388 ASN A CA 1
ATOM 3001 C C . ASN A 1 388 ? 15.541 -21.095 -38.118 1.00 88.31 388 ASN A C 1
ATOM 3003 O O . ASN A 1 388 ? 16.701 -21.039 -38.526 1.00 88.31 388 ASN A O 1
ATOM 3007 N N . ARG A 1 389 ? 14.543 -20.485 -38.774 1.00 92.69 389 ARG A N 1
ATOM 3008 C CA . ARG A 1 389 ? 14.776 -19.656 -39.970 1.00 92.69 389 ARG A CA 1
ATOM 3009 C C . ARG A 1 389 ? 15.659 -18.448 -39.667 1.00 92.69 389 ARG A C 1
ATOM 3011 O O . ARG A 1 389 ? 16.473 -18.074 -40.506 1.00 92.69 389 ARG A O 1
ATOM 3018 N N . LEU A 1 390 ? 15.491 -17.821 -38.503 1.00 90.31 390 LEU A N 1
ATOM 3019 C CA . LEU A 1 390 ? 16.314 -16.690 -38.083 1.00 90.31 390 LEU A CA 1
ATOM 3020 C C . LEU A 1 390 ? 17.754 -17.126 -37.785 1.00 90.31 390 LEU A C 1
ATOM 3022 O O . LEU A 1 390 ? 18.681 -16.471 -38.252 1.00 90.31 390 LEU A O 1
ATOM 3026 N N . ALA A 1 391 ? 17.937 -18.253 -37.095 1.00 90.81 391 ALA A N 1
ATOM 3027 C CA . ALA A 1 391 ? 19.241 -18.845 -36.802 1.00 90.81 391 ALA A CA 1
ATOM 3028 C C . ALA A 1 391 ? 19.998 -19.252 -38.075 1.00 90.81 391 ALA A C 1
ATOM 3030 O O . ALA A 1 391 ? 21.214 -19.113 -38.141 1.00 90.81 391 ALA A O 1
ATOM 3031 N N . GLY A 1 392 ? 19.282 -19.664 -39.128 1.00 92.38 392 GLY A N 1
ATOM 3032 C CA . GLY A 1 392 ? 19.871 -19.899 -40.450 1.00 92.38 392 GLY A CA 1
ATOM 3033 C C . GLY A 1 392 ? 20.327 -18.629 -41.184 1.00 92.38 392 GLY A C 1
ATOM 3034 O O . GLY A 1 392 ? 21.017 -18.730 -42.194 1.00 92.38 392 GLY A O 1
ATOM 3035 N N . ARG A 1 393 ? 19.942 -17.434 -40.714 1.00 94.50 393 ARG A N 1
ATOM 3036 C CA . ARG A 1 393 ? 20.287 -16.139 -41.333 1.00 94.50 393 ARG A CA 1
ATOM 3037 C C . ARG A 1 393 ? 21.261 -15.309 -40.508 1.00 94.50 393 ARG A C 1
ATOM 3039 O O . ARG A 1 393 ? 21.974 -14.488 -41.076 1.00 94.50 393 ARG A O 1
ATOM 3046 N N . ILE A 1 394 ? 21.228 -15.454 -39.187 1.00 91.62 394 ILE A N 1
ATOM 3047 C CA . ILE A 1 394 ? 21.992 -14.641 -38.245 1.00 91.62 394 ILE A CA 1
ATOM 3048 C C . ILE A 1 394 ? 22.608 -15.577 -37.212 1.00 91.62 394 ILE A C 1
ATOM 3050 O O . ILE A 1 394 ? 21.889 -16.149 -36.394 1.00 91.62 394 ILE A O 1
ATOM 3054 N N . ASP A 1 395 ? 23.936 -15.674 -37.210 1.00 90.62 395 ASP A N 1
ATOM 3055 C CA . ASP A 1 395 ? 24.672 -16.250 -36.088 1.00 90.62 395 ASP A CA 1
ATOM 3056 C C . ASP A 1 395 ? 25.075 -15.124 -35.134 1.00 90.62 395 ASP A C 1
ATOM 3058 O O . ASP A 1 395 ? 25.773 -14.181 -35.514 1.00 90.62 395 ASP A O 1
ATOM 3062 N N . GLY A 1 396 ? 24.590 -15.179 -33.896 1.00 91.25 396 GLY A N 1
ATOM 3063 C CA . GLY A 1 396 ? 24.845 -14.114 -32.939 1.00 91.25 396 GLY A CA 1
ATOM 3064 C C . GLY A 1 396 ? 24.181 -14.307 -31.587 1.00 91.25 396 GLY A C 1
ATOM 3065 O O . GLY A 1 396 ? 23.449 -15.267 -31.338 1.00 91.25 396 GLY A O 1
ATOM 3066 N N . TRP A 1 397 ? 24.449 -13.351 -30.702 1.00 93.50 397 TRP A N 1
ATOM 3067 C CA . TRP A 1 397 ? 23.910 -13.304 -29.349 1.00 93.50 397 TRP A CA 1
ATOM 3068 C C . TRP A 1 397 ? 23.025 -12.080 -29.169 1.00 93.50 397 TRP A C 1
ATOM 3070 O O . TRP A 1 397 ? 23.359 -10.978 -29.604 1.00 93.50 397 TRP A O 1
ATOM 3080 N N . VAL A 1 398 ? 21.928 -12.261 -28.445 1.00 94.06 398 VAL A N 1
ATOM 3081 C CA . VAL A 1 398 ? 21.062 -11.175 -27.995 1.00 94.06 398 VAL A CA 1
ATOM 3082 C C . VAL A 1 398 ? 21.298 -10.970 -26.507 1.00 94.06 398 VAL A C 1
ATOM 3084 O O . VAL A 1 398 ? 21.297 -11.931 -25.737 1.00 94.06 398 VAL A O 1
ATOM 3087 N N . VAL A 1 399 ? 21.490 -9.715 -26.103 1.00 96.50 399 VAL A N 1
ATOM 3088 C CA . VAL A 1 399 ? 21.483 -9.308 -24.696 1.00 96.50 399 VAL A CA 1
ATOM 3089 C C . VAL A 1 399 ? 20.252 -8.454 -24.441 1.00 96.50 399 VAL A C 1
ATOM 3091 O O . VAL A 1 399 ? 19.901 -7.601 -25.255 1.00 96.50 399 VAL A O 1
ATOM 3094 N N . PHE A 1 400 ? 19.574 -8.693 -23.329 1.00 94.50 400 PHE A N 1
ATOM 3095 C CA . PHE A 1 400 ? 18.342 -7.995 -22.995 1.00 94.50 400 PHE A CA 1
ATOM 3096 C C . PHE A 1 400 ? 18.150 -7.904 -21.482 1.00 94.50 400 PHE A C 1
ATOM 3098 O O . PHE A 1 400 ? 18.804 -8.592 -20.700 1.00 94.50 400 PHE A O 1
ATOM 3105 N N . GLN A 1 401 ? 17.260 -7.009 -21.065 1.00 90.00 401 GLN A N 1
ATOM 3106 C CA . GLN A 1 401 ? 16.932 -6.770 -19.665 1.00 90.00 401 GLN A CA 1
ATOM 3107 C C . GLN A 1 401 ? 15.581 -7.408 -19.322 1.00 90.00 401 GLN A C 1
ATOM 3109 O O . GLN A 1 401 ? 14.618 -7.288 -20.080 1.00 90.00 401 GLN A O 1
ATOM 3114 N N . ARG A 1 402 ? 15.506 -8.034 -18.148 1.00 83.12 402 ARG A N 1
ATOM 3115 C CA . ARG A 1 402 ? 14.278 -8.466 -17.467 1.00 83.12 402 ARG A CA 1
ATOM 3116 C C . ARG A 1 402 ? 14.124 -7.695 -16.145 1.00 83.12 402 ARG A C 1
ATOM 3118 O O . ARG A 1 402 ? 15.082 -7.050 -15.719 1.00 83.12 402 ARG A O 1
ATOM 3125 N N . PRO A 1 403 ? 12.954 -7.734 -15.474 1.00 74.62 403 PRO A N 1
ATOM 3126 C CA . PRO A 1 403 ? 12.762 -7.045 -14.192 1.00 74.62 403 PRO A CA 1
ATOM 3127 C C . PRO A 1 403 ? 13.781 -7.420 -13.106 1.00 74.62 403 PRO A C 1
ATOM 3129 O O . PRO A 1 403 ? 14.028 -6.632 -12.196 1.00 74.62 403 PRO A O 1
ATOM 3132 N N . ASP A 1 404 ? 14.354 -8.617 -13.189 1.00 70.56 404 ASP A N 1
ATOM 3133 C CA . ASP A 1 404 ? 15.285 -9.178 -12.218 1.00 70.56 404 ASP A CA 1
ATOM 3134 C C . ASP A 1 404 ? 16.764 -9.074 -12.631 1.00 70.56 404 ASP A C 1
ATOM 3136 O O . ASP A 1 404 ? 17.632 -9.176 -11.765 1.00 70.56 404 ASP A O 1
ATOM 3140 N N . GLY A 1 405 ? 17.090 -8.812 -13.902 1.00 84.50 405 GLY A N 1
ATOM 3141 C CA . GLY A 1 405 ? 18.491 -8.748 -14.316 1.00 84.50 405 GLY A CA 1
ATOM 3142 C C . GLY A 1 405 ? 18.764 -8.627 -15.812 1.00 84.50 405 GLY A C 1
ATOM 3143 O O . GLY A 1 405 ? 17.876 -8.379 -16.628 1.00 84.50 405 GLY A O 1
ATOM 3144 N N . VAL A 1 406 ? 20.036 -8.818 -16.160 1.00 93.12 406 VAL A N 1
ATOM 3145 C CA . VAL A 1 406 ? 20.556 -8.826 -17.532 1.00 93.12 406 VAL A CA 1
ATOM 3146 C C . VAL A 1 406 ? 20.728 -10.264 -17.994 1.00 93.12 406 VAL A C 1
ATOM 3148 O O . VAL A 1 406 ? 21.372 -11.072 -17.324 1.00 93.12 406 VAL A O 1
ATOM 3151 N N . TYR A 1 407 ? 20.175 -10.563 -19.162 1.00 94.38 407 TYR A N 1
ATOM 3152 C CA . TYR A 1 407 ? 20.116 -11.895 -19.741 1.00 94.38 407 TYR A CA 1
ATOM 3153 C C . TYR A 1 407 ? 20.736 -11.920 -21.129 1.00 94.38 407 TYR A C 1
ATOM 3155 O O . TYR A 1 407 ? 20.734 -10.921 -21.852 1.00 94.38 407 TYR A O 1
ATOM 3163 N N . ARG A 1 408 ? 21.228 -13.095 -21.513 1.00 95.31 408 ARG A N 1
ATOM 3164 C CA . ARG A 1 408 ? 21.798 -13.361 -22.830 1.00 95.31 408 ARG A CA 1
ATOM 3165 C C . ARG A 1 408 ? 21.243 -14.661 -23.392 1.00 95.31 408 ARG A C 1
ATOM 3167 O O . ARG A 1 408 ? 21.150 -15.647 -22.670 1.00 95.31 408 ARG A O 1
ATOM 3174 N N . VAL A 1 409 ? 20.953 -14.683 -24.686 1.00 93.25 409 VAL A N 1
ATOM 3175 C CA . VAL A 1 409 ? 20.538 -15.888 -25.419 1.00 93.25 409 VAL A CA 1
ATOM 3176 C C . VAL A 1 409 ? 21.186 -15.911 -26.797 1.00 93.25 409 VAL A C 1
ATOM 3178 O O . VAL A 1 409 ? 21.464 -14.847 -27.360 1.00 93.25 409 VAL A O 1
ATOM 3181 N N . ARG A 1 410 ? 21.472 -17.097 -27.334 1.00 92.31 410 ARG A N 1
ATOM 3182 C CA . ARG A 1 410 ? 21.900 -17.214 -28.729 1.00 92.31 410 ARG A CA 1
ATOM 3183 C C . ARG A 1 410 ? 20.686 -17.082 -29.643 1.00 92.31 410 ARG A C 1
ATOM 3185 O O . ARG A 1 410 ? 19.591 -17.513 -29.293 1.00 92.31 410 ARG A O 1
ATOM 3192 N N . VAL A 1 411 ? 20.860 -16.488 -30.817 1.00 91.88 411 VAL A N 1
ATOM 3193 C CA . VAL A 1 411 ? 19.791 -16.455 -31.824 1.00 91.88 411 VAL A CA 1
ATOM 3194 C C . VAL A 1 411 ? 19.393 -17.892 -32.183 1.00 91.88 411 VAL A C 1
ATOM 3196 O O . VAL A 1 411 ? 20.247 -18.701 -32.529 1.00 91.88 411 VAL A O 1
ATOM 3199 N N . GLY A 1 412 ? 18.097 -18.199 -32.076 1.00 87.69 412 GLY A N 1
ATOM 3200 C CA . GLY A 1 412 ? 17.545 -19.541 -32.297 1.00 87.69 412 GLY A CA 1
ATOM 3201 C C . GLY A 1 412 ? 17.338 -20.364 -31.025 1.00 87.69 412 GLY A C 1
ATOM 3202 O O . GLY A 1 412 ? 16.512 -21.270 -31.025 1.00 87.69 412 GLY A O 1
ATOM 3203 N N . GLU A 1 413 ? 18.026 -20.030 -29.934 1.00 87.69 413 GLU A N 1
ATOM 3204 C CA . GLU A 1 413 ? 17.849 -20.693 -28.643 1.00 87.69 413 GLU A CA 1
ATOM 3205 C C . GLU A 1 413 ? 16.720 -20.039 -27.834 1.00 87.69 413 GLU A C 1
ATOM 3207 O O . GLU A 1 413 ? 16.444 -18.843 -27.945 1.00 87.69 413 GLU A O 1
ATOM 3212 N N . THR A 1 414 ? 16.065 -20.834 -26.989 1.00 82.50 414 THR A N 1
ATOM 3213 C CA . THR A 1 414 ? 14.901 -20.412 -26.192 1.00 82.50 414 THR A CA 1
ATOM 3214 C C . THR A 1 414 ? 15.214 -20.257 -24.708 1.00 82.50 414 THR A C 1
ATOM 3216 O O . THR A 1 414 ? 14.379 -19.764 -23.952 1.00 82.50 414 THR A O 1
ATOM 3219 N N . GLU A 1 415 ? 16.410 -20.665 -24.281 1.00 83.75 415 GLU A N 1
ATOM 3220 C CA . GLU A 1 415 ? 16.832 -20.677 -22.881 1.00 83.75 415 GLU A CA 1
ATOM 3221 C C . GLU A 1 415 ? 17.869 -19.576 -22.610 1.00 83.75 415 GLU A C 1
ATOM 3223 O O . GLU A 1 415 ? 19.061 -19.742 -22.868 1.00 83.75 415 GLU A O 1
ATOM 3228 N N . PRO A 1 416 ? 17.443 -18.408 -22.102 1.00 89.81 416 PRO A N 1
ATOM 3229 C CA . PRO A 1 416 ? 18.361 -17.326 -21.788 1.00 89.81 416 PRO A CA 1
ATOM 3230 C C . PRO A 1 416 ? 19.098 -17.565 -20.471 1.00 89.81 416 PRO A C 1
ATOM 3232 O O . PRO A 1 416 ? 18.510 -17.942 -19.458 1.00 89.81 416 PRO A O 1
ATOM 3235 N N . VAL A 1 417 ? 20.378 -17.208 -20.461 1.00 89.44 417 VAL A N 1
ATOM 3236 C CA . VAL A 1 417 ? 21.260 -17.267 -19.294 1.00 89.44 417 VAL A CA 1
ATOM 3237 C C . VAL A 1 417 ? 21.277 -15.909 -18.594 1.00 89.44 417 VAL A C 1
ATOM 3239 O O . VAL A 1 417 ? 21.520 -14.882 -19.235 1.00 89.44 417 VAL A O 1
ATOM 3242 N N . CYS A 1 418 ? 21.037 -15.894 -17.280 1.00 89.88 418 CYS A N 1
ATOM 3243 C CA . CYS A 1 418 ? 21.194 -14.695 -16.455 1.00 89.88 418 CYS A CA 1
ATOM 3244 C C . CYS A 1 418 ? 22.686 -14.393 -16.267 1.00 89.88 418 CYS A C 1
ATOM 3246 O O . CYS A 1 418 ? 23.429 -15.232 -15.762 1.00 89.88 418 CYS A O 1
ATOM 3248 N N . LEU A 1 419 ? 23.121 -13.201 -16.675 1.00 90.50 419 LEU A N 1
ATOM 3249 C CA . LEU A 1 419 ? 24.506 -12.750 -16.526 1.00 90.50 419 LEU A CA 1
ATOM 3250 C C . LEU A 1 419 ? 24.721 -11.971 -15.227 1.00 90.50 419 LEU A C 1
ATOM 3252 O O . LEU A 1 419 ? 25.795 -12.045 -14.641 1.00 90.50 419 LEU A O 1
ATOM 3256 N N . ALA A 1 420 ? 23.719 -11.200 -14.794 1.00 85.38 420 ALA A N 1
ATOM 3257 C CA . ALA A 1 420 ? 23.793 -10.396 -13.579 1.00 85.38 420 ALA A CA 1
ATOM 3258 C C . ALA A 1 420 ? 22.400 -10.013 -13.063 1.00 85.38 420 ALA A C 1
ATOM 3260 O O . ALA A 1 420 ? 21.501 -9.705 -13.845 1.00 85.38 420 ALA A O 1
ATOM 3261 N N . SER A 1 421 ? 22.251 -9.949 -11.737 1.00 81.88 421 SER A N 1
ATOM 3262 C CA . SER A 1 421 ? 21.029 -9.502 -11.057 1.00 81.88 421 SER A CA 1
ATOM 3263 C C . SER A 1 421 ? 21.385 -8.648 -9.825 1.00 81.88 421 SER A C 1
ATOM 3265 O O . SER A 1 421 ? 22.011 -9.174 -8.899 1.00 81.88 421 SER A O 1
ATOM 3267 N N . PRO A 1 422 ? 20.946 -7.377 -9.728 1.00 83.19 422 PRO A N 1
ATOM 3268 C CA . PRO A 1 422 ? 20.167 -6.626 -10.718 1.00 83.19 422 PRO A CA 1
ATOM 3269 C C . PRO A 1 422 ? 21.051 -6.053 -11.840 1.00 83.19 422 PRO A C 1
ATOM 3271 O O . PRO A 1 422 ? 22.277 -6.000 -11.703 1.00 83.19 422 PRO A O 1
ATOM 3274 N N . GLY A 1 423 ? 20.430 -5.558 -12.913 1.00 84.25 423 GLY A N 1
ATOM 3275 C CA . GLY A 1 423 ? 21.113 -4.798 -13.962 1.00 84.25 423 GLY A CA 1
ATOM 3276 C C . GLY A 1 423 ? 20.154 -4.219 -15.006 1.00 84.25 423 GLY A C 1
ATOM 3277 O O . GLY A 1 423 ? 19.107 -4.806 -15.275 1.00 84.25 423 GLY A O 1
ATOM 3278 N N . GLU A 1 424 ? 20.507 -3.069 -15.584 1.00 90.50 424 GLU A N 1
ATOM 3279 C CA . GLU A 1 424 ? 19.680 -2.339 -16.553 1.00 90.50 424 GLU A CA 1
ATOM 3280 C C . GLU A 1 424 ? 20.497 -1.795 -17.736 1.00 90.50 424 GLU A C 1
ATOM 3282 O O . GLU A 1 424 ? 21.699 -1.569 -17.617 1.00 90.50 424 GLU A O 1
ATOM 3287 N N . PHE A 1 425 ? 19.838 -1.543 -18.873 1.00 93.69 425 PHE A N 1
ATOM 3288 C CA . PHE A 1 425 ? 20.451 -0.977 -20.088 1.00 93.69 425 PHE A CA 1
ATOM 3289 C C . PHE A 1 425 ? 21.724 -1.710 -20.567 1.00 93.69 425 PHE A C 1
ATOM 3291 O O . PHE A 1 425 ? 22.768 -1.076 -20.741 1.00 93.69 425 PHE A O 1
ATOM 3298 N N . PRO A 1 426 ? 21.671 -3.035 -20.811 1.00 97.19 426 PRO A N 1
ATOM 3299 C CA . PRO A 1 426 ? 22.840 -3.760 -21.283 1.00 97.19 426 PRO A CA 1
ATOM 3300 C C . PRO A 1 426 ? 23.262 -3.322 -22.692 1.00 97.19 426 PRO A C 1
ATOM 3302 O O . PRO A 1 426 ? 22.416 -3.052 -23.554 1.00 97.19 426 PRO A O 1
ATOM 3305 N N . ARG A 1 427 ? 24.574 -3.273 -22.932 1.00 96.44 427 ARG A N 1
ATOM 3306 C CA . ARG A 1 427 ? 25.201 -3.002 -24.233 1.00 96.44 427 ARG A CA 1
ATOM 3307 C C . ARG A 1 427 ? 26.398 -3.915 -24.447 1.00 96.44 427 ARG A C 1
ATOM 3309 O O . ARG A 1 427 ? 27.189 -4.114 -23.529 1.00 96.44 427 ARG A O 1
ATOM 3316 N N . TRP A 1 428 ? 26.530 -4.437 -25.661 1.00 96.31 428 TRP A N 1
ATOM 3317 C CA . TRP A 1 428 ? 27.715 -5.179 -26.083 1.00 96.31 428 TRP A CA 1
ATOM 3318 C C . TRP A 1 428 ? 28.912 -4.250 -26.251 1.00 96.31 428 TRP A C 1
ATOM 3320 O O . TRP A 1 428 ? 28.762 -3.135 -26.752 1.00 96.31 428 TRP A O 1
ATOM 3330 N N . SER A 1 429 ? 30.091 -4.733 -25.869 1.00 96.06 429 SER A N 1
ATOM 3331 C CA . SER A 1 429 ? 31.351 -4.155 -26.324 1.00 96.06 429 SER A CA 1
ATOM 3332 C C . SER A 1 429 ? 31.524 -4.360 -27.837 1.00 96.06 429 SER A C 1
ATOM 3334 O O . SER A 1 429 ? 30.973 -5.321 -28.382 1.00 96.06 429 SER A O 1
ATOM 3336 N N . PRO A 1 430 ? 32.306 -3.508 -28.531 1.00 94.69 430 PRO A N 1
ATOM 3337 C CA . PRO A 1 430 ? 32.505 -3.625 -29.979 1.00 94.69 430 PRO A CA 1
ATOM 3338 C C . PRO A 1 430 ? 33.114 -4.969 -30.411 1.00 94.69 430 PRO A C 1
ATOM 3340 O O . PRO A 1 430 ? 32.807 -5.469 -31.487 1.00 94.69 430 PRO A O 1
ATOM 3343 N N . ASP A 1 431 ? 33.934 -5.582 -29.552 1.00 94.44 431 ASP A N 1
ATOM 3344 C CA . ASP A 1 431 ? 34.545 -6.904 -29.764 1.00 94.44 431 ASP A CA 1
ATOM 3345 C C . ASP A 1 431 ? 33.607 -8.092 -29.444 1.00 94.44 431 ASP A C 1
ATOM 3347 O O . ASP A 1 431 ? 33.982 -9.258 -29.603 1.00 94.44 431 ASP A O 1
ATOM 3351 N N . GLY A 1 432 ? 32.398 -7.817 -28.940 1.00 94.81 432 GLY A N 1
ATOM 3352 C CA . GLY A 1 432 ? 31.411 -8.818 -28.539 1.00 94.81 432 GLY A CA 1
ATOM 3353 C C . GLY A 1 432 ? 31.811 -9.683 -27.338 1.00 94.81 432 GLY A C 1
ATOM 3354 O O . GLY A 1 432 ? 31.132 -10.670 -27.054 1.00 94.81 432 GLY A O 1
ATOM 3355 N N . GLN A 1 433 ? 32.895 -9.368 -26.621 1.00 95.94 433 GLN A N 1
ATOM 3356 C CA . GLN A 1 433 ? 33.376 -10.193 -25.504 1.00 95.94 433 GLN A CA 1
ATOM 3357 C C . GLN A 1 433 ? 32.840 -9.766 -24.141 1.00 95.94 433 GLN A C 1
ATOM 3359 O O . GLN A 1 433 ? 32.940 -10.535 -23.182 1.00 95.94 433 GLN A O 1
ATOM 3364 N N . ARG A 1 434 ? 32.268 -8.566 -24.023 1.00 97.75 434 ARG A N 1
ATOM 3365 C CA . ARG A 1 434 ? 31.785 -8.008 -22.758 1.00 97.75 434 ARG A CA 1
ATOM 3366 C C . ARG A 1 434 ? 30.409 -7.374 -22.912 1.00 97.75 434 ARG A C 1
ATOM 3368 O O . ARG A 1 434 ? 29.995 -6.970 -23.997 1.00 97.75 434 ARG A O 1
ATOM 3375 N N . ILE A 1 435 ? 29.703 -7.292 -21.791 1.00 98.25 435 ILE A N 1
ATOM 3376 C CA . ILE A 1 435 ? 28.441 -6.571 -21.664 1.00 98.25 435 ILE A CA 1
ATOM 3377 C C . ILE A 1 435 ? 28.607 -5.519 -20.575 1.00 98.25 435 ILE A C 1
ATOM 3379 O O . ILE A 1 435 ? 28.861 -5.874 -19.425 1.00 98.25 435 ILE A O 1
ATOM 3383 N N . ALA A 1 436 ? 28.401 -4.248 -20.911 1.00 98.00 436 ALA A N 1
ATOM 3384 C CA . ALA A 1 436 ? 28.263 -3.175 -19.934 1.00 98.00 436 ALA A CA 1
ATOM 3385 C C . ALA A 1 436 ? 26.797 -2.958 -19.587 1.00 98.00 436 ALA A C 1
ATOM 3387 O O . ALA A 1 436 ? 25.927 -3.074 -20.448 1.00 98.00 436 ALA A O 1
ATOM 3388 N N . PHE A 1 437 ? 26.523 -2.628 -18.333 1.00 97.88 437 PHE A N 1
ATOM 3389 C CA . PHE A 1 437 ? 25.178 -2.333 -17.857 1.00 97.88 437 PHE A CA 1
ATOM 3390 C C . PHE A 1 437 ? 25.230 -1.418 -16.631 1.00 97.88 437 PHE A C 1
ATOM 3392 O O . PHE A 1 437 ? 26.271 -1.220 -15.995 1.00 97.88 437 PHE A O 1
ATOM 3399 N N . LEU A 1 438 ? 24.085 -0.832 -16.308 1.00 95.56 438 LEU A N 1
ATOM 3400 C CA . LEU A 1 438 ? 23.894 -0.047 -15.101 1.00 95.56 438 LEU A CA 1
ATOM 3401 C C . LEU A 1 438 ? 23.488 -0.969 -13.959 1.00 95.56 438 LEU A C 1
ATOM 3403 O O . LEU A 1 438 ? 22.547 -1.752 -14.082 1.00 95.56 438 LEU A O 1
ATOM 3407 N N . GLN A 1 439 ? 24.171 -0.851 -12.826 1.00 86.69 439 GLN A N 1
ATOM 3408 C CA . GLN A 1 439 ? 23.823 -1.576 -11.613 1.00 86.69 439 GLN A CA 1
ATOM 3409 C C . GLN A 1 439 ? 23.707 -0.599 -10.449 1.00 86.69 439 GLN A C 1
ATOM 3411 O O . GLN A 1 439 ? 24.695 -0.229 -9.812 1.00 86.69 439 GLN A O 1
ATOM 3416 N N . SER A 1 440 ? 22.471 -0.175 -10.182 1.00 83.19 440 SER A N 1
ATOM 3417 C CA . SER A 1 440 ? 22.165 0.878 -9.210 1.00 83.19 440 SER A CA 1
ATOM 3418 C C . SER A 1 440 ? 22.904 2.181 -9.553 1.00 83.19 440 SER A C 1
ATOM 3420 O O . SER A 1 440 ? 22.615 2.798 -10.572 1.00 83.19 440 SER A O 1
ATOM 3422 N N . ASN A 1 441 ? 23.858 2.601 -8.727 1.00 84.06 441 ASN A N 1
ATOM 3423 C CA . ASN A 1 441 ? 24.653 3.816 -8.889 1.00 84.06 441 ASN A CA 1
ATOM 3424 C C . ASN A 1 441 ? 26.048 3.516 -9.469 1.00 84.06 441 ASN A C 1
ATOM 3426 O O . ASN A 1 441 ? 27.022 4.195 -9.145 1.00 84.06 441 ASN A O 1
ATOM 3430 N N . ARG A 1 442 ? 26.169 2.462 -10.285 1.00 91.94 442 ARG A N 1
ATOM 3431 C CA . ARG A 1 442 ? 27.442 2.006 -10.858 1.00 91.94 442 ARG A CA 1
ATOM 3432 C C . ARG A 1 442 ? 27.306 1.709 -12.342 1.00 91.94 442 ARG A C 1
ATOM 3434 O O . ARG A 1 442 ? 26.297 1.154 -12.777 1.00 91.94 442 ARG A O 1
ATOM 3441 N N . VAL A 1 443 ? 28.361 2.025 -13.085 1.00 97.38 443 VAL A N 1
ATOM 3442 C CA . VAL A 1 443 ? 28.597 1.477 -14.423 1.00 97.38 443 VAL A CA 1
ATOM 3443 C C . VAL A 1 443 ? 29.498 0.266 -14.244 1.00 97.38 443 VAL A C 1
ATOM 3445 O O . VAL A 1 443 ? 30.576 0.373 -13.650 1.00 97.38 443 VAL A O 1
ATOM 3448 N N . VAL A 1 444 ? 29.038 -0.888 -14.713 1.00 97.56 444 VAL A N 1
ATOM 3449 C CA . VAL A 1 444 ? 29.744 -2.163 -14.562 1.00 97.56 444 VAL A CA 1
ATOM 3450 C C . VAL A 1 444 ? 29.844 -2.870 -15.908 1.00 97.56 444 VAL A C 1
ATOM 3452 O O . VAL A 1 444 ? 29.090 -2.555 -16.831 1.00 97.56 444 VAL A O 1
ATOM 3455 N N . GLN A 1 445 ? 30.748 -3.840 -16.015 1.00 97.69 445 GLN A N 1
ATOM 3456 C CA . GLN A 1 445 ? 30.779 -4.768 -17.141 1.00 97.69 445 GLN A CA 1
ATOM 3457 C C . GLN A 1 445 ? 30.978 -6.210 -16.683 1.00 97.69 445 GLN A C 1
ATOM 3459 O O . GLN A 1 445 ? 31.585 -6.463 -15.648 1.00 97.69 445 GLN A O 1
ATOM 3464 N N . VAL A 1 446 ? 30.509 -7.162 -17.478 1.00 97.31 446 VAL A N 1
ATOM 3465 C CA . VAL A 1 446 ? 30.703 -8.599 -17.258 1.00 97.31 446 VAL A CA 1
ATOM 3466 C C . VAL A 1 446 ? 31.202 -9.255 -18.542 1.00 97.31 446 VAL A C 1
ATOM 3468 O O . VAL A 1 446 ? 30.934 -8.767 -19.643 1.00 97.31 446 VAL A O 1
ATOM 3471 N N . SER A 1 447 ? 31.946 -10.353 -18.413 1.00 96.38 447 SER A N 1
ATOM 3472 C CA . SER A 1 447 ? 32.309 -11.187 -19.561 1.00 96.38 447 SER A CA 1
ATOM 3473 C C . SER A 1 447 ? 31.053 -11.716 -20.248 1.00 96.38 447 SER A C 1
ATOM 3475 O O . SER A 1 447 ? 30.047 -12.009 -19.597 1.00 96.38 447 SER A O 1
ATOM 3477 N N . ARG A 1 448 ? 31.127 -11.920 -21.567 1.00 94.38 448 ARG A N 1
ATOM 3478 C CA . ARG A 1 448 ? 30.094 -12.613 -22.336 1.00 94.38 448 ARG A CA 1
ATOM 3479 C C . ARG A 1 448 ? 29.699 -13.922 -21.671 1.00 94.38 448 ARG A C 1
ATOM 3481 O O . ARG A 1 448 ? 28.514 -14.227 -21.659 1.00 94.38 448 ARG A O 1
ATOM 3488 N N . GLY A 1 449 ? 30.660 -14.678 -21.137 1.00 89.00 449 GLY A N 1
ATOM 3489 C CA . GLY A 1 449 ? 30.432 -15.956 -20.455 1.00 89.00 449 GLY A CA 1
ATOM 3490 C C . GLY A 1 449 ? 29.769 -15.857 -19.075 1.00 89.00 449 GLY A C 1
ATOM 3491 O O . GLY A 1 449 ? 29.450 -16.894 -18.505 1.00 89.00 449 GLY A O 1
ATOM 3492 N N . GLY A 1 450 ? 29.545 -14.648 -18.551 1.00 89.12 450 GLY A N 1
ATOM 3493 C CA . GLY A 1 450 ? 29.099 -14.411 -17.179 1.00 89.12 450 GLY A CA 1
ATOM 3494 C C . GLY A 1 450 ? 30.269 -14.225 -16.208 1.00 89.12 450 GLY A C 1
ATOM 3495 O O . GLY A 1 450 ? 31.378 -13.877 -16.614 1.00 89.12 450 GLY A O 1
ATOM 3496 N N . GLY A 1 451 ? 30.007 -14.444 -14.920 1.00 88.12 451 GLY A N 1
ATOM 3497 C CA . GLY A 1 451 ? 30.961 -14.227 -13.829 1.00 88.12 451 GLY A CA 1
ATOM 3498 C C . GLY A 1 451 ? 30.690 -12.942 -13.044 1.00 88.12 451 GLY A C 1
ATOM 3499 O O . GLY A 1 451 ? 29.674 -12.278 -13.247 1.00 88.12 451 GLY A O 1
ATOM 3500 N N . GLU A 1 452 ? 31.599 -12.606 -12.129 1.00 89.31 452 GLU A N 1
ATOM 3501 C CA . GLU A 1 452 ? 31.458 -11.425 -11.274 1.00 89.31 452 GLU A CA 1
ATOM 3502 C C . GLU A 1 452 ? 31.556 -10.121 -12.091 1.00 89.31 452 GLU A C 1
ATOM 3504 O O . GLU A 1 452 ? 32.532 -9.932 -12.827 1.00 89.31 452 GLU A O 1
ATOM 3509 N N . PRO A 1 453 ? 30.574 -9.204 -11.977 1.00 93.12 453 PRO A N 1
ATOM 3510 C CA . PRO A 1 453 ? 30.637 -7.911 -12.642 1.00 93.12 453 PRO A CA 1
ATOM 3511 C C . PRO A 1 453 ? 31.778 -7.037 -12.115 1.00 93.12 453 PRO A C 1
ATOM 3513 O O . PRO A 1 453 ? 31.913 -6.778 -10.919 1.00 93.12 453 PRO A O 1
ATOM 3516 N N . GLU A 1 454 ? 32.556 -6.495 -13.039 1.00 96.12 454 GLU A N 1
ATOM 3517 C CA . GLU A 1 454 ? 33.624 -5.547 -12.773 1.00 96.12 454 GLU A CA 1
ATOM 3518 C C . GLU A 1 454 ? 33.066 -4.121 -12.689 1.00 96.12 454 GLU A C 1
ATOM 3520 O O . GLU A 1 454 ? 32.419 -3.633 -13.620 1.00 96.12 454 GLU A O 1
ATOM 3525 N N . VAL A 1 455 ? 33.337 -3.425 -11.582 1.00 95.94 455 VAL A N 1
ATOM 3526 C CA . VAL A 1 455 ? 32.914 -2.031 -11.395 1.00 95.94 455 VAL A CA 1
ATOM 3527 C C . VAL A 1 455 ? 33.879 -1.089 -12.103 1.00 95.94 455 VAL A C 1
ATOM 3529 O O . VAL A 1 455 ? 35.068 -1.061 -11.798 1.00 95.94 455 VAL A O 1
ATOM 3532 N N . LEU A 1 456 ? 33.348 -0.277 -13.018 1.00 97.75 456 LEU A N 1
ATOM 3533 C CA . LEU A 1 456 ? 34.136 0.681 -13.793 1.00 97.75 456 LEU A CA 1
ATOM 3534 C C . LEU A 1 456 ? 34.157 2.054 -13.125 1.00 97.75 456 LEU A C 1
ATOM 3536 O O . LEU A 1 456 ? 35.205 2.686 -13.055 1.00 97.75 456 LEU A O 1
ATOM 3540 N N . THR A 1 457 ? 33.004 2.518 -12.632 1.00 96.81 457 THR A N 1
ATOM 3541 C CA . THR A 1 457 ? 32.896 3.781 -11.892 1.00 96.81 457 THR A CA 1
ATOM 3542 C C . THR A 1 457 ? 31.577 3.894 -11.118 1.00 96.81 457 THR A C 1
ATOM 3544 O O . THR A 1 457 ? 30.611 3.172 -11.395 1.00 96.81 457 THR A O 1
ATOM 3547 N N . GLN A 1 458 ? 31.532 4.811 -10.149 1.00 91.81 458 GLN A N 1
ATOM 3548 C CA . GLN A 1 458 ? 30.315 5.207 -9.436 1.00 91.81 458 GLN A CA 1
ATOM 3549 C C . GLN A 1 458 ? 29.697 6.458 -10.068 1.00 91.81 458 GLN A C 1
ATOM 3551 O O . GLN A 1 458 ? 30.394 7.346 -10.554 1.00 91.81 458 GLN A O 1
ATOM 3556 N N . VAL A 1 459 ? 28.371 6.529 -10.056 1.00 88.94 459 VAL A N 1
ATOM 3557 C CA . VAL A 1 459 ? 27.574 7.539 -10.764 1.00 88.94 459 VAL A CA 1
ATOM 3558 C C . VAL A 1 459 ? 26.395 7.983 -9.905 1.00 88.94 459 VAL A C 1
ATOM 3560 O O . VAL A 1 459 ? 25.914 7.217 -9.076 1.00 88.94 459 VAL A O 1
ATOM 3563 N N . LEU A 1 460 ? 25.913 9.213 -10.074 1.00 80.44 460 LEU A N 1
ATOM 3564 C CA . LEU A 1 460 ? 24.878 9.772 -9.196 1.00 80.44 460 LEU A CA 1
ATOM 3565 C C . LEU A 1 460 ? 23.459 9.448 -9.677 1.00 80.44 460 LEU A C 1
ATOM 3567 O O . LEU A 1 460 ? 22.604 9.035 -8.896 1.00 80.44 460 LEU A O 1
ATOM 3571 N N . ALA A 1 461 ? 23.200 9.639 -10.965 1.00 82.94 461 ALA A N 1
ATOM 3572 C CA . ALA A 1 461 ? 21.892 9.523 -11.592 1.00 82.94 461 ALA A CA 1
ATOM 3573 C C . ALA A 1 461 ? 22.006 8.976 -13.031 1.00 82.94 461 ALA A C 1
ATOM 3575 O O . ALA A 1 461 ? 21.650 9.678 -13.991 1.00 82.94 461 ALA A O 1
ATOM 3576 N N . PRO A 1 462 ? 22.492 7.731 -13.210 1.00 89.00 462 PRO A N 1
ATOM 3577 C CA . PRO A 1 462 ? 22.626 7.134 -14.528 1.00 89.00 462 PRO A CA 1
ATOM 3578 C C . PRO A 1 462 ? 21.281 6.725 -15.128 1.00 89.00 462 PRO A C 1
ATOM 3580 O O . PRO A 1 462 ? 20.320 6.431 -14.414 1.00 89.00 462 PRO A O 1
ATOM 3583 N N . ARG A 1 463 ? 21.213 6.702 -16.462 1.00 89.56 463 ARG A N 1
ATOM 3584 C CA . ARG A 1 463 ? 20.025 6.271 -17.215 1.00 89.56 463 ARG A CA 1
ATOM 3585 C C . ARG A 1 463 ? 20.340 5.448 -18.451 1.00 89.56 463 ARG A C 1
ATOM 3587 O O . ARG A 1 463 ? 19.572 4.555 -18.763 1.00 89.56 463 ARG A O 1
ATOM 3594 N N . ALA A 1 464 ? 21.430 5.751 -19.144 1.00 95.25 464 ALA A N 1
ATOM 3595 C CA . ALA A 1 464 ? 21.878 4.993 -20.302 1.00 95.25 464 ALA A CA 1
ATOM 3596 C C . ALA A 1 464 ? 23.403 5.001 -20.402 1.00 95.25 464 ALA A C 1
ATOM 3598 O O . ALA A 1 464 ? 24.066 5.880 -19.840 1.00 95.25 464 ALA A O 1
ATOM 3599 N N . LEU A 1 465 ? 23.928 4.032 -21.146 1.00 97.56 465 LEU A N 1
ATOM 3600 C CA . LEU A 1 465 ? 25.327 3.934 -21.532 1.00 97.56 465 LEU A CA 1
ATOM 3601 C C . LEU A 1 465 ? 25.452 3.392 -22.958 1.00 97.56 465 LEU A C 1
ATOM 3603 O O . LEU A 1 465 ? 24.518 2.764 -23.459 1.00 97.56 465 LEU A O 1
ATOM 3607 N N . ALA A 1 466 ? 26.611 3.606 -23.572 1.00 97.00 466 ALA A N 1
ATOM 3608 C CA . ALA A 1 466 ? 27.021 2.995 -24.829 1.00 97.00 466 ALA A CA 1
ATOM 3609 C C . ALA A 1 466 ? 28.548 2.842 -24.855 1.00 97.00 466 ALA A C 1
ATOM 3611 O O . ALA A 1 466 ? 29.274 3.695 -24.338 1.00 97.00 466 ALA A O 1
ATOM 3612 N N . TYR A 1 467 ? 29.037 1.754 -25.446 1.00 97.25 467 TYR A N 1
ATOM 3613 C CA . TYR A 1 467 ? 30.466 1.612 -25.709 1.00 97.25 467 TYR A CA 1
ATOM 3614 C C . TYR A 1 467 ? 30.886 2.565 -26.819 1.00 97.25 467 TYR A C 1
ATOM 3616 O O . TYR A 1 467 ? 30.209 2.667 -27.841 1.00 97.25 467 TYR A O 1
ATOM 3624 N N . HIS A 1 468 ? 32.028 3.219 -26.635 1.00 96.50 468 HIS A N 1
ATOM 3625 C CA . HIS A 1 468 ? 32.668 3.929 -27.728 1.00 96.50 468 HIS A CA 1
ATOM 3626 C C . HIS A 1 468 ? 33.175 2.912 -28.773 1.00 96.50 468 HIS A C 1
ATOM 3628 O O . HIS A 1 468 ? 33.713 1.874 -28.373 1.00 96.50 468 HIS A O 1
ATOM 3634 N N . PRO A 1 469 ? 33.061 3.186 -30.090 1.00 94.94 469 PRO A N 1
ATOM 3635 C CA . PRO A 1 469 ? 33.497 2.261 -31.142 1.00 94.94 469 PRO A CA 1
ATOM 3636 C C . PRO A 1 469 ? 34.968 1.837 -31.052 1.00 94.94 469 PRO A C 1
ATOM 3638 O O . PRO A 1 469 ? 35.309 0.742 -31.484 1.00 94.94 469 PRO A O 1
ATOM 3641 N N . SER A 1 470 ? 35.832 2.667 -30.451 1.00 95.38 470 SER A N 1
ATOM 3642 C CA . SER A 1 470 ? 37.242 2.311 -30.212 1.00 95.38 470 SER A CA 1
ATOM 3643 C C . SER A 1 470 ? 37.431 1.149 -29.232 1.00 95.38 470 SER A C 1
ATOM 3645 O O . SER A 1 470 ? 38.512 0.575 -29.175 1.00 95.38 470 SER A O 1
ATOM 3647 N N . GLY A 1 471 ? 36.420 0.822 -28.421 1.00 96.06 471 GLY A N 1
ATOM 3648 C CA . GLY A 1 471 ? 36.521 -0.187 -27.365 1.00 96.06 471 GLY A CA 1
ATOM 3649 C C . GLY A 1 471 ? 37.307 0.262 -26.128 1.00 96.06 471 GLY A C 1
ATOM 3650 O O . GLY A 1 471 ? 37.469 -0.527 -25.204 1.00 96.06 471 GLY A O 1
ATOM 3651 N N . GLU A 1 472 ? 37.768 1.514 -26.070 1.00 97.06 472 GLU A N 1
ATOM 3652 C CA . GLU A 1 472 ? 38.591 2.025 -24.960 1.00 97.06 472 GLU A CA 1
ATOM 3653 C C . GLU A 1 472 ? 37.789 2.776 -23.890 1.00 97.06 472 GLU A C 1
ATOM 3655 O O . GLU A 1 472 ? 38.244 2.920 -22.752 1.00 97.06 472 GLU A O 1
ATOM 3660 N N . GLU A 1 473 ? 36.594 3.254 -24.239 1.00 97.88 473 GLU A N 1
ATOM 3661 C CA . GLU A 1 473 ? 35.746 4.064 -23.366 1.00 97.88 473 GLU A CA 1
ATOM 3662 C C . GLU A 1 473 ? 34.289 3.582 -23.377 1.00 97.88 473 GLU A C 1
ATOM 3664 O O . GLU A 1 473 ? 33.793 3.014 -24.353 1.00 97.88 473 GLU A O 1
ATOM 3669 N N . ILE A 1 474 ? 33.577 3.864 -22.286 1.00 98.38 474 ILE A N 1
ATOM 3670 C CA . ILE A 1 474 ? 32.112 3.788 -22.224 1.00 98.38 474 ILE A CA 1
ATOM 3671 C C . ILE A 1 474 ? 31.578 5.176 -21.926 1.00 98.38 474 ILE A C 1
ATOM 3673 O O . ILE A 1 474 ? 31.990 5.801 -20.945 1.00 98.38 474 ILE A O 1
ATOM 3677 N N . TYR A 1 475 ? 30.630 5.636 -22.738 1.00 98.06 475 TYR A N 1
ATOM 3678 C CA . TYR A 1 475 ? 29.893 6.858 -22.453 1.00 98.06 475 TYR A CA 1
ATOM 3679 C C . TYR A 1 475 ? 28.624 6.523 -21.690 1.00 98.06 475 TYR A C 1
ATOM 3681 O O . TYR A 1 475 ? 27.954 5.534 -21.975 1.00 98.06 475 TYR A O 1
ATOM 3689 N N . PHE A 1 476 ? 28.274 7.356 -20.720 1.00 97.81 476 PHE A N 1
ATOM 3690 C CA . PHE A 1 476 ? 27.080 7.183 -19.910 1.00 97.81 476 PHE A CA 1
ATOM 3691 C C . PHE A 1 476 ? 26.487 8.532 -19.520 1.00 97.81 476 PHE A C 1
ATOM 3693 O O . PHE A 1 476 ? 27.193 9.520 -19.315 1.00 97.81 476 PHE A O 1
ATOM 3700 N N . THR A 1 477 ? 25.164 8.579 -19.396 1.00 95.88 477 THR A N 1
ATOM 3701 C CA . THR A 1 477 ? 24.486 9.741 -18.816 1.00 95.88 477 THR A CA 1
ATOM 3702 C C . THR A 1 477 ? 24.712 9.761 -17.307 1.00 95.88 477 THR A C 1
ATOM 3704 O O . THR A 1 477 ? 24.569 8.716 -16.674 1.00 95.88 477 THR A O 1
ATOM 3707 N N . ASP A 1 478 ? 24.928 10.928 -16.715 1.00 93.00 478 ASP A N 1
ATOM 3708 C CA . ASP A 1 478 ? 24.791 11.147 -15.277 1.00 93.00 478 ASP A CA 1
ATOM 3709 C C . ASP A 1 478 ? 24.090 12.487 -15.012 1.00 93.00 478 ASP A C 1
ATOM 3711 O O . ASP A 1 478 ? 24.686 13.564 -15.081 1.00 93.00 478 ASP A O 1
ATOM 3715 N N . GLY A 1 479 ? 22.780 12.431 -14.761 1.00 87.94 479 GLY A N 1
ATOM 3716 C CA . GLY A 1 479 ? 21.964 13.614 -14.502 1.00 87.94 479 GLY A CA 1
ATOM 3717 C C . GLY A 1 479 ? 21.955 14.611 -15.668 1.00 87.94 479 GLY A C 1
ATOM 3718 O O . GLY A 1 479 ? 21.187 14.453 -16.620 1.00 87.94 479 GLY A O 1
ATOM 3719 N N . ARG A 1 480 ? 22.757 15.680 -15.552 1.00 90.50 480 ARG A N 1
ATOM 3720 C CA . ARG A 1 480 ? 22.891 16.734 -16.577 1.00 90.50 480 ARG A CA 1
ATOM 3721 C C . ARG A 1 480 ? 24.133 16.609 -17.463 1.00 90.50 480 ARG A C 1
ATOM 3723 O O . ARG A 1 480 ? 24.442 17.536 -18.213 1.00 90.50 480 ARG A O 1
ATOM 3730 N N . LEU A 1 481 ? 24.843 15.494 -17.335 1.00 94.44 481 LEU A N 1
ATOM 3731 C CA . LEU A 1 481 ? 26.111 15.232 -17.998 1.00 94.44 481 LEU A CA 1
ATOM 3732 C C . LEU A 1 481 ? 26.000 13.974 -18.864 1.00 94.44 481 LEU A C 1
ATOM 3734 O O . LEU A 1 481 ? 25.283 13.033 -18.518 1.00 94.44 481 LEU A O 1
ATOM 3738 N N . ILE A 1 482 ? 26.740 13.945 -19.964 1.00 96.81 482 ILE A N 1
ATOM 3739 C CA . ILE A 1 482 ? 27.265 12.720 -20.566 1.00 96.81 482 ILE A CA 1
ATOM 3740 C C . ILE A 1 482 ? 28.739 12.677 -20.187 1.00 96.81 482 ILE A C 1
ATOM 3742 O O . ILE A 1 482 ? 29.444 13.674 -20.353 1.00 96.81 482 ILE A O 1
ATOM 3746 N N . ARG A 1 483 ? 29.197 11.544 -19.664 1.00 97.62 483 ARG A N 1
ATOM 3747 C CA . ARG A 1 483 ? 30.582 11.329 -19.241 1.00 97.62 483 ARG A CA 1
ATOM 3748 C C . ARG A 1 483 ? 31.153 10.094 -19.908 1.00 97.62 483 ARG A C 1
ATOM 3750 O O . ARG A 1 483 ? 30.400 9.197 -20.272 1.00 97.62 483 ARG A O 1
ATOM 3757 N N . ALA A 1 484 ? 32.469 10.054 -20.030 1.00 98.06 484 ALA A N 1
ATOM 3758 C CA . ALA A 1 484 ? 33.222 8.909 -20.515 1.00 98.06 484 ALA A CA 1
ATOM 3759 C C . ALA A 1 484 ? 34.038 8.314 -19.370 1.00 98.06 484 ALA A C 1
ATOM 3761 O O . ALA A 1 484 ? 34.652 9.066 -18.614 1.00 98.06 484 ALA A O 1
ATOM 3762 N N . VAL A 1 485 ? 34.059 6.987 -19.251 1.00 98.50 485 VAL A N 1
ATOM 3763 C CA . VAL A 1 485 ? 35.031 6.266 -18.419 1.00 98.50 485 VAL A CA 1
ATOM 3764 C C . VAL A 1 485 ? 36.008 5.520 -19.315 1.00 98.50 485 VAL A C 1
ATOM 3766 O O . VAL A 1 485 ? 35.589 4.745 -20.175 1.00 98.50 485 VAL A O 1
ATOM 3769 N N . ASN A 1 486 ? 37.304 5.728 -19.093 1.00 98.19 486 ASN A N 1
ATOM 3770 C CA . ASN A 1 486 ? 38.350 4.956 -19.748 1.00 98.19 486 ASN A CA 1
ATOM 3771 C C . ASN A 1 486 ? 38.460 3.567 -19.106 1.00 98.19 486 ASN A C 1
ATOM 3773 O O . ASN A 1 486 ? 38.591 3.428 -17.885 1.00 98.19 486 ASN A O 1
ATOM 3777 N N . LEU A 1 487 ? 38.421 2.520 -19.927 1.00 96.88 487 LEU A N 1
ATOM 3778 C CA . LEU A 1 487 ? 38.373 1.142 -19.446 1.00 96.88 487 LEU A CA 1
ATOM 3779 C C . LEU A 1 487 ? 39.696 0.654 -18.851 1.00 96.88 487 LEU A C 1
ATOM 3781 O O . LEU A 1 487 ? 39.669 -0.255 -18.024 1.00 96.88 487 LEU A O 1
ATOM 3785 N N . LYS A 1 488 ? 40.827 1.263 -19.218 1.00 95.62 488 LYS A N 1
ATOM 3786 C CA . LYS A 1 488 ? 42.152 0.898 -18.703 1.00 95.62 488 LYS A CA 1
ATOM 3787 C C . LYS A 1 488 ? 42.508 1.683 -17.445 1.00 95.62 488 LYS A C 1
ATOM 3789 O O . LYS A 1 488 ? 42.939 1.097 -16.459 1.00 95.62 488 LYS A O 1
ATOM 3794 N N . THR A 1 489 ? 42.336 3.003 -17.472 1.00 96.81 489 THR A N 1
ATOM 3795 C CA . THR A 1 489 ? 42.790 3.892 -16.388 1.00 96.81 489 THR A CA 1
ATOM 3796 C C . THR A 1 489 ? 41.724 4.168 -15.335 1.00 96.81 489 THR A C 1
ATOM 3798 O O . THR A 1 489 ? 42.052 4.702 -14.280 1.00 96.81 489 THR A O 1
ATOM 3801 N N . ARG A 1 490 ? 40.452 3.843 -15.612 1.00 96.38 490 ARG A N 1
ATOM 3802 C CA . ARG A 1 490 ? 39.278 4.229 -14.800 1.00 96.38 490 ARG A CA 1
ATOM 3803 C C . ARG A 1 490 ? 39.047 5.735 -14.691 1.00 96.38 490 ARG A C 1
ATOM 3805 O O . ARG A 1 490 ? 38.150 6.158 -13.963 1.00 96.38 490 ARG A O 1
ATOM 3812 N N . ALA A 1 491 ? 39.807 6.548 -15.424 1.00 97.25 491 ALA A N 1
ATOM 3813 C CA . ALA A 1 491 ? 39.613 7.988 -15.448 1.00 97.25 491 ALA A CA 1
ATOM 3814 C C . ALA A 1 491 ? 38.239 8.325 -16.041 1.00 97.25 491 ALA A C 1
ATOM 3816 O O . ALA A 1 491 ? 37.829 7.740 -17.047 1.00 97.25 491 ALA A O 1
ATOM 3817 N N . VAL A 1 492 ? 37.541 9.272 -15.412 1.00 97.75 492 VAL A N 1
ATOM 3818 C CA . VAL A 1 492 ? 36.240 9.772 -15.866 1.00 97.75 492 VAL A CA 1
ATOM 3819 C C . VAL A 1 492 ? 36.393 11.216 -16.323 1.00 97.75 492 VAL A C 1
ATOM 3821 O O . VAL A 1 492 ? 37.003 12.019 -15.620 1.00 97.75 492 VAL A O 1
ATOM 3824 N N . ARG A 1 493 ? 35.810 11.552 -17.476 1.00 96.56 493 ARG A N 1
ATOM 3825 C CA . ARG A 1 493 ? 35.770 12.921 -18.012 1.00 96.56 493 ARG A CA 1
ATOM 3826 C C . ARG A 1 493 ? 34.370 13.297 -18.478 1.00 96.56 493 ARG A C 1
ATOM 3828 O O . ARG A 1 493 ? 33.600 12.436 -18.909 1.00 96.56 493 ARG A O 1
ATOM 3835 N N . ASP A 1 494 ? 34.066 14.586 -18.439 1.00 96.38 494 ASP A N 1
ATOM 3836 C CA . ASP A 1 494 ? 32.825 15.118 -18.992 1.00 96.38 494 ASP A CA 1
ATOM 3837 C C . ASP A 1 494 ? 32.932 15.225 -20.521 1.00 96.38 494 ASP A C 1
ATOM 3839 O O . ASP A 1 494 ? 33.954 15.641 -21.063 1.00 96.38 494 ASP A O 1
ATOM 3843 N N . VAL A 1 495 ? 31.874 14.806 -21.217 1.00 96.31 495 VAL A N 1
ATOM 3844 C CA . VAL A 1 495 ? 31.772 14.817 -22.688 1.00 96.31 495 VAL A CA 1
ATOM 3845 C C . VAL A 1 495 ? 30.807 15.904 -23.142 1.00 96.31 495 VAL A C 1
ATOM 3847 O O . VAL A 1 495 ? 31.088 16.640 -24.081 1.00 96.31 495 VAL A O 1
ATOM 3850 N N . LEU A 1 496 ? 29.657 16.007 -22.474 1.00 95.00 496 LEU A N 1
ATOM 3851 C CA . LEU A 1 496 ? 28.628 16.987 -22.795 1.00 95.00 496 LEU A CA 1
ATOM 3852 C C . LEU A 1 496 ? 27.856 17.372 -21.533 1.00 95.00 496 LEU A C 1
ATOM 3854 O O . LEU A 1 496 ? 27.552 16.518 -20.702 1.00 95.00 496 LEU A O 1
ATOM 3858 N N . SER A 1 497 ? 27.498 18.647 -21.399 1.00 92.31 497 SER A N 1
ATOM 3859 C CA . SER A 1 497 ? 26.727 19.165 -20.268 1.00 92.31 497 SER A CA 1
ATOM 3860 C C . SER A 1 497 ? 25.563 20.043 -20.734 1.00 92.31 497 SER A C 1
ATOM 3862 O O . SER A 1 497 ? 25.436 20.380 -21.910 1.00 92.31 497 SER A O 1
ATOM 3864 N N . GLY A 1 498 ? 24.675 20.399 -19.804 1.00 84.06 498 GLY A N 1
ATOM 3865 C CA . GLY A 1 498 ? 23.663 21.438 -20.027 1.00 84.06 498 GLY A CA 1
ATOM 3866 C C . GLY A 1 498 ? 22.229 20.936 -20.192 1.00 84.06 498 GLY A C 1
ATOM 3867 O O . GLY A 1 498 ? 21.302 21.725 -20.010 1.00 84.06 498 GLY A O 1
ATOM 3868 N N . PHE A 1 499 ? 22.000 19.635 -20.377 1.00 83.25 499 PHE A N 1
ATOM 3869 C CA . PHE A 1 499 ? 20.660 19.063 -20.579 1.00 83.25 499 PHE A CA 1
ATOM 3870 C C . PHE A 1 499 ? 20.390 17.879 -19.658 1.00 83.25 499 PHE A C 1
ATOM 3872 O O . PHE A 1 499 ? 21.318 17.210 -19.236 1.00 83.25 499 PHE A O 1
ATOM 3879 N N . GLN A 1 500 ? 19.121 17.581 -19.356 1.00 87.94 500 GLN A N 1
ATOM 3880 C CA . GLN A 1 500 ? 18.775 16.342 -18.655 1.00 87.94 500 GLN A CA 1
ATOM 3881 C C . GLN A 1 500 ? 18.696 15.181 -19.657 1.00 87.94 500 GLN A C 1
ATOM 3883 O O . GLN A 1 500 ? 17.654 14.975 -20.289 1.00 87.94 500 GLN A O 1
ATOM 3888 N N . PHE A 1 501 ? 19.788 14.433 -19.790 1.00 91.38 501 PHE A N 1
ATOM 3889 C CA . PHE A 1 501 ? 19.899 13.317 -20.728 1.00 91.38 501 PHE A CA 1
ATOM 3890 C C . PHE A 1 501 ? 19.113 12.087 -20.254 1.00 91.38 501 PHE A C 1
ATOM 3892 O O . PHE A 1 501 ? 18.922 11.853 -19.056 1.00 91.38 501 PHE A O 1
ATOM 3899 N N . ARG A 1 502 ? 18.591 11.318 -21.211 1.00 90.12 502 ARG A N 1
ATOM 3900 C CA . ARG A 1 502 ? 17.755 10.133 -20.968 1.00 90.12 502 ARG A CA 1
ATOM 3901 C C . ARG A 1 502 ? 18.345 8.882 -21.589 1.00 90.12 502 ARG A C 1
ATOM 3903 O O . ARG A 1 502 ? 18.395 7.860 -20.918 1.00 90.12 502 ARG A O 1
ATOM 3910 N N . GLU A 1 503 ? 18.769 8.998 -22.837 1.00 93.19 503 GLU A N 1
ATOM 3911 C CA . GLU A 1 503 ? 19.326 7.927 -23.655 1.00 93.19 503 GLU A CA 1
ATOM 3912 C C . GLU A 1 503 ? 20.484 8.505 -24.460 1.00 93.19 503 GLU A C 1
ATOM 3914 O O . GLU A 1 503 ? 20.495 9.710 -24.737 1.00 93.19 503 GLU A O 1
ATOM 3919 N N . LEU A 1 504 ? 21.429 7.650 -24.831 1.00 95.69 504 LEU A N 1
ATOM 3920 C CA . LEU A 1 504 ? 22.475 7.979 -25.784 1.00 95.69 504 LEU A CA 1
ATOM 3921 C C . LEU A 1 504 ? 22.835 6.747 -26.614 1.00 95.69 504 LEU A C 1
ATOM 3923 O O . LEU A 1 504 ? 22.672 5.620 -26.139 1.00 95.69 504 LEU A O 1
ATOM 3927 N N . ASP A 1 505 ? 23.341 6.988 -27.814 1.00 96.06 505 ASP A N 1
ATOM 3928 C CA . ASP A 1 505 ? 23.986 5.984 -28.653 1.00 96.06 505 ASP A CA 1
ATOM 3929 C C . ASP A 1 505 ? 25.113 6.633 -29.469 1.00 96.06 505 ASP A C 1
ATOM 3931 O O . ASP A 1 505 ? 25.126 7.858 -29.629 1.00 96.06 505 ASP A O 1
ATOM 3935 N N . ILE A 1 506 ? 26.071 5.838 -29.945 1.00 95.81 506 ILE A N 1
ATOM 3936 C CA . ILE A 1 506 ? 27.301 6.342 -30.577 1.00 95.81 506 ILE A CA 1
ATOM 3937 C C . ILE A 1 506 ? 27.455 5.736 -31.974 1.00 95.81 506 ILE A C 1
ATOM 3939 O O . ILE A 1 506 ? 27.392 4.523 -32.148 1.00 95.81 506 ILE A O 1
ATOM 3943 N N . ALA A 1 507 ? 27.664 6.593 -32.971 1.00 94.75 507 ALA A N 1
ATOM 3944 C CA . ALA A 1 507 ? 27.933 6.210 -34.351 1.00 94.75 507 ALA A CA 1
ATOM 3945 C C . ALA A 1 507 ? 29.346 5.618 -34.477 1.00 94.75 507 ALA A C 1
ATOM 3947 O O . ALA A 1 507 ? 30.207 5.926 -33.652 1.00 94.75 507 ALA A O 1
ATOM 3948 N N . PRO A 1 508 ? 29.641 4.841 -35.537 1.00 93.81 508 PRO A N 1
ATOM 3949 C CA . PRO A 1 508 ? 30.984 4.302 -35.777 1.00 93.81 508 PRO A CA 1
ATOM 3950 C C . PRO A 1 508 ? 32.102 5.355 -35.814 1.00 93.81 508 PRO A C 1
ATOM 3952 O O . PRO A 1 508 ? 33.244 5.046 -35.490 1.00 93.81 508 PRO A O 1
ATOM 3955 N N . ASP A 1 509 ? 31.777 6.595 -36.182 1.00 93.56 509 ASP A N 1
ATOM 3956 C CA . ASP A 1 509 ? 32.706 7.728 -36.232 1.00 93.56 509 ASP A CA 1
ATOM 3957 C C . ASP A 1 509 ? 32.845 8.489 -34.897 1.00 93.56 509 ASP A C 1
ATOM 3959 O O . ASP A 1 509 ? 33.538 9.502 -34.832 1.00 93.56 509 ASP A O 1
ATOM 3963 N N . GLY A 1 510 ? 32.198 8.018 -33.825 1.00 94.50 510 GLY A N 1
ATOM 3964 C CA . GLY A 1 510 ? 32.270 8.609 -32.487 1.00 94.50 510 GLY A CA 1
ATOM 3965 C C . GLY A 1 510 ? 31.265 9.734 -32.223 1.00 94.50 510 GLY A C 1
ATOM 3966 O O . GLY A 1 510 ? 31.185 10.226 -31.091 1.00 94.50 510 GLY A O 1
ATOM 3967 N N . ARG A 1 511 ? 30.456 10.134 -33.215 1.00 96.19 511 ARG A N 1
ATOM 3968 C CA . ARG A 1 511 ? 29.369 11.100 -33.001 1.00 96.19 511 ARG A CA 1
ATOM 3969 C C . ARG A 1 511 ? 28.245 10.474 -32.182 1.00 96.19 511 ARG A C 1
ATOM 3971 O O . ARG A 1 511 ? 27.942 9.292 -32.300 1.00 96.19 511 ARG A O 1
ATOM 3978 N N . ILE A 1 512 ? 27.610 11.278 -31.340 1.00 96.75 512 ILE A N 1
ATOM 3979 C CA . ILE A 1 512 ? 26.613 10.828 -30.369 1.00 96.75 512 ILE A CA 1
ATOM 3980 C C . ILE A 1 512 ? 25.231 11.279 -30.822 1.00 96.75 512 ILE A C 1
ATOM 3982 O O . ILE A 1 512 ? 25.044 12.441 -31.186 1.00 96.75 512 ILE A O 1
ATOM 3986 N N . VAL A 1 513 ? 24.240 10.402 -30.696 1.00 96.69 513 VAL A N 1
ATOM 3987 C CA . VAL A 1 513 ? 22.848 10.828 -30.565 1.00 96.69 513 VAL A CA 1
ATOM 3988 C C . VAL A 1 513 ? 22.426 10.771 -29.104 1.00 96.69 513 VAL A C 1
ATOM 3990 O O . VAL A 1 513 ? 22.730 9.807 -28.407 1.00 96.69 513 VAL A O 1
ATOM 3993 N N . ALA A 1 514 ? 21.710 11.790 -28.627 1.00 95.56 514 ALA A N 1
ATOM 3994 C CA . ALA A 1 514 ? 21.175 11.803 -27.272 1.00 95.56 514 ALA A CA 1
ATOM 3995 C C . ALA A 1 514 ? 19.706 12.231 -27.237 1.00 95.56 514 ALA A C 1
ATOM 3997 O O . ALA A 1 514 ? 19.303 13.200 -27.887 1.00 95.56 514 ALA A O 1
ATOM 3998 N N . THR A 1 515 ? 18.920 11.553 -26.402 1.00 94.19 515 THR A N 1
ATOM 3999 C CA . THR A 1 515 ? 17.563 11.979 -26.042 1.00 94.19 515 THR A CA 1
ATOM 4000 C C . THR A 1 515 ? 17.638 12.838 -24.782 1.00 94.19 515 THR A C 1
ATOM 4002 O O . THR A 1 515 ? 18.199 12.416 -23.767 1.00 94.19 515 THR A O 1
ATOM 4005 N N . LEU A 1 516 ? 17.026 14.023 -24.799 1.00 90.81 516 LEU A N 1
ATOM 4006 C CA . LEU A 1 516 ? 16.999 14.946 -23.661 1.00 90.81 516 LEU A CA 1
ATOM 4007 C C . LEU A 1 516 ? 15.582 15.377 -23.281 1.00 90.81 516 LEU A C 1
ATOM 4009 O O . LEU A 1 516 ? 14.675 15.420 -24.115 1.00 90.81 516 LEU A O 1
ATOM 4013 N N . ARG A 1 517 ? 15.396 15.718 -22.000 1.00 81.50 517 ARG A N 1
ATOM 4014 C CA . ARG A 1 517 ? 14.134 16.240 -21.460 1.00 81.50 517 ARG A CA 1
ATOM 4015 C C . ARG A 1 517 ? 14.255 17.724 -21.113 1.00 81.50 517 ARG A C 1
ATOM 4017 O O . ARG A 1 517 ? 15.083 18.103 -20.288 1.00 81.50 517 ARG A O 1
ATOM 4024 N N . ALA A 1 518 ? 13.379 18.535 -21.702 1.00 73.06 518 ALA A N 1
ATOM 4025 C CA . ALA A 1 518 ? 13.197 19.959 -21.403 1.00 73.06 518 ALA A CA 1
ATOM 4026 C C . ALA A 1 518 ? 11.687 20.281 -21.292 1.00 73.06 518 ALA A C 1
ATOM 4028 O O . ALA A 1 518 ? 10.986 19.610 -20.536 1.00 73.06 518 ALA A O 1
ATOM 4029 N N . ARG A 1 519 ? 11.153 21.245 -22.066 1.00 72.38 519 ARG A N 1
ATOM 4030 C CA . ARG A 1 519 ? 9.693 21.485 -22.210 1.00 72.38 519 ARG A CA 1
ATOM 4031 C C . ARG A 1 519 ? 8.946 20.339 -22.926 1.00 72.38 519 ARG A C 1
ATOM 4033 O O . ARG A 1 519 ? 7.723 20.326 -22.954 1.00 72.38 519 ARG A O 1
ATOM 4040 N N . GLY A 1 520 ? 9.692 19.380 -23.472 1.00 80.38 520 GLY A N 1
ATOM 4041 C CA . GLY A 1 520 ? 9.247 18.141 -24.108 1.00 80.38 520 GLY A CA 1
ATOM 4042 C C . GLY A 1 520 ? 10.424 17.163 -24.203 1.00 80.38 520 GLY A C 1
ATOM 4043 O O . GLY A 1 520 ? 11.444 17.371 -23.537 1.00 80.38 520 GLY A O 1
ATOM 4044 N N . VAL A 1 521 ? 10.299 16.116 -25.021 1.00 86.75 521 VAL A N 1
ATOM 4045 C CA . VAL A 1 521 ? 11.404 15.189 -25.319 1.00 86.75 521 VAL A CA 1
ATOM 4046 C C . VAL A 1 521 ? 11.913 15.446 -26.733 1.00 86.75 521 VAL A C 1
ATOM 4048 O O . VAL A 1 521 ? 11.123 15.622 -27.664 1.00 86.75 521 VAL A O 1
ATOM 4051 N N . SER A 1 522 ? 13.229 15.530 -26.887 1.00 91.81 522 SER A N 1
ATOM 4052 C CA . SER A 1 522 ? 13.853 15.732 -28.191 1.00 91.81 522 SER A CA 1
ATOM 4053 C C . SER A 1 522 ? 15.177 15.012 -28.319 1.00 91.81 522 SER A C 1
ATOM 4055 O O . SER A 1 522 ? 15.840 14.736 -27.321 1.00 91.81 522 SER A O 1
ATOM 4057 N N . MET A 1 523 ? 15.569 14.804 -29.568 1.00 94.00 523 MET A N 1
ATOM 4058 C CA . MET A 1 523 ? 16.812 14.170 -29.962 1.00 94.00 523 MET A CA 1
ATOM 4059 C C . MET A 1 523 ? 17.778 15.213 -30.514 1.00 94.00 523 MET A C 1
ATOM 4061 O O . MET A 1 523 ? 17.392 16.075 -31.316 1.00 94.00 523 MET A O 1
ATOM 4065 N N . ILE A 1 524 ? 19.033 15.111 -30.097 1.00 95.25 524 ILE A N 1
ATOM 4066 C CA . ILE A 1 524 ? 20.137 15.922 -30.604 1.00 95.25 524 ILE A CA 1
ATOM 4067 C C . ILE A 1 524 ? 21.252 15.021 -31.113 1.00 95.25 524 ILE A C 1
ATOM 4069 O O . ILE A 1 524 ? 21.451 13.929 -30.582 1.00 95.25 524 ILE A O 1
ATOM 4073 N N . GLY A 1 525 ? 21.975 15.505 -32.112 1.00 96.50 525 GLY A N 1
ATOM 4074 C CA . GLY A 1 525 ? 23.279 14.984 -32.480 1.00 96.50 525 GLY A CA 1
ATOM 4075 C C . GLY A 1 525 ? 24.378 15.856 -31.883 1.00 96.50 525 GLY A C 1
ATOM 4076 O O . GLY A 1 525 ? 24.205 17.069 -31.714 1.00 96.50 525 GLY A O 1
ATOM 4077 N N . PHE A 1 526 ? 25.489 15.227 -31.527 1.00 97.00 526 PHE A N 1
ATOM 4078 C CA . PHE A 1 526 ? 26.664 15.887 -30.984 1.00 97.00 526 PHE A CA 1
ATOM 4079 C C . PHE A 1 526 ? 27.932 15.250 -31.535 1.00 97.00 526 PHE A C 1
ATOM 4081 O O . PHE A 1 526 ? 28.072 14.030 -31.537 1.00 97.00 526 PHE A O 1
ATOM 4088 N N . ASP A 1 527 ? 28.865 16.087 -31.967 1.00 96.44 527 ASP A N 1
ATOM 4089 C CA . ASP A 1 527 ? 30.211 15.686 -32.345 1.00 96.44 527 ASP A CA 1
ATOM 4090 C C . ASP A 1 527 ? 31.193 16.102 -31.235 1.00 96.44 527 ASP A C 1
ATOM 4092 O O . ASP A 1 527 ? 31.453 17.299 -31.075 1.00 96.44 527 ASP A O 1
ATOM 4096 N N . PRO A 1 528 ? 31.746 15.145 -30.463 1.00 94.38 528 PRO A N 1
ATOM 4097 C CA . PRO A 1 528 ? 32.709 15.445 -29.407 1.00 94.38 528 PRO A CA 1
ATOM 4098 C C . PRO A 1 528 ? 34.019 16.069 -29.901 1.00 94.38 528 PRO A C 1
ATOM 4100 O O . PRO A 1 528 ? 34.663 16.773 -29.129 1.00 94.38 528 PRO A O 1
ATOM 4103 N N . GLY A 1 529 ? 34.426 15.810 -31.149 1.00 91.94 529 GLY A N 1
ATOM 4104 C CA . GLY A 1 529 ? 35.689 16.301 -31.702 1.00 91.94 529 GLY A CA 1
ATOM 4105 C C . GLY A 1 529 ? 35.628 17.782 -32.071 1.00 91.94 529 GLY A C 1
ATOM 4106 O O . GLY A 1 529 ? 36.544 18.538 -31.755 1.00 91.94 529 GLY A O 1
ATOM 4107 N N . SER A 1 530 ? 34.530 18.209 -32.701 1.00 94.56 530 SER A N 1
ATOM 4108 C CA . SER A 1 530 ? 34.313 19.617 -33.075 1.00 94.56 530 SER A CA 1
ATOM 4109 C C . SER A 1 530 ? 33.528 20.426 -32.038 1.00 94.56 530 SER A C 1
ATOM 4111 O O . SER A 1 530 ? 33.488 21.654 -32.110 1.00 94.56 530 SER A O 1
ATOM 4113 N N . GLY A 1 531 ? 32.852 19.762 -31.097 1.00 93.56 531 GLY A N 1
ATOM 4114 C CA . GLY A 1 531 ? 31.911 20.384 -30.164 1.00 93.56 53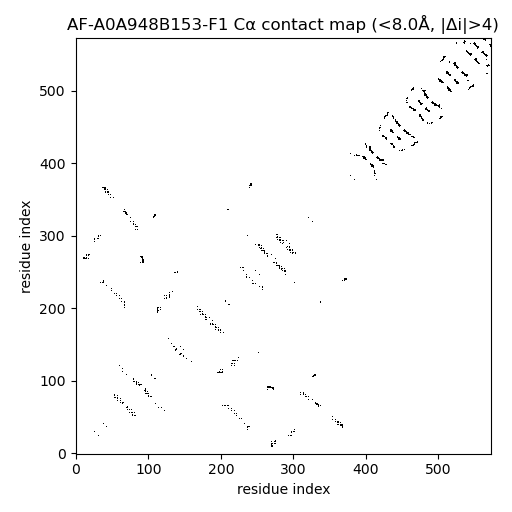1 GLY A CA 1
ATOM 4115 C C . GLY A 1 531 ? 30.568 20.776 -30.799 1.00 93.56 531 GLY A C 1
ATOM 4116 O O . GLY A 1 531 ? 29.711 21.351 -30.120 1.00 93.56 531 GLY A O 1
ATOM 4117 N N . LYS A 1 532 ? 30.353 20.477 -32.088 1.00 95.50 532 LYS A N 1
ATOM 4118 C CA . LYS A 1 532 ? 29.139 20.853 -32.821 1.00 95.50 532 LYS A CA 1
ATOM 4119 C C . LYS A 1 532 ? 27.927 20.070 -32.316 1.00 95.50 532 LYS A C 1
ATOM 4121 O O . LYS A 1 532 ? 27.956 18.847 -32.208 1.00 95.50 532 LYS A O 1
ATOM 4126 N N . GLN A 1 533 ? 26.828 20.783 -32.080 1.00 95.12 533 GLN A N 1
ATOM 4127 C CA . GLN A 1 533 ? 25.525 20.219 -31.720 1.00 95.12 533 GLN A CA 1
ATOM 4128 C C . GLN A 1 533 ? 24.487 20.575 -32.779 1.00 95.12 533 GLN A C 1
ATOM 4130 O O . GLN A 1 533 ? 24.501 21.679 -33.323 1.00 95.12 533 GLN A O 1
ATOM 4135 N N . TRP A 1 534 ? 23.554 19.666 -33.041 1.00 95.44 534 TRP A N 1
ATOM 4136 C CA . TRP A 1 534 ? 22.409 19.938 -33.905 1.00 95.44 534 TRP A CA 1
ATOM 4137 C C . TRP A 1 534 ? 21.159 19.226 -33.398 1.00 95.44 534 TRP A C 1
ATOM 4139 O O . TRP A 1 534 ? 21.210 18.206 -32.709 1.00 95.44 534 TRP A O 1
ATOM 4149 N N . ARG A 1 535 ? 19.998 19.792 -33.720 1.00 94.12 535 ARG A N 1
ATOM 4150 C CA . ARG A 1 535 ? 18.708 19.187 -33.397 1.00 94.12 535 ARG A CA 1
ATOM 4151 C C . ARG A 1 535 ? 18.327 18.209 -34.501 1.00 94.12 535 ARG A C 1
ATOM 4153 O O . ARG A 1 535 ? 18.313 18.595 -35.660 1.00 94.12 535 ARG A O 1
ATOM 4160 N N . ILE A 1 536 ? 17.930 16.997 -34.119 1.00 95.00 536 ILE A N 1
ATOM 4161 C CA . ILE A 1 536 ? 17.441 15.982 -35.061 1.00 95.00 536 ILE A CA 1
ATOM 4162 C C . ILE A 1 536 ? 15.918 16.082 -35.168 1.00 95.00 536 ILE A C 1
ATOM 4164 O O . ILE A 1 536 ? 15.371 16.370 -36.226 1.00 95.00 536 ILE A O 1
ATOM 4168 N N . ALA A 1 537 ? 15.207 15.862 -34.058 1.00 93.44 537 ALA A N 1
ATOM 4169 C CA . ALA A 1 537 ? 13.745 15.852 -34.039 1.00 93.44 537 ALA A CA 1
ATOM 4170 C C . ALA A 1 537 ? 13.173 15.968 -32.614 1.00 93.44 537 ALA A C 1
ATOM 4172 O O . ALA A 1 537 ? 13.891 15.902 -31.615 1.00 93.44 537 ALA A O 1
ATOM 4173 N N . GLY A 1 538 ? 11.853 16.147 -32.512 1.00 91.75 538 GLY A N 1
ATOM 4174 C CA . GLY A 1 538 ? 11.111 15.830 -31.287 1.00 91.75 538 GLY A CA 1
ATOM 4175 C C . GLY A 1 538 ? 10.819 14.328 -31.211 1.00 91.75 538 GLY A C 1
ATOM 4176 O O . GLY A 1 538 ? 10.561 13.719 -32.249 1.00 91.75 538 GLY A O 1
ATOM 4177 N N . GLY A 1 539 ? 10.846 13.763 -30.003 1.00 89.44 539 GLY A N 1
ATOM 4178 C CA . GLY A 1 539 ? 10.687 12.323 -29.764 1.00 89.44 539 GLY A CA 1
ATOM 4179 C C . GLY A 1 539 ? 11.832 11.717 -28.950 1.00 89.44 539 GLY A C 1
ATOM 4180 O O . GLY A 1 539 ? 12.660 12.451 -28.402 1.00 89.44 539 GLY A O 1
ATOM 4181 N N . CYS A 1 540 ? 11.824 10.392 -28.810 1.00 88.75 540 CYS A N 1
ATOM 4182 C CA . CYS A 1 540 ? 12.729 9.621 -27.947 1.00 88.75 540 CYS A CA 1
ATOM 4183 C C . CYS A 1 540 ? 13.183 8.303 -28.604 1.00 88.75 540 CYS A C 1
ATOM 4185 O O . CYS A 1 540 ? 12.909 8.067 -29.778 1.00 88.75 540 CYS A O 1
ATOM 4187 N N . SER A 1 541 ? 13.868 7.441 -27.846 1.00 85.38 541 SER A N 1
ATOM 4188 C CA . SER A 1 541 ? 14.346 6.122 -28.285 1.00 85.38 541 SER A CA 1
ATOM 4189 C C . SER A 1 541 ? 15.302 6.205 -29.470 1.00 85.38 541 SER A C 1
ATOM 4191 O O . SER A 1 541 ? 15.168 5.484 -30.459 1.00 85.38 541 SER A O 1
ATOM 4193 N N . ALA A 1 542 ? 16.265 7.117 -29.350 1.00 88.94 542 ALA A N 1
ATOM 4194 C CA . ALA A 1 542 ? 17.318 7.312 -30.327 1.00 88.94 542 ALA A CA 1
ATOM 4195 C C . ALA A 1 542 ? 18.336 6.168 -30.274 1.00 88.94 542 ALA A C 1
ATOM 4197 O O . ALA A 1 542 ? 18.961 5.927 -29.242 1.00 88.94 542 ALA A O 1
ATOM 4198 N N . SER A 1 543 ? 18.515 5.478 -31.391 1.00 91.50 543 SER A N 1
ATOM 4199 C CA . SER A 1 543 ? 19.579 4.498 -31.606 1.00 91.50 543 SER A CA 1
ATOM 4200 C C . SER A 1 543 ? 20.094 4.648 -33.027 1.00 91.50 543 SER A C 1
ATOM 4202 O O . SER A 1 543 ? 19.315 4.921 -33.947 1.00 91.50 543 SER A O 1
ATOM 4204 N N . LEU A 1 544 ? 21.405 4.536 -33.190 1.00 93.88 544 LEU A N 1
ATOM 4205 C CA . LEU A 1 544 ? 22.084 4.747 -34.457 1.00 93.88 544 LEU A CA 1
ATOM 4206 C C . LEU A 1 544 ? 22.164 3.440 -35.233 1.00 93.88 544 LEU A C 1
ATOM 4208 O O . LEU A 1 544 ? 22.446 2.369 -34.697 1.00 93.88 544 LEU A O 1
ATOM 4212 N N . ALA A 1 545 ? 21.903 3.535 -36.531 1.00 91.88 545 ALA A N 1
ATOM 4213 C CA . ALA A 1 545 ? 22.155 2.436 -37.437 1.00 91.88 545 ALA A CA 1
ATOM 4214 C C . ALA A 1 545 ? 23.673 2.198 -37.566 1.00 91.88 545 ALA A C 1
ATOM 4216 O O . ALA A 1 545 ? 24.453 3.148 -37.462 1.00 91.88 545 ALA A O 1
ATOM 4217 N N . PRO A 1 546 ? 24.108 0.961 -37.877 1.00 88.56 546 PRO A N 1
ATOM 4218 C CA . PRO A 1 546 ? 25.528 0.638 -38.047 1.00 88.56 546 PRO A CA 1
ATOM 4219 C C . PRO A 1 546 ? 26.248 1.438 -39.140 1.00 88.56 546 PRO A C 1
ATOM 4221 O O . PRO A 1 546 ? 27.470 1.476 -39.161 1.00 88.56 546 PRO A O 1
ATOM 4224 N N . ASP A 1 547 ? 25.510 2.070 -40.055 1.00 91.50 547 ASP A N 1
ATOM 4225 C CA . ASP A 1 547 ? 26.071 2.959 -41.077 1.00 91.50 547 ASP A CA 1
ATOM 4226 C C . ASP A 1 547 ? 26.370 4.380 -40.567 1.00 91.50 547 ASP A C 1
ATOM 4228 O O . ASP A 1 547 ? 26.928 5.186 -41.309 1.00 91.50 547 ASP A O 1
ATOM 4232 N N . GLY A 1 548 ? 25.968 4.710 -39.334 1.00 93.44 548 GLY A N 1
ATOM 4233 C CA . GLY A 1 548 ? 26.131 6.029 -38.722 1.00 93.44 548 GLY A CA 1
ATOM 4234 C C . GLY A 1 548 ? 25.279 7.142 -39.341 1.00 93.44 548 GLY A C 1
ATOM 4235 O O . GLY A 1 548 ? 25.432 8.299 -38.962 1.00 93.44 548 GLY A O 1
ATOM 4236 N N . ARG A 1 549 ? 24.389 6.832 -40.290 1.00 95.00 549 ARG A N 1
ATOM 4237 C CA . ARG A 1 549 ? 23.613 7.829 -41.051 1.00 95.00 549 ARG A CA 1
ATOM 4238 C C . ARG A 1 549 ? 22.154 7.888 -40.647 1.00 95.00 549 ARG A C 1
ATOM 4240 O O . ARG A 1 549 ? 21.494 8.892 -40.893 1.00 95.00 549 ARG A O 1
ATOM 4247 N N . ARG A 1 550 ? 21.629 6.820 -40.052 1.00 96.69 550 ARG A N 1
ATOM 4248 C CA . ARG A 1 550 ? 20.208 6.707 -39.712 1.00 96.69 550 ARG A CA 1
ATOM 4249 C C . ARG A 1 550 ? 20.005 6.583 -38.216 1.00 96.69 550 ARG A C 1
ATOM 4251 O O . ARG A 1 550 ? 20.796 5.946 -37.529 1.00 96.69 550 ARG A O 1
ATOM 4258 N N . VAL A 1 551 ? 18.912 7.153 -37.729 1.00 96.31 551 VAL A N 1
ATOM 4259 C CA . VAL A 1 551 ? 18.536 7.123 -36.319 1.00 96.31 551 VAL A CA 1
ATOM 4260 C C . VAL A 1 551 ? 17.061 6.784 -36.149 1.00 96.31 551 VAL A C 1
ATOM 4262 O O . VAL A 1 551 ? 16.204 7.273 -36.890 1.00 96.31 551 VAL A O 1
ATOM 4265 N N . THR A 1 552 ? 16.749 5.949 -35.164 1.00 95.50 552 THR A N 1
ATOM 4266 C CA . THR A 1 552 ? 15.366 5.691 -34.752 1.00 95.50 552 THR A CA 1
ATOM 4267 C C . THR A 1 552 ? 14.784 6.894 -34.016 1.00 95.50 552 THR A C 1
ATOM 4269 O O . THR A 1 552 ? 15.455 7.527 -33.208 1.00 95.50 552 THR A O 1
ATOM 4272 N N . ASN A 1 553 ? 13.517 7.210 -34.262 1.00 93.94 553 ASN A N 1
ATOM 4273 C CA . ASN A 1 553 ? 12.782 8.223 -33.516 1.00 93.94 553 ASN A CA 1
ATOM 4274 C C . ASN A 1 553 ? 11.386 7.704 -33.178 1.00 93.94 553 ASN A C 1
ATOM 4276 O O . ASN A 1 553 ? 10.550 7.528 -34.064 1.00 93.94 553 ASN A O 1
ATOM 4280 N N . ASN A 1 554 ? 11.127 7.496 -31.893 1.00 91.69 554 ASN A N 1
ATOM 4281 C CA . ASN A 1 554 ? 9.787 7.255 -31.395 1.00 91.69 554 ASN A CA 1
ATOM 4282 C C . ASN A 1 554 ? 9.068 8.599 -31.202 1.00 91.69 554 ASN A C 1
ATOM 4284 O O . ASN A 1 554 ? 9.401 9.395 -30.316 1.00 91.69 554 ASN A O 1
ATOM 4288 N N . GLU A 1 555 ? 8.103 8.872 -32.076 1.00 86.94 555 GLU A N 1
ATOM 4289 C CA . GLU A 1 555 ? 7.480 10.187 -32.205 1.00 86.94 555 GLU A CA 1
ATOM 4290 C C . GLU A 1 555 ? 6.403 10.415 -31.130 1.00 86.94 555 GLU A C 1
ATOM 4292 O O . GLU A 1 555 ? 5.661 9.503 -30.765 1.00 86.94 555 GLU A O 1
ATOM 4297 N N . GLY A 1 556 ? 6.270 11.666 -30.671 1.00 73.62 556 GLY A N 1
ATOM 4298 C CA . GLY A 1 556 ? 5.094 12.174 -29.951 1.00 73.62 556 GLY A CA 1
ATOM 4299 C C . GLY A 1 556 ? 4.576 11.299 -28.799 1.00 73.62 556 GLY A C 1
ATOM 4300 O O . GLY A 1 556 ? 5.112 11.337 -27.694 1.00 73.62 556 GLY A O 1
ATOM 4301 N N . ASP A 1 557 ? 3.482 10.577 -29.060 1.00 69.62 557 ASP A N 1
ATOM 4302 C CA . ASP A 1 557 ? 2.702 9.753 -28.124 1.00 69.62 557 ASP A CA 1
ATOM 4303 C C . ASP A 1 557 ? 3.150 8.279 -28.045 1.00 69.62 557 ASP A C 1
ATOM 4305 O O . ASP A 1 557 ? 2.455 7.453 -27.449 1.00 69.62 557 ASP A O 1
ATOM 4309 N N . HIS A 1 558 ? 4.307 7.956 -28.627 1.00 77.75 558 HIS A N 1
ATOM 4310 C CA . HIS A 1 558 ? 4.883 6.613 -28.714 1.00 77.75 558 HIS A CA 1
ATOM 4311 C C . HIS A 1 558 ? 4.063 5.610 -29.545 1.00 77.75 558 HIS A C 1
ATOM 4313 O O . HIS A 1 558 ? 4.135 4.403 -29.306 1.00 77.75 558 HIS A O 1
ATOM 4319 N N . ARG A 1 559 ? 3.270 6.081 -30.519 1.00 81.88 559 ARG A N 1
ATOM 4320 C CA . ARG A 1 559 ? 2.521 5.204 -31.442 1.00 81.88 559 ARG A CA 1
ATOM 4321 C C . ARG A 1 559 ? 3.200 4.983 -32.791 1.00 81.88 559 ARG A C 1
ATOM 4323 O O . ARG A 1 559 ? 2.749 4.132 -33.553 1.00 81.88 559 ARG A O 1
ATOM 4330 N N . LYS A 1 560 ? 4.239 5.756 -33.116 1.00 87.81 560 LYS A N 1
ATOM 4331 C CA . LYS A 1 560 ? 4.940 5.694 -34.405 1.00 87.81 560 LYS A CA 1
ATOM 4332 C C . LYS A 1 560 ? 6.448 5.689 -34.193 1.00 87.81 560 LYS A C 1
ATOM 4334 O O . LYS A 1 560 ? 6.981 6.577 -33.533 1.00 87.81 560 LYS A O 1
ATOM 4339 N N . LEU A 1 561 ? 7.116 4.724 -34.819 1.00 92.12 561 LEU A N 1
ATOM 4340 C CA . LEU A 1 561 ? 8.568 4.679 -34.942 1.00 92.12 561 LEU A CA 1
ATOM 4341 C C . LEU A 1 561 ? 8.949 5.146 -36.347 1.00 92.12 561 LEU A C 1
ATOM 4343 O O . LEU A 1 561 ? 8.530 4.536 -37.327 1.00 92.12 561 LEU A O 1
ATOM 4347 N N . ALA A 1 562 ? 9.716 6.227 -36.429 1.00 93.12 562 ALA A N 1
ATOM 4348 C CA . ALA A 1 562 ? 10.282 6.737 -37.668 1.00 93.12 562 ALA A CA 1
ATOM 4349 C C . ALA A 1 562 ? 11.780 6.421 -37.747 1.00 93.12 562 ALA A C 1
ATOM 4351 O O . ALA A 1 562 ? 12.470 6.366 -36.726 1.00 93.12 562 ALA A O 1
ATOM 4352 N N . ILE A 1 563 ? 12.293 6.279 -38.965 1.00 95.50 563 ILE A N 1
ATOM 4353 C CA . ILE A 1 563 ? 13.726 6.314 -39.256 1.00 95.50 563 ILE A CA 1
ATOM 4354 C C . ILE A 1 563 ? 14.040 7.696 -39.812 1.00 95.50 563 ILE A C 1
ATOM 4356 O O . ILE A 1 563 ? 13.360 8.193 -40.712 1.00 95.50 563 ILE A O 1
ATOM 4360 N N . ARG A 1 564 ? 15.066 8.338 -39.263 1.00 95.94 564 ARG A N 1
ATOM 4361 C CA . ARG A 1 564 ? 15.488 9.681 -39.656 1.00 95.94 564 ARG A CA 1
ATOM 4362 C C . ARG A 1 564 ? 16.940 9.694 -40.076 1.00 95.94 564 ARG A C 1
ATOM 4364 O O . ARG A 1 564 ? 17.731 8.881 -39.609 1.00 95.94 564 ARG A O 1
ATOM 4371 N N . ASP A 1 565 ? 17.273 10.630 -40.944 1.00 97.12 565 ASP A N 1
ATOM 4372 C CA . ASP A 1 565 ? 18.650 10.982 -41.237 1.00 97.12 565 ASP A CA 1
ATOM 4373 C C . ASP A 1 565 ? 19.288 11.637 -40.002 1.00 97.12 565 ASP A C 1
ATOM 4375 O O . ASP A 1 565 ? 18.679 12.495 -39.354 1.00 97.12 565 ASP A O 1
ATOM 4379 N N . PHE A 1 566 ? 20.490 11.194 -39.642 1.00 96.44 566 PHE A N 1
ATOM 4380 C CA . PHE A 1 566 ? 21.159 11.601 -38.410 1.00 96.44 566 PHE A CA 1
ATOM 4381 C C . PHE A 1 566 ? 21.593 13.069 -38.445 1.00 96.44 566 PHE A C 1
ATOM 4383 O O . PHE A 1 566 ? 21.510 13.743 -37.419 1.00 96.44 566 PHE A O 1
ATOM 4390 N N . GLU A 1 567 ? 22.007 13.590 -39.602 1.00 94.06 567 GLU A N 1
ATOM 4391 C CA . GLU A 1 567 ? 22.510 14.963 -39.722 1.00 94.06 567 GLU A CA 1
ATOM 4392 C C . GLU A 1 567 ? 21.385 15.976 -39.936 1.00 94.06 567 GLU A C 1
ATOM 4394 O O . GLU A 1 567 ? 21.295 16.976 -39.225 1.00 94.06 567 GLU A O 1
ATOM 4399 N N . SER A 1 568 ? 20.507 15.715 -40.903 1.00 94.75 568 SER A N 1
ATOM 4400 C CA . SER A 1 568 ? 19.440 16.639 -41.300 1.00 94.75 568 SER A CA 1
ATOM 4401 C C . SER A 1 568 ? 18.161 16.492 -40.473 1.00 94.75 568 SER A C 1
ATOM 4403 O O . SER A 1 568 ? 17.333 17.403 -40.453 1.00 94.75 568 SER A O 1
ATOM 4405 N N . GLY A 1 569 ? 17.953 15.343 -39.819 1.00 93.81 569 GLY A N 1
ATOM 4406 C CA . GLY A 1 569 ? 16.700 15.013 -39.135 1.00 93.81 569 GLY A CA 1
ATOM 4407 C C . GLY A 1 569 ? 15.537 14.670 -40.074 1.00 93.81 569 GLY A C 1
ATOM 4408 O O . GLY A 1 569 ? 14.420 14.416 -39.595 1.00 93.81 569 GLY A O 1
ATOM 4409 N N . ALA A 1 570 ? 15.774 14.644 -41.393 1.00 95.62 570 ALA A N 1
ATOM 4410 C CA . ALA A 1 570 ? 14.775 14.308 -42.400 1.00 95.62 570 ALA A CA 1
ATOM 4411 C C . ALA A 1 570 ? 14.208 12.903 -42.159 1.00 95.62 570 ALA A C 1
ATOM 4413 O O . ALA A 1 570 ? 14.932 11.976 -41.802 1.00 95.6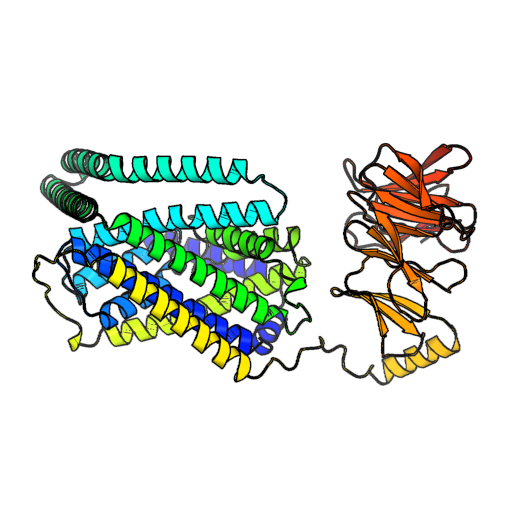2 570 ALA A O 1
ATOM 4414 N N . ARG A 1 571 ? 12.895 12.735 -42.328 1.00 93.94 571 ARG A N 1
ATOM 4415 C CA . ARG A 1 571 ? 12.243 11.430 -42.177 1.00 93.94 571 ARG A CA 1
ATOM 4416 C C . ARG A 1 571 ? 12.491 10.584 -43.426 1.00 93.94 571 ARG A C 1
ATOM 4418 O O . ARG A 1 571 ? 12.190 11.030 -44.526 1.00 93.94 571 ARG A O 1
ATOM 4425 N N . LEU A 1 572 ? 13.015 9.378 -43.229 1.00 92.69 572 LEU A N 1
ATOM 4426 C CA . LEU A 1 572 ? 13.347 8.407 -44.277 1.00 92.69 572 LEU A CA 1
ATOM 4427 C C . LEU A 1 572 ? 12.328 7.256 -44.352 1.00 92.69 572 LEU A C 1
ATOM 4429 O O . LEU A 1 572 ? 12.229 6.597 -45.382 1.00 92.69 572 LEU A O 1
ATOM 4433 N N . GLY A 1 573 ? 11.574 7.030 -43.269 1.00 79.81 573 GLY A N 1
ATOM 4434 C CA . GLY A 1 573 ? 10.495 6.042 -43.132 1.00 79.81 573 GLY A CA 1
ATOM 4435 C C . GLY A 1 573 ? 9.673 6.315 -41.883 1.00 79.81 573 GLY A C 1
ATOM 4436 O O . GLY A 1 573 ? 10.290 6.708 -40.871 1.00 79.81 573 GLY A O 1
#

Mean predicted aligned error: 13.55 Å

Nearest PDB structures (foldseek):
  2ivz-assembly4_D  TM=8.083E-01  e=6.817E-08  Escherichia coli
  8afx-assembly1_A  TM=6.632E-01  e=2.802E-04  Saccharomyces cerevisiae
  8hmd-assembly1_A  TM=6.394E-01  e=1.416E-03  Tetrahymena thermophila
  8ruy-assembly1_C  TM=6.318E-01  e=2.550E-02  Chlamydomonas reinhardtii
  7f47-assembly1_A  TM=2.599E-01  e=1.331E-04  Rhizobium etli CFN 42